Protein AF-A0A9E0LUX9-F1 (afdb_monomer)

Sequence (480 aa):
MKRLARPPLRLWLRLLPAMAAIALASAARAQPTTYTYTGDLYSAVQPPYAAGQRLTGSFTVAAPLPPFRALSDLQPALVAMSFHDGVEGRNLANSFVCQFEVATDGAGAVTQWRIVLRRSPYNPLDPQHAIASAGDVGLIQGTDFVGSGPAGAGPCDPIVLAPAAGTSSQGGWLSDHPLPSDPAVYTYIGAGYTAAAPPYVVGGSLAGTVTFANPLPAFLPLTDVTPALAGFTFFDGVESRTLANSFLCGFQVATDGAGEITRWQLSLRRAPYNTGDPHHAIDSIGTVGFPNGNDYVGSGPAGAGPCDAMALAPAASSSAQGSWSSSEPLPPDPTTYTYTGDPYSSADPPYALGGALTASLTLAGPLPPFLPLTDVTSAIVAFAFDDGVEVRTLATSFLCNFEVATDGTGNITAWQIALRRTPYNPGDPHHSIESSGQPGVVQGSDFVGTGTAPADPCGGMALATSASPGSQGPWQTDHP

Radius of gyration: 29.69 Å; Cα contacts (8 Å, |Δi|>4): 1307; chains: 1; bounding box: 121×71×66 Å

Mean predicted aligned error: 11.43 Å

Foldseek 3Di:
DDDDDDDDDDDDDDDDPPPPPPPPPPPVQQAKKKKKWDWDFWPDFDPPDDGPWGKIKMWIFSHQAAAFFDFDACVVRTPKMWMDRPPDIDIPVFWDWLGWTFGHALLRFTQWIWTKIWTPPDDQQDWIWIWTWTHDHPDQATKTKTATARHDPDRNDDGDGVRMTMDRGTIGMDMPDGGDFDKKKKKWWWAFFPDFDPPDDGGFAKIKIWIFRHQAAAFAFFDWNVRGTPWMWMDRPPDIDIPVFKDWLTWTFGHARQSFTQWIWTKIWTPPDDAQDWIWIWTWTHHHPDQATKTKTATFGDDPDRRDDGDGPRMTMDSGGIGMDMPRTHQFDKKKKKFWWAFWPDFDPPDDGGFTKIKIWIFRHFAAAFFDFGFNPVGTPWMWICRPPDIDIPVFWDWLTWTFGHHRVRFTAWTWTKIKTPPDDAQDWIWIWTWTHHPDDFPIKTKTAIFGQHPDRNDDGDHPTITIDSGTTGMDIPPD

pLDDT: mean 86.6, std 14.04, range [35.53, 98.25]

Solvent-accessible surface area (backbone atoms only — not comparable to full-atom values): 25084 Å² total; per-residue (Å²): 135,83,90,88,80,84,89,89,82,90,79,89,79,86,84,74,81,79,80,75,77,75,77,77,71,77,70,75,71,72,46,72,28,41,41,38,39,46,41,41,56,38,75,45,68,32,71,92,51,57,87,78,34,33,45,36,32,36,38,28,25,57,38,69,59,58,51,60,34,64,78,38,81,42,63,95,52,56,73,45,45,43,36,34,59,77,83,58,76,41,32,76,89,38,32,42,78,68,39,43,27,43,16,24,22,28,41,26,51,66,54,29,36,39,37,32,39,22,54,39,82,78,51,66,88,42,71,39,40,41,42,36,39,36,34,46,74,97,47,69,73,6,36,40,42,36,32,27,14,64,37,40,96,50,82,71,47,83,61,64,59,65,40,28,33,25,30,77,36,51,52,50,62,44,65,80,54,88,60,68,70,53,74,19,42,37,40,40,46,40,31,47,18,74,44,45,36,73,94,47,49,67,62,39,36,44,34,32,39,39,29,26,34,26,56,58,56,51,58,34,61,82,36,79,45,59,83,24,55,73,43,45,40,37,36,55,83,84,57,79,43,34,71,93,41,33,42,78,67,42,33,32,37,16,25,20,31,38,26,42,63,41,30,41,41,39,34,39,22,46,42,85,78,56,74,63,41,80,33,44,39,39,40,38,35,33,37,73,95,52,74,72,15,31,43,40,37,32,26,16,48,36,38,94,51,79,68,50,80,62,67,58,65,45,31,33,30,21,73,35,43,53,48,61,47,57,75,53,63,49,78,82,44,71,27,45,38,38,36,50,39,36,49,19,75,41,48,36,74,93,48,50,70,65,38,37,46,33,34,40,39,29,26,35,24,71,60,54,55,56,35,62,82,37,77,47,65,86,21,57,73,44,44,41,39,33,56,82,83,57,76,39,32,72,90,37,35,44,80,64,38,46,29,39,16,26,39,86,81,25,50,62,47,27,37,40,36,30,39,27,48,48,87,80,54,65,68,39,86,33,45,39,42,38,38,33,37,43,81,71,84,75,59,27,39,41,43,37,35,36,19,50,31,39,91,45,89,73,50,83,62,67,59,80,26,37,35,27,28,90,30,53,43,58,61,48,62,81,67,134

Secondary structure (DSSP, 8-state):
--------------------------------EEEEEEEEEPSEE-TT--TT-EEEEEEEESSPPPTT--SEE-GGGEEEEEEE-SS-EEETTTEEEEEEEEEE-TTS-EEEEEEEEEESS--TTSPEEEEEEEE-TT-S--EEEEEEE---SSTTS----SSEEE-SS--EEEESSPPP---EEEEEEPPPPSEE-TTS-TT---EEEEEESSPPPTT--SEE-GGGEEEEEEE-SS-EEEGGGEEEEEEEEEE-TTS-EEEEEEEEEESS--TTSEEEEEEEEEETT-S--EEEEEEEE--SSTTS----SSEEE-SS--EEEESSPPPP--EEEEEEPPPPSEE-TTS-TT---EEEEEESSPPPTT--SEE-GGGEEEEEEE-SS-EEEGGGEEEEEEEEEE-TTS-EEEEEEEEEESS--TTSEEEEEEEEE-SSSS--EEEEEEEE--SSTTS---EEEEEE-SS---EEES--

Structure (mmCIF, N/CA/C/O backbone):
data_AF-A0A9E0LUX9-F1
#
_entry.id   AF-A0A9E0LUX9-F1
#
loop_
_atom_site.group_PDB
_atom_site.id
_atom_site.type_symbol
_atom_site.label_atom_id
_atom_site.label_alt_id
_atom_site.label_comp_id
_atom_site.label_asym_id
_atom_site.label_entity_id
_atom_site.label_seq_id
_atom_site.pdbx_PDB_ins_code
_atom_site.Cartn_x
_atom_site.Cartn_y
_atom_site.Cartn_z
_atom_site.occupancy
_atom_site.B_iso_or_equiv
_atom_site.auth_seq_id
_atom_site.auth_comp_id
_atom_site.auth_asym_id
_atom_site.auth_atom_id
_atom_site.pdbx_PDB_model_num
ATOM 1 N N . MET A 1 1 ? 89.829 -14.162 31.447 1.00 38.78 1 MET A N 1
ATOM 2 C CA . MET A 1 1 ? 89.767 -12.846 32.124 1.00 38.78 1 MET A CA 1
ATOM 3 C C . MET A 1 1 ? 88.483 -12.130 31.713 1.00 38.78 1 MET A C 1
ATOM 5 O O . MET A 1 1 ? 88.229 -12.085 30.524 1.00 38.78 1 MET A O 1
ATOM 9 N N . LYS A 1 2 ? 87.748 -11.590 32.706 1.00 38.34 2 LYS A N 1
ATOM 10 C CA . LYS A 1 2 ? 86.668 -10.563 32.661 1.00 38.34 2 LYS A CA 1
ATOM 11 C C . LYS A 1 2 ? 85.424 -10.892 31.804 1.00 38.34 2 LYS A C 1
ATOM 13 O O . LYS A 1 2 ? 85.492 -10.867 30.590 1.00 38.34 2 LYS A O 1
ATOM 18 N N . ARG A 1 3 ? 84.325 -11.403 32.386 1.00 42.41 3 ARG A N 1
ATOM 19 C CA . ARG A 1 3 ? 83.216 -10.737 33.134 1.00 42.41 3 ARG A CA 1
ATOM 20 C C . ARG A 1 3 ? 82.474 -9.631 32.368 1.00 42.41 3 ARG A C 1
ATOM 22 O O . ARG A 1 3 ? 83.110 -8.662 31.983 1.00 42.41 3 ARG A O 1
ATOM 29 N N . LEU A 1 4 ? 81.136 -9.765 32.413 1.00 42.28 4 LEU A N 1
ATOM 30 C CA . LEU A 1 4 ? 80.025 -8.784 32.378 1.00 42.28 4 LEU A CA 1
ATOM 31 C C . LEU A 1 4 ? 79.060 -9.086 31.217 1.00 42.28 4 LEU A C 1
ATOM 33 O O . LEU A 1 4 ? 79.514 -9.424 30.139 1.00 42.28 4 LEU A O 1
ATOM 37 N N . ALA A 1 5 ? 77.740 -8.959 31.308 1.00 39.41 5 ALA A N 1
ATOM 38 C CA . ALA A 1 5 ? 76.768 -8.856 32.394 1.00 39.41 5 ALA A CA 1
ATOM 39 C C . ALA A 1 5 ? 75.365 -8.933 31.741 1.00 39.41 5 ALA A C 1
ATOM 41 O O . ALA A 1 5 ? 75.229 -8.885 30.527 1.00 39.41 5 ALA A O 1
ATOM 42 N N . ARG A 1 6 ? 74.359 -9.099 32.596 1.00 41.47 6 ARG A N 1
ATOM 43 C CA . ARG A 1 6 ? 72.927 -9.395 32.399 1.00 41.47 6 ARG A CA 1
ATOM 44 C C . ARG A 1 6 ? 72.095 -8.501 31.433 1.00 41.47 6 ARG A C 1
ATOM 46 O O . ARG A 1 6 ? 72.531 -7.403 31.110 1.00 41.47 6 ARG A O 1
ATOM 53 N N . PRO A 1 7 ? 70.878 -8.973 31.047 1.00 65.44 7 PRO A N 1
ATOM 54 C CA . PRO A 1 7 ? 69.973 -8.400 30.030 1.00 65.44 7 PRO A CA 1
ATOM 55 C C . PRO A 1 7 ? 69.078 -7.281 30.607 1.00 65.44 7 PRO A C 1
ATOM 57 O O . PRO A 1 7 ? 69.072 -7.101 31.828 1.00 65.44 7 PRO A O 1
ATOM 60 N N . PRO A 1 8 ? 68.337 -6.506 29.786 1.00 52.53 8 PRO A N 1
ATOM 61 C CA . PRO A 1 8 ? 66.909 -6.787 29.496 1.00 52.53 8 PRO A CA 1
ATOM 62 C C . PRO A 1 8 ? 66.518 -6.293 28.064 1.00 52.53 8 PRO A C 1
ATOM 64 O O . PRO A 1 8 ? 67.379 -5.832 27.336 1.00 52.53 8 PRO A O 1
ATOM 67 N N . LEU A 1 9 ? 65.315 -6.381 27.491 1.00 38.88 9 LEU A N 1
ATOM 68 C CA . LEU A 1 9 ? 63.998 -5.989 27.976 1.00 38.88 9 LEU A CA 1
ATOM 69 C C . LEU A 1 9 ? 62.952 -6.446 26.935 1.00 38.88 9 LEU A C 1
ATOM 71 O O . LEU A 1 9 ? 63.149 -6.329 25.729 1.00 38.88 9 LEU A O 1
ATOM 75 N N . ARG A 1 10 ? 61.838 -6.957 27.455 1.00 48.31 10 ARG A N 1
ATOM 76 C CA . ARG A 1 10 ? 60.569 -7.240 26.775 1.00 48.31 10 ARG A CA 1
ATOM 77 C C . ARG A 1 10 ? 60.054 -6.012 26.021 1.00 48.31 10 ARG A C 1
ATOM 79 O O . ARG A 1 10 ? 60.023 -4.961 26.649 1.00 48.31 10 ARG A O 1
ATOM 86 N N . LEU A 1 11 ? 59.509 -6.184 24.812 1.00 41.78 11 LEU A N 1
ATOM 87 C CA . LEU A 1 11 ? 58.237 -5.582 24.371 1.00 41.78 11 LEU A CA 1
ATOM 88 C C . LEU A 1 11 ? 57.848 -6.134 22.977 1.00 41.78 11 LEU A C 1
ATOM 90 O O . LEU A 1 11 ? 58.739 -6.506 22.223 1.00 41.78 11 LEU A O 1
ATOM 94 N N . TRP A 1 12 ? 56.548 -6.100 22.647 1.00 40.69 12 TRP A N 1
ATOM 95 C CA . TRP A 1 12 ? 55.911 -6.447 21.354 1.00 40.69 12 TRP A CA 1
ATOM 96 C C . TRP A 1 12 ? 55.781 -7.967 21.120 1.00 40.69 12 TRP A C 1
ATOM 98 O O . TRP A 1 12 ? 56.766 -8.685 21.093 1.00 40.69 12 TRP A O 1
ATOM 108 N N . LEU A 1 13 ? 54.604 -8.588 21.034 1.00 39.22 13 LEU A N 1
ATOM 109 C CA . LEU A 1 13 ? 53.358 -8.194 20.382 1.00 39.22 13 LEU A CA 1
ATOM 110 C C . LEU A 1 13 ? 52.201 -8.872 21.149 1.00 39.22 13 LEU A C 1
ATOM 112 O O . LEU A 1 13 ? 52.177 -10.097 21.275 1.00 39.22 13 LEU A O 1
ATOM 116 N N . ARG A 1 14 ? 51.250 -8.105 21.696 1.00 42.75 14 ARG A N 1
ATOM 117 C CA . ARG A 1 14 ? 49.981 -8.686 22.157 1.00 42.75 14 ARG A CA 1
ATOM 118 C C . ARG A 1 14 ? 49.131 -8.961 20.921 1.00 42.75 14 ARG A C 1
ATOM 120 O O . ARG A 1 14 ? 48.731 -8.025 20.238 1.00 42.75 14 ARG A O 1
ATOM 127 N N . LEU A 1 15 ? 48.885 -10.242 20.662 1.00 40.47 15 LEU A N 1
ATOM 128 C CA . LEU A 1 15 ? 47.789 -10.719 19.827 1.00 40.47 15 LEU A CA 1
ATOM 129 C C . LEU A 1 15 ? 46.472 -10.128 20.350 1.00 40.47 15 LEU A C 1
ATOM 131 O O . LEU A 1 15 ? 46.039 -10.459 21.452 1.00 40.47 15 LEU A O 1
ATOM 135 N N . LEU A 1 16 ? 45.851 -9.259 19.559 1.00 41.06 16 LEU A N 1
ATOM 136 C CA . LEU A 1 16 ? 44.416 -9.003 19.617 1.00 41.06 16 LEU A CA 1
ATOM 137 C C . LEU A 1 16 ? 43.766 -9.980 18.631 1.00 41.06 16 LEU A C 1
ATOM 139 O O . LEU A 1 16 ? 44.036 -9.866 17.434 1.00 41.06 16 LEU A O 1
ATOM 143 N N . PRO A 1 17 ? 42.940 -10.944 19.068 1.00 42.84 17 PRO A N 1
ATOM 144 C CA . PRO A 1 17 ? 42.020 -11.580 18.150 1.00 42.84 17 PRO A CA 1
ATOM 145 C C . PRO A 1 17 ? 40.922 -10.557 17.852 1.00 42.84 17 PRO A C 1
ATOM 147 O O . PRO A 1 17 ? 40.170 -10.158 18.742 1.00 42.84 17 PRO A O 1
ATOM 150 N N . ALA A 1 18 ? 40.859 -10.103 16.602 1.00 40.53 18 ALA A N 1
ATOM 151 C CA . ALA A 1 18 ? 39.666 -9.469 16.076 1.00 40.53 18 ALA A CA 1
ATOM 152 C C . ALA A 1 18 ? 38.527 -10.492 16.200 1.00 40.53 18 ALA A C 1
ATOM 154 O O . ALA A 1 18 ? 38.518 -11.503 15.498 1.00 40.53 18 ALA A O 1
ATOM 155 N N . MET A 1 19 ? 37.604 -10.266 17.139 1.00 38.91 19 MET A N 1
ATOM 156 C CA . MET A 1 19 ? 36.297 -10.911 17.100 1.00 38.91 19 MET A CA 1
ATOM 157 C C . MET A 1 19 ? 35.605 -10.405 15.839 1.00 38.91 19 MET A C 1
ATOM 159 O O . MET A 1 19 ? 34.997 -9.339 15.836 1.00 38.91 19 MET A O 1
ATOM 163 N N . ALA A 1 20 ? 35.741 -11.158 14.751 1.00 42.91 20 ALA A N 1
ATOM 164 C CA . ALA A 1 20 ? 34.810 -11.081 13.647 1.00 42.91 20 ALA A CA 1
ATOM 165 C C . ALA A 1 20 ? 33.459 -11.557 14.193 1.00 42.91 20 ALA A C 1
ATOM 167 O O . ALA A 1 20 ? 33.217 -12.757 14.327 1.00 42.91 20 ALA A O 1
ATOM 168 N N . ALA A 1 21 ? 32.611 -10.607 14.582 1.00 39.16 21 ALA A N 1
ATOM 169 C CA . ALA A 1 21 ? 31.189 -10.851 14.707 1.00 39.16 21 ALA A CA 1
ATOM 170 C C . ALA A 1 21 ? 30.702 -11.221 13.304 1.00 39.16 21 ALA A C 1
ATOM 172 O O . ALA A 1 21 ? 30.520 -10.362 12.445 1.00 39.16 21 ALA A O 1
ATOM 173 N N . ILE A 1 22 ? 30.593 -12.524 13.045 1.00 39.56 22 ILE A N 1
ATOM 174 C CA . ILE A 1 22 ? 29.849 -13.038 11.904 1.00 39.56 22 ILE A CA 1
ATOM 175 C C . ILE A 1 22 ? 28.414 -12.591 12.161 1.00 39.56 22 ILE A C 1
ATOM 177 O O . ILE A 1 22 ? 27.721 -13.171 12.996 1.00 39.56 22 ILE A O 1
ATOM 181 N N . ALA A 1 23 ? 28.005 -11.510 11.498 1.00 37.59 23 ALA A N 1
ATOM 182 C CA . ALA A 1 23 ? 26.605 -11.193 11.329 1.00 37.59 23 ALA A CA 1
ATOM 183 C C . ALA A 1 23 ? 25.979 -12.421 10.664 1.00 37.59 23 ALA A C 1
ATOM 185 O O . ALA A 1 23 ? 26.216 -12.706 9.489 1.00 37.59 23 ALA A O 1
ATOM 186 N N . LEU A 1 24 ? 25.247 -13.206 11.452 1.00 35.53 24 LEU A N 1
ATOM 187 C CA . LEU A 1 24 ? 24.275 -14.151 10.935 1.00 35.53 24 LEU A CA 1
ATOM 188 C C . LEU A 1 24 ? 23.193 -13.300 10.275 1.00 35.53 24 LEU A C 1
ATOM 190 O O . LEU A 1 24 ? 22.164 -13.017 10.877 1.00 35.53 24 LEU A O 1
ATOM 194 N N . ALA A 1 25 ? 23.448 -12.862 9.043 1.00 37.22 25 ALA A N 1
ATOM 195 C CA . ALA A 1 25 ? 22.371 -12.586 8.122 1.00 37.22 25 ALA A CA 1
ATOM 196 C C . ALA A 1 25 ? 21.607 -13.905 8.023 1.00 37.22 25 ALA A C 1
ATOM 198 O O . ALA A 1 25 ? 22.087 -14.886 7.445 1.00 37.22 25 ALA A O 1
ATOM 199 N N . SER A 1 26 ? 20.461 -13.969 8.690 1.00 36.12 26 SER A N 1
ATOM 200 C CA . SER A 1 26 ? 19.438 -14.960 8.424 1.00 36.12 26 SER A CA 1
ATOM 201 C C . SER A 1 26 ? 19.026 -14.769 6.972 1.00 36.12 26 SER A C 1
ATOM 203 O O . SER A 1 26 ? 18.078 -14.056 6.671 1.00 36.12 26 SER A O 1
ATOM 205 N N . ALA A 1 27 ? 19.776 -15.383 6.056 1.00 41.19 27 ALA A N 1
ATOM 206 C CA . ALA A 1 27 ? 19.288 -15.664 4.727 1.00 41.19 27 ALA A CA 1
ATOM 207 C C . ALA A 1 27 ? 18.055 -16.536 4.946 1.00 41.19 27 ALA A C 1
ATOM 209 O O . ALA A 1 27 ? 18.176 -17.740 5.199 1.00 41.19 27 ALA A O 1
ATOM 210 N N . ALA A 1 28 ? 16.880 -15.905 4.954 1.00 48.00 28 ALA A N 1
ATOM 211 C CA . ALA A 1 28 ? 15.617 -16.597 4.834 1.00 48.00 28 ALA A CA 1
ATOM 212 C C . ALA A 1 28 ? 15.776 -17.477 3.597 1.00 48.00 28 ALA A C 1
ATOM 214 O O . ALA A 1 28 ? 15.889 -16.989 2.472 1.00 48.00 28 ALA A O 1
ATOM 215 N N . ARG A 1 29 ? 15.956 -18.783 3.811 1.00 52.41 29 ARG A N 1
ATOM 216 C CA . ARG A 1 29 ? 16.057 -19.715 2.696 1.00 52.41 29 ARG A CA 1
ATOM 217 C C . ARG A 1 29 ? 14.755 -19.556 1.928 1.00 52.41 29 ARG A C 1
ATOM 219 O O . ARG A 1 29 ? 13.702 -19.693 2.541 1.00 52.41 29 ARG A O 1
ATOM 226 N N . ALA A 1 30 ? 14.835 -19.260 0.633 1.00 65.06 30 ALA A N 1
ATOM 227 C CA . ALA A 1 30 ? 13.688 -19.334 -0.258 1.00 65.06 30 ALA A CA 1
ATOM 228 C C . ALA A 1 30 ? 13.108 -20.752 -0.140 1.00 65.06 30 ALA A C 1
ATOM 230 O O . ALA A 1 30 ? 13.691 -21.717 -0.641 1.00 65.06 30 ALA A O 1
ATOM 231 N N . GLN A 1 31 ? 12.056 -20.890 0.664 1.00 81.94 31 GLN A N 1
ATOM 232 C CA . GLN A 1 31 ? 11.354 -22.142 0.876 1.00 81.94 31 GLN A CA 1
ATOM 233 C C . GLN A 1 31 ? 10.091 -22.089 0.029 1.00 81.94 31 GLN A C 1
ATOM 235 O O . GLN A 1 31 ? 9.249 -21.215 0.264 1.00 81.94 31 GLN A O 1
ATOM 240 N N . PRO A 1 32 ? 9.955 -22.996 -0.956 1.00 89.94 32 PRO A N 1
ATOM 241 C CA . PRO A 1 32 ? 8.748 -23.073 -1.753 1.00 89.94 32 PRO A CA 1
ATOM 242 C C . PRO A 1 32 ? 7.526 -23.166 -0.845 1.00 89.94 32 PRO A C 1
ATOM 244 O O . PRO A 1 32 ? 7.463 -24.048 0.007 1.00 89.94 32 PRO A O 1
ATOM 247 N N . THR A 1 33 ? 6.585 -22.244 -1.011 1.00 91.75 33 THR A N 1
ATOM 248 C CA . THR A 1 33 ? 5.393 -22.137 -0.161 1.00 91.75 33 THR A CA 1
ATOM 249 C C . THR A 1 33 ? 4.161 -22.406 -1.001 1.00 91.75 33 THR A C 1
ATOM 251 O O . THR A 1 33 ? 3.999 -21.808 -2.069 1.00 91.75 33 THR A O 1
ATOM 254 N N . THR A 1 34 ? 3.307 -23.311 -0.531 1.00 96.19 34 THR A N 1
ATOM 255 C CA . THR A 1 34 ? 2.068 -23.706 -1.198 1.00 96.19 34 THR A CA 1
ATOM 256 C C . THR A 1 34 ? 0.869 -23.106 -0.482 1.00 96.19 34 THR A C 1
ATOM 258 O O . THR A 1 34 ? 0.639 -23.340 0.704 1.00 96.19 34 THR A O 1
ATOM 261 N N . TYR A 1 35 ? 0.055 -22.385 -1.239 1.00 96.44 35 TYR A N 1
ATOM 262 C CA . TYR A 1 35 ? -1.233 -21.868 -0.804 1.00 96.44 35 TYR A CA 1
ATOM 263 C C . TYR A 1 35 ? -2.323 -22.790 -1.335 1.00 96.44 35 TYR A C 1
ATOM 265 O O . TYR A 1 35 ? -2.366 -23.067 -2.531 1.00 96.44 35 TYR A O 1
ATOM 273 N N . THR A 1 36 ? -3.189 -23.283 -0.454 1.00 97.62 36 THR A N 1
ATOM 274 C CA . THR A 1 36 ? -4.271 -24.222 -0.768 1.00 97.62 36 THR A CA 1
ATOM 275 C C . THR A 1 36 ? -5.619 -23.540 -0.603 1.00 97.62 36 THR A C 1
ATOM 277 O O . THR A 1 36 ? -5.930 -23.037 0.473 1.00 97.62 36 THR A O 1
ATOM 280 N N . TYR A 1 37 ? -6.421 -23.564 -1.661 1.00 97.00 37 TYR A N 1
ATOM 281 C CA . TYR A 1 37 ? -7.783 -23.059 -1.706 1.00 97.00 37 TYR A CA 1
ATOM 282 C C . TYR A 1 37 ? -8.798 -24.172 -1.472 1.00 97.00 37 TYR A C 1
ATOM 284 O O . TYR A 1 37 ? -8.771 -25.214 -2.138 1.00 97.00 37 TYR A O 1
ATOM 292 N N . THR A 1 38 ? -9.747 -23.912 -0.578 1.00 96.06 38 THR A N 1
ATOM 293 C CA . THR A 1 38 ? -10.958 -24.720 -0.421 1.00 96.06 38 THR A CA 1
ATOM 294 C C . THR A 1 38 ? -12.176 -23.832 -0.618 1.00 96.06 38 THR A C 1
ATOM 296 O O . THR A 1 38 ? -12.520 -23.052 0.269 1.00 96.06 38 THR A O 1
ATOM 299 N N . GLY A 1 39 ? -12.826 -23.979 -1.773 1.00 94.06 39 GLY A N 1
ATOM 300 C CA . GLY A 1 39 ? -14.079 -23.314 -2.115 1.00 94.06 39 GLY A CA 1
ATOM 301 C C . GLY A 1 39 ? -15.268 -23.822 -1.307 1.00 94.06 39 GLY A C 1
ATOM 302 O O . GLY A 1 39 ? -15.247 -24.922 -0.732 1.00 94.06 39 GLY A O 1
ATOM 303 N N . ASP A 1 40 ? -16.333 -23.029 -1.317 1.00 92.12 40 ASP A N 1
ATOM 304 C CA . ASP A 1 40 ? -17.640 -23.452 -0.828 1.00 92.12 40 ASP A CA 1
ATOM 305 C C . ASP A 1 40 ? -18.294 -24.473 -1.764 1.00 92.12 40 ASP A C 1
ATOM 307 O O . ASP A 1 40 ? -17.886 -24.685 -2.908 1.00 92.12 40 ASP A O 1
ATOM 311 N N . LEU A 1 41 ? -19.325 -25.147 -1.256 1.00 94.19 41 LEU A N 1
ATOM 312 C CA . LEU A 1 41 ? -20.134 -26.042 -2.076 1.00 94.19 41 LEU A CA 1
ATOM 313 C C . LEU A 1 41 ? -20.886 -25.249 -3.148 1.00 94.19 41 LEU A C 1
ATOM 315 O O . LEU A 1 41 ? -21.445 -24.190 -2.860 1.00 94.19 41 LEU A O 1
ATOM 319 N N . TYR A 1 42 ? -20.967 -25.793 -4.363 1.00 93.75 42 TYR A N 1
ATOM 320 C CA . TYR A 1 42 ? -21.729 -25.163 -5.438 1.00 93.75 42 TYR A CA 1
ATOM 321 C C . TYR A 1 42 ? -23.210 -25.022 -5.065 1.00 93.75 42 TYR A C 1
ATOM 323 O O . TYR A 1 42 ? -23.873 -26.003 -4.715 1.00 93.75 42 TYR A O 1
ATOM 331 N N . SER A 1 43 ? -23.729 -23.796 -5.164 1.00 91.38 43 SER A N 1
ATOM 332 C CA . SER A 1 43 ? -25.130 -23.448 -4.898 1.00 91.38 43 SER A CA 1
ATOM 333 C C . SER A 1 43 ? -25.988 -23.476 -6.166 1.00 91.38 43 SER A C 1
ATOM 335 O O . SER A 1 43 ? -27.198 -23.691 -6.089 1.00 91.38 43 SER A O 1
ATOM 337 N N . ALA A 1 44 ? -25.361 -23.333 -7.336 1.00 91.19 44 ALA A N 1
ATOM 338 C CA . ALA A 1 44 ? -25.972 -23.534 -8.643 1.00 91.19 44 ALA A CA 1
ATOM 339 C C . ALA A 1 44 ? -25.130 -24.528 -9.448 1.00 91.19 44 ALA A C 1
ATOM 341 O O . ALA A 1 44 ? -23.919 -24.355 -9.565 1.00 91.19 44 ALA A O 1
ATOM 342 N N . VAL A 1 45 ? -25.763 -25.566 -10.002 1.00 95.31 45 VAL A N 1
ATOM 343 C CA . VAL A 1 45 ? -25.090 -26.606 -10.794 1.00 95.31 45 VAL A CA 1
ATOM 344 C C . VAL A 1 45 ? -25.915 -26.983 -12.020 1.00 95.31 45 VAL A C 1
ATOM 346 O O . VAL A 1 45 ? -27.142 -27.080 -11.961 1.00 95.31 45 VAL A O 1
ATOM 349 N N . GLN A 1 46 ? -25.230 -27.241 -13.126 1.00 96.00 46 GLN A N 1
ATOM 350 C CA . GLN A 1 46 ? -25.763 -27.900 -14.313 1.00 96.00 46 GLN A CA 1
ATOM 351 C C . GLN A 1 46 ? -24.919 -29.152 -14.595 1.00 96.00 46 GLN A C 1
ATOM 353 O O . GLN A 1 46 ? -23.699 -29.092 -14.438 1.00 96.00 46 GLN A O 1
ATOM 358 N N . PRO A 1 47 ? -25.514 -30.279 -15.034 1.00 93.06 47 PRO A N 1
ATOM 359 C CA . PRO A 1 47 ? -24.743 -31.467 -15.398 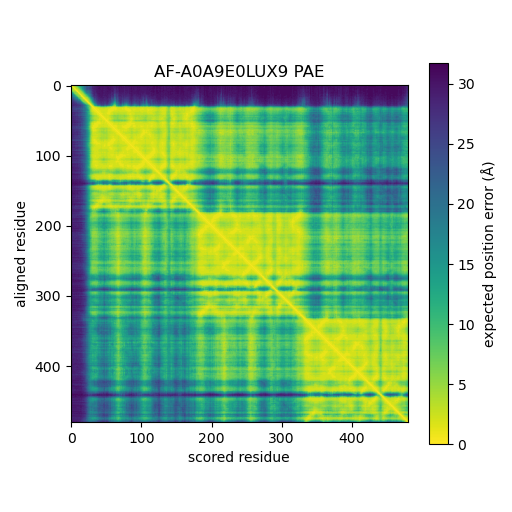1.00 93.06 47 PRO A CA 1
ATOM 360 C C . PRO A 1 47 ? -23.624 -31.120 -16.393 1.00 93.06 47 PRO A C 1
ATOM 362 O O . PRO A 1 47 ? -23.908 -30.418 -17.361 1.00 93.06 47 PRO A O 1
ATOM 365 N N . PRO A 1 48 ? -22.381 -31.596 -16.199 1.00 95.38 48 PRO A N 1
ATOM 366 C CA . PRO A 1 48 ? -21.992 -32.749 -15.380 1.00 95.38 48 PRO A CA 1
ATOM 367 C C . PRO A 1 48 ? -21.712 -32.454 -13.899 1.00 95.38 48 PRO A C 1
ATOM 369 O O . PRO A 1 48 ? -21.404 -33.388 -13.160 1.00 95.38 48 PRO A O 1
ATOM 372 N N . TYR A 1 49 ? -21.821 -31.203 -13.452 1.00 96.50 49 TYR A N 1
ATOM 373 C CA . TYR A 1 49 ? -21.603 -30.858 -12.051 1.00 96.50 49 TYR A CA 1
ATOM 374 C C . TYR A 1 49 ? -22.733 -31.392 -11.164 1.00 96.50 49 TYR A C 1
ATOM 376 O O . TYR A 1 49 ? -23.904 -31.422 -11.556 1.00 96.50 49 TYR A O 1
ATOM 384 N N . ALA A 1 50 ? -22.376 -31.801 -9.951 1.00 93.94 50 ALA A N 1
ATOM 385 C CA . ALA A 1 50 ? -23.282 -32.357 -8.957 1.00 93.94 50 ALA A CA 1
ATOM 386 C C . ALA A 1 50 ? -23.293 -31.514 -7.677 1.00 93.94 50 ALA A C 1
ATOM 388 O O . ALA A 1 50 ? -22.286 -30.924 -7.280 1.00 93.94 50 ALA A O 1
ATOM 389 N N . ALA A 1 51 ? -24.439 -31.501 -6.994 1.00 89.81 51 ALA A N 1
ATOM 390 C CA . ALA A 1 51 ? -24.550 -30.891 -5.675 1.00 89.81 51 ALA A CA 1
ATOM 391 C C . ALA A 1 51 ? -23.548 -31.536 -4.700 1.00 89.81 51 ALA A C 1
ATOM 393 O O . ALA A 1 51 ? -23.376 -32.756 -4.688 1.00 89.81 51 ALA A O 1
ATOM 394 N N . GLY A 1 52 ? -22.889 -30.717 -3.879 1.00 89.75 52 GLY A N 1
ATOM 395 C CA . GLY A 1 52 ? -21.848 -31.173 -2.952 1.00 89.75 52 GLY A CA 1
ATOM 396 C C . GLY A 1 52 ? -20.427 -31.172 -3.531 1.00 89.75 52 GLY A C 1
ATOM 397 O O . GLY A 1 52 ? -19.478 -31.402 -2.781 1.00 89.75 52 GLY A O 1
ATOM 398 N N . GLN A 1 53 ? -20.255 -30.874 -4.823 1.00 96.38 53 GLN A N 1
ATOM 399 C CA . GLN A 1 53 ? -18.947 -30.520 -5.379 1.00 96.38 53 GLN A CA 1
ATOM 400 C C . GLN A 1 53 ? -18.555 -29.082 -5.004 1.00 96.38 53 GLN A C 1
ATOM 402 O O . GLN A 1 53 ? -19.394 -28.282 -4.584 1.00 96.38 53 GLN A O 1
ATOM 407 N N . ARG A 1 54 ? -17.259 -28.784 -5.128 1.00 95.88 54 ARG A N 1
ATOM 408 C CA . ARG A 1 54 ? -16.646 -27.483 -4.845 1.00 95.88 54 ARG A CA 1
ATOM 409 C C . ARG A 1 54 ? -15.398 -27.298 -5.699 1.00 95.88 54 ARG A C 1
ATOM 411 O O . ARG A 1 54 ? -14.791 -28.287 -6.119 1.00 95.88 54 ARG A O 1
ATOM 418 N N . LEU A 1 55 ? -14.969 -26.050 -5.850 1.00 97.12 55 LEU A N 1
ATOM 419 C CA . LEU A 1 55 ? -13.643 -25.753 -6.369 1.00 97.12 55 LEU A CA 1
ATOM 420 C C . LEU A 1 55 ? -12.604 -26.021 -5.273 1.00 97.12 55 LEU A C 1
ATOM 422 O O . LEU A 1 55 ? -12.744 -25.588 -4.131 1.00 97.12 55 LEU A O 1
ATOM 426 N N . THR A 1 56 ? -11.546 -26.738 -5.623 1.00 97.88 56 THR A N 1
ATOM 427 C CA . THR A 1 56 ? -10.344 -26.870 -4.792 1.00 97.88 56 THR A CA 1
ATOM 428 C C . THR A 1 56 ? -9.139 -26.505 -5.629 1.00 97.88 56 THR A C 1
ATOM 430 O O . THR A 1 56 ? -9.152 -26.682 -6.848 1.00 97.88 56 THR A O 1
ATOM 433 N N . GLY A 1 57 ? -8.083 -26.009 -5.004 1.00 97.38 57 GLY A N 1
ATOM 434 C CA . GLY A 1 57 ? -6.849 -25.814 -5.737 1.00 97.38 57 GLY A CA 1
ATOM 435 C C . GLY A 1 57 ? -5.675 -25.436 -4.871 1.00 97.38 57 GLY A C 1
ATOM 436 O O . GLY A 1 57 ? -5.784 -25.339 -3.654 1.00 97.38 57 GLY A O 1
ATOM 437 N N . SER A 1 58 ? -4.538 -25.236 -5.511 1.00 98.06 58 SER A N 1
ATOM 438 C CA . SER A 1 58 ? -3.344 -24.721 -4.879 1.00 98.06 58 SER A CA 1
ATOM 439 C C . SER A 1 58 ? -2.424 -24.051 -5.886 1.00 98.06 58 SER A C 1
ATOM 441 O O . SER A 1 58 ? -2.480 -24.317 -7.092 1.00 98.06 58 SER A O 1
ATOM 443 N N . PHE A 1 59 ? -1.545 -23.198 -5.376 1.00 97.88 59 PHE A N 1
ATOM 444 C CA . PHE A 1 59 ? -0.391 -22.702 -6.110 1.00 97.88 59 PHE A CA 1
ATOM 445 C C . PHE A 1 59 ? 0.844 -22.675 -5.217 1.00 97.88 59 PHE A C 1
ATOM 447 O O . PHE A 1 59 ? 0.735 -22.545 -3.999 1.00 97.88 59 PHE A O 1
ATOM 454 N N . THR A 1 60 ? 2.015 -22.789 -5.834 1.00 96.50 60 THR A N 1
ATOM 455 C CA . THR A 1 60 ? 3.311 -22.752 -5.157 1.00 96.50 60 THR A CA 1
ATOM 456 C C . THR A 1 60 ? 4.143 -21.608 -5.716 1.00 96.50 60 THR A C 1
ATOM 458 O O . THR A 1 60 ? 4.240 -21.445 -6.933 1.00 96.50 60 THR A O 1
ATOM 461 N N . VAL A 1 61 ? 4.772 -20.851 -4.824 1.00 93.12 61 VAL A N 1
ATOM 462 C CA . VAL A 1 61 ? 5.741 -19.783 -5.115 1.00 93.12 61 VAL A CA 1
ATOM 463 C C . VAL A 1 61 ? 7.094 -20.134 -4.491 1.00 93.12 61 VAL A C 1
ATOM 465 O O . VAL A 1 61 ? 7.162 -20.980 -3.602 1.00 93.12 61 VAL A O 1
ATOM 468 N N . ALA A 1 62 ? 8.187 -19.525 -4.959 1.00 88.56 62 ALA A N 1
ATOM 469 C CA . ALA A 1 62 ? 9.547 -19.875 -4.522 1.00 88.56 62 ALA A CA 1
ATOM 470 C C . ALA A 1 62 ? 9.862 -19.505 -3.056 1.00 88.56 62 ALA A C 1
ATOM 472 O O . ALA A 1 62 ? 10.764 -20.087 -2.452 1.00 88.56 62 ALA A O 1
ATOM 473 N N . ALA A 1 63 ? 9.125 -18.545 -2.502 1.00 87.12 63 ALA A N 1
ATOM 474 C CA . ALA A 1 63 ? 9.189 -18.083 -1.119 1.00 87.12 63 ALA A CA 1
ATOM 475 C C . ALA A 1 63 ? 7.778 -17.646 -0.677 1.00 87.12 63 ALA A C 1
ATOM 477 O O . ALA A 1 63 ? 6.960 -17.365 -1.559 1.00 87.12 63 ALA A O 1
ATOM 478 N N . PRO A 1 64 ? 7.478 -17.574 0.635 1.00 88.25 64 PRO A N 1
ATOM 479 C CA . PRO A 1 64 ? 6.206 -17.042 1.117 1.00 88.25 64 PRO A CA 1
ATOM 480 C C . PRO A 1 64 ? 5.890 -15.685 0.482 1.00 88.25 64 PRO A C 1
ATOM 482 O O . PRO A 1 64 ? 6.793 -14.874 0.261 1.00 88.25 64 PRO A O 1
ATOM 485 N N . LEU A 1 65 ? 4.613 -15.438 0.187 1.00 88.31 65 LEU A N 1
ATOM 486 C CA . LEU A 1 65 ? 4.182 -14.130 -0.291 1.00 88.31 65 LEU A CA 1
ATOM 487 C C . LEU A 1 65 ? 4.494 -13.069 0.772 1.00 88.31 65 LEU A C 1
ATOM 489 O O . LEU A 1 65 ? 4.296 -13.332 1.962 1.00 88.31 65 LEU A O 1
ATOM 493 N N . PRO A 1 66 ? 4.963 -11.878 0.363 1.00 84.88 66 PRO A N 1
ATOM 494 C CA . PRO A 1 66 ? 5.242 -10.811 1.309 1.00 84.88 66 PRO A CA 1
ATOM 495 C C . PRO A 1 66 ? 3.953 -10.384 2.032 1.00 84.88 66 PRO A C 1
ATOM 497 O O . PRO A 1 66 ? 2.865 -10.483 1.449 1.00 84.88 66 PRO A O 1
ATOM 500 N N . PRO A 1 67 ? 4.048 -9.912 3.286 1.00 84.56 67 PRO A N 1
ATOM 501 C CA . PRO A 1 67 ? 2.917 -9.300 3.971 1.00 84.56 67 PRO A CA 1
ATOM 502 C C . PRO A 1 67 ? 2.493 -8.007 3.255 1.00 84.56 67 PRO A C 1
ATOM 504 O O . PRO A 1 67 ? 3.311 -7.358 2.603 1.00 84.56 67 PRO A O 1
ATOM 507 N N . PHE A 1 68 ? 1.217 -7.634 3.382 1.00 82.81 68 PHE A N 1
ATOM 508 C CA . PHE A 1 68 ? 0.628 -6.417 2.799 1.00 82.81 68 PHE A CA 1
ATOM 509 C C . PHE A 1 68 ? 0.779 -6.300 1.272 1.00 82.81 68 PHE A C 1
ATOM 511 O O . PHE A 1 68 ? 0.857 -5.200 0.719 1.00 82.81 68 PHE A O 1
ATOM 518 N N . ARG A 1 69 ? 0.826 -7.428 0.558 1.00 85.19 69 ARG A N 1
ATOM 519 C CA . ARG A 1 69 ? 0.902 -7.424 -0.904 1.00 85.19 69 ARG A CA 1
ATOM 520 C C . ARG A 1 69 ? -0.410 -6.894 -1.476 1.00 85.19 69 ARG A C 1
ATOM 522 O O . ARG A 1 69 ? -1.462 -7.483 -1.236 1.00 85.19 69 ARG A O 1
ATOM 529 N N . ALA A 1 70 ? -0.341 -5.850 -2.298 1.00 83.50 70 ALA A N 1
ATOM 530 C CA . ALA A 1 70 ? -1.487 -5.372 -3.068 1.00 83.50 70 ALA A CA 1
ATOM 531 C C . ALA A 1 70 ? -1.945 -6.401 -4.118 1.00 83.50 70 ALA A C 1
ATOM 533 O O . ALA A 1 70 ? -1.137 -7.183 -4.636 1.00 83.50 70 ALA A O 1
ATOM 534 N N . LEU A 1 71 ? -3.234 -6.358 -4.481 1.00 86.62 71 LEU A N 1
ATOM 535 C CA . LEU A 1 71 ? -3.786 -7.190 -5.550 1.00 86.62 71 LEU A CA 1
ATOM 536 C C . LEU A 1 71 ? -3.074 -6.875 -6.871 1.00 86.62 71 LEU A C 1
ATOM 538 O O . LEU A 1 71 ? -3.265 -5.821 -7.469 1.00 86.62 71 LEU A O 1
ATOM 542 N N . SER A 1 72 ? -2.223 -7.796 -7.301 1.00 86.56 72 SER A N 1
ATOM 543 C CA . SER A 1 72 ? -1.376 -7.645 -8.484 1.00 86.56 72 SER A CA 1
ATOM 544 C C . SER A 1 72 ? -1.065 -9.007 -9.086 1.00 86.56 72 SER A C 1
ATOM 546 O O . SER A 1 72 ? -1.172 -10.029 -8.394 1.00 86.56 72 SER A O 1
ATOM 548 N N . ASP A 1 73 ? -0.666 -9.031 -10.358 1.00 89.44 73 ASP A N 1
ATOM 549 C CA . ASP A 1 73 ? -0.344 -10.269 -11.066 1.00 89.44 73 ASP A CA 1
ATOM 550 C C . ASP A 1 73 ? 0.776 -11.043 -10.350 1.00 89.44 73 ASP A C 1
ATOM 552 O O . ASP A 1 73 ? 1.815 -10.496 -9.977 1.00 89.44 73 ASP A O 1
ATOM 556 N N . LEU A 1 74 ? 0.525 -12.321 -10.091 1.00 92.12 74 LEU A N 1
ATOM 557 C CA . LEU A 1 74 ? 1.436 -13.274 -9.466 1.00 92.12 74 LEU A CA 1
ATOM 558 C C . LEU A 1 74 ? 1.910 -14.326 -10.480 1.00 92.12 74 LEU A C 1
ATOM 560 O O . LEU A 1 74 ? 2.762 -15.150 -10.149 1.00 92.12 74 LEU A O 1
ATOM 564 N N . GLN A 1 75 ? 1.417 -14.297 -11.723 1.00 91.50 75 GLN A N 1
ATOM 565 C CA . GLN A 1 75 ? 1.785 -15.260 -12.756 1.00 91.50 75 GLN A CA 1
ATOM 566 C C . GLN A 1 75 ? 3.309 -15.429 -12.932 1.00 91.50 75 GLN A C 1
ATOM 568 O O . GLN A 1 75 ? 3.746 -16.580 -13.008 1.00 91.50 75 GLN A O 1
ATOM 573 N N . PRO A 1 76 ? 4.151 -14.369 -12.926 1.00 88.56 76 PRO A N 1
ATOM 574 C CA . PRO A 1 76 ? 5.605 -14.527 -13.052 1.00 88.56 76 PRO A CA 1
ATOM 575 C C . PRO A 1 76 ? 6.270 -15.276 -11.887 1.00 88.56 76 PRO A C 1
ATOM 577 O O . PRO A 1 76 ? 7.376 -15.788 -12.044 1.00 88.56 76 PRO A O 1
ATOM 580 N N . ALA A 1 77 ? 5.618 -15.339 -10.721 1.00 88.44 77 ALA A N 1
ATOM 581 C CA . ALA A 1 77 ? 6.143 -15.975 -9.513 1.00 88.44 77 ALA A CA 1
ATOM 582 C C . ALA A 1 77 ? 5.670 -17.430 -9.328 1.00 88.44 77 ALA A C 1
ATOM 584 O O . ALA A 1 77 ? 6.147 -18.116 -8.418 1.00 88.44 77 ALA A O 1
ATOM 585 N N . LEU A 1 78 ? 4.739 -17.913 -10.162 1.00 93.12 78 LEU A N 1
ATOM 586 C CA . LEU A 1 78 ? 4.192 -19.266 -10.063 1.00 93.12 78 LEU A CA 1
ATOM 587 C C . LEU A 1 78 ? 5.255 -20.323 -10.384 1.00 93.12 78 LEU A C 1
ATOM 589 O O . LEU A 1 78 ? 5.743 -20.430 -11.507 1.00 93.12 78 LEU A O 1
ATOM 593 N N . VAL A 1 79 ? 5.547 -21.172 -9.401 1.00 95.00 79 VAL A N 1
ATOM 594 C CA . VAL A 1 79 ? 6.360 -22.386 -9.568 1.00 95.00 79 VAL A CA 1
ATOM 595 C C . VAL A 1 79 ? 5.476 -23.563 -9.982 1.00 95.00 79 VAL A C 1
ATOM 597 O O . VAL A 1 79 ? 5.859 -24.374 -10.823 1.00 95.00 79 VAL A O 1
ATOM 600 N N . ALA A 1 80 ? 4.281 -23.664 -9.396 1.00 97.06 80 ALA A N 1
ATOM 601 C CA . ALA A 1 80 ? 3.294 -24.689 -9.715 1.00 97.06 80 ALA A CA 1
ATOM 602 C C . ALA A 1 80 ? 1.872 -24.186 -9.437 1.00 97.06 80 ALA A C 1
ATOM 604 O O . ALA A 1 80 ? 1.671 -23.303 -8.606 1.00 97.06 80 ALA A O 1
ATOM 605 N N . MET A 1 81 ? 0.879 -24.781 -10.101 1.00 97.88 81 MET A N 1
ATOM 606 C CA . MET A 1 81 ? -0.535 -24.606 -9.761 1.00 97.88 81 MET A CA 1
ATOM 607 C C . MET A 1 81 ? -1.328 -25.877 -10.065 1.00 97.88 81 MET A C 1
ATOM 609 O O . MET A 1 81 ? -0.991 -26.603 -11.006 1.00 97.88 81 MET A O 1
ATOM 613 N N . SER A 1 82 ? -2.387 -26.127 -9.299 1.00 98.06 82 SER A N 1
ATOM 614 C CA . SER A 1 82 ? -3.313 -27.241 -9.504 1.00 98.06 82 SER A CA 1
ATOM 615 C C . SER A 1 82 ? -4.702 -26.875 -8.991 1.00 98.06 82 SER A C 1
ATOM 617 O O . SER A 1 82 ? -4.883 -26.755 -7.791 1.00 98.06 82 SER A O 1
ATOM 619 N N . PHE A 1 83 ? -5.692 -26.745 -9.867 1.00 98.25 83 PHE A N 1
ATOM 620 C CA . PHE A 1 83 ? -7.092 -26.482 -9.524 1.00 98.25 83 PHE A CA 1
ATOM 621 C C . PHE A 1 83 ? -7.982 -27.607 -10.045 1.00 98.25 83 PHE A C 1
ATOM 623 O O . PHE A 1 83 ? -7.717 -28.155 -11.111 1.00 98.25 83 PHE A O 1
ATOM 630 N N . HIS A 1 84 ? -9.034 -27.954 -9.313 1.00 98.06 84 HIS A N 1
ATOM 631 C CA . HIS A 1 84 ? -9.991 -28.989 -9.682 1.00 98.06 84 HIS A CA 1
ATOM 632 C C . HIS A 1 84 ? -11.401 -28.567 -9.277 1.00 98.06 84 HIS A C 1
ATOM 634 O O . HIS A 1 84 ? -11.652 -28.253 -8.112 1.00 98.06 84 HIS A O 1
ATOM 640 N N . ASP A 1 85 ? -12.325 -28.593 -10.230 1.00 96.56 85 ASP A N 1
ATOM 641 C CA . ASP A 1 85 ? -13.703 -28.114 -10.062 1.00 96.56 85 ASP A CA 1
ATOM 642 C C . ASP A 1 85 ? -14.730 -29.243 -9.825 1.00 96.56 85 ASP A C 1
ATOM 644 O O . ASP A 1 85 ? -15.941 -29.057 -9.881 1.00 96.56 85 ASP A O 1
ATOM 648 N N . GLY A 1 86 ? -14.237 -30.458 -9.594 1.00 95.44 86 GLY A N 1
ATOM 649 C CA . GLY A 1 86 ? -15.055 -31.660 -9.431 1.00 95.44 86 GLY A CA 1
ATOM 650 C C . GLY A 1 86 ? -15.271 -32.441 -10.728 1.00 95.44 86 GLY A C 1
ATOM 651 O O . GLY A 1 86 ? -15.668 -33.604 -10.647 1.00 95.44 86 GLY A O 1
ATOM 652 N N . VAL A 1 87 ? -14.959 -31.858 -11.889 1.00 96.31 87 VAL A N 1
ATOM 653 C CA . VAL A 1 87 ? -15.095 -32.490 -13.210 1.00 96.31 87 VAL A CA 1
ATOM 654 C C . VAL A 1 87 ? -13.755 -32.510 -13.950 1.00 96.31 87 VAL A C 1
ATOM 656 O O . VAL A 1 87 ? -13.351 -33.562 -14.445 1.00 96.31 87 VAL A O 1
ATOM 659 N N . GLU A 1 88 ? -13.040 -31.385 -14.001 1.00 96.19 88 GLU A N 1
ATOM 660 C CA . GLU A 1 88 ? -11.745 -31.250 -14.665 1.00 96.19 88 GLU A CA 1
ATOM 661 C C . GLU A 1 88 ? -10.680 -30.582 -13.785 1.00 96.19 88 GLU A C 1
ATOM 663 O O . GLU A 1 88 ? -10.950 -29.754 -12.914 1.00 96.19 88 GLU A O 1
ATOM 668 N N . GLY A 1 89 ? -9.421 -30.933 -14.068 1.00 97.00 89 GLY A N 1
ATOM 669 C CA . GLY A 1 89 ? -8.236 -30.353 -13.442 1.00 97.00 89 GLY A CA 1
ATOM 670 C C . GLY A 1 89 ? -7.486 -29.364 -14.344 1.00 97.00 89 GLY A C 1
ATOM 671 O O . GLY A 1 89 ? -7.373 -29.555 -15.563 1.00 97.00 89 GLY A O 1
ATOM 672 N N . ARG A 1 90 ? -6.903 -28.330 -13.735 1.00 97.62 90 ARG A N 1
ATOM 673 C CA . ARG A 1 90 ? -6.088 -27.285 -14.368 1.00 97.62 90 ARG A CA 1
ATOM 674 C C . ARG A 1 90 ? -4.746 -27.128 -13.664 1.00 97.62 90 ARG A C 1
ATOM 676 O O . ARG A 1 90 ? -4.694 -27.027 -12.448 1.00 97.62 90 ARG A O 1
ATOM 683 N N . ASN A 1 91 ? -3.667 -27.097 -14.431 1.00 97.75 91 ASN A N 1
ATOM 684 C CA . ASN A 1 91 ? -2.296 -26.850 -13.994 1.00 97.75 91 ASN A CA 1
ATOM 685 C C . ASN A 1 91 ? -1.542 -26.026 -15.054 1.00 97.75 91 ASN A C 1
ATOM 687 O O . ASN A 1 91 ? -2.098 -25.719 -16.111 1.00 97.75 91 ASN A O 1
ATOM 691 N N . LEU A 1 92 ? -0.277 -25.679 -14.790 1.00 95.56 92 LEU A N 1
ATOM 692 C CA . LEU A 1 92 ? 0.547 -24.872 -15.709 1.00 95.56 92 LEU A CA 1
ATOM 693 C C . LEU A 1 92 ? 0.722 -25.497 -17.105 1.00 95.56 92 LEU A C 1
ATOM 695 O O . LEU A 1 92 ? 0.907 -24.769 -18.072 1.00 95.56 92 LEU A O 1
ATOM 699 N N . ALA A 1 93 ? 0.649 -26.824 -17.238 1.00 96.50 93 ALA A N 1
ATOM 700 C CA . ALA A 1 93 ? 0.872 -27.508 -18.512 1.00 96.50 93 ALA A CA 1
ATOM 701 C C . ALA A 1 93 ? -0.380 -27.580 -19.402 1.00 96.50 93 ALA A C 1
ATOM 703 O O . ALA A 1 93 ? -0.257 -27.717 -20.617 1.00 96.50 93 ALA A O 1
ATOM 704 N N . ASN A 1 94 ? -1.580 -27.516 -18.817 1.00 96.81 94 ASN A N 1
ATOM 705 C CA . ASN A 1 94 ? -2.848 -27.678 -19.539 1.00 96.81 94 ASN A CA 1
ATOM 706 C C . ASN A 1 94 ? -3.771 -26.455 -19.443 1.00 96.81 94 ASN A C 1
ATOM 708 O O . ASN A 1 94 ? -4.971 -26.565 -19.712 1.00 96.81 94 ASN A O 1
ATOM 712 N N . SER A 1 95 ? -3.224 -25.299 -19.056 1.00 97.06 95 SER A N 1
ATOM 713 C CA . SER A 1 95 ? -3.998 -24.071 -18.895 1.00 97.06 95 SER A CA 1
ATOM 714 C C . SER A 1 95 ? -3.341 -22.875 -19.569 1.00 97.06 95 SER A C 1
ATOM 716 O O . SER A 1 95 ? -2.126 -22.717 -19.519 1.00 97.06 95 SER A O 1
ATOM 718 N N . PHE A 1 96 ? -4.161 -21.995 -20.136 1.00 96.12 96 PHE A N 1
ATOM 719 C CA . PHE A 1 96 ? -3.817 -20.584 -20.252 1.00 96.12 96 PHE A CA 1
ATOM 720 C C . PHE A 1 96 ? -4.188 -19.904 -18.935 1.00 96.12 96 PHE A C 1
ATOM 722 O O . PHE A 1 96 ? -5.323 -20.036 -18.464 1.00 96.12 96 PHE A O 1
ATOM 729 N N . VAL A 1 97 ? -3.224 -19.205 -18.342 1.00 96.31 97 VAL A N 1
ATOM 730 C CA . VAL A 1 97 ? -3.448 -18.322 -17.197 1.00 96.31 97 VAL A CA 1
ATOM 731 C C . VAL A 1 97 ? -3.829 -16.966 -17.776 1.00 96.31 97 VAL A C 1
ATOM 733 O O . VAL A 1 97 ? -2.992 -16.281 -18.352 1.00 96.31 97 VAL A O 1
ATOM 736 N N . CYS A 1 98 ? -5.117 -16.639 -17.733 1.00 95.00 98 CYS A N 1
ATOM 737 C CA . CYS A 1 98 ? -5.634 -15.387 -18.289 1.00 95.00 98 CYS A CA 1
ATOM 738 C C . CYS A 1 98 ? -5.607 -14.253 -17.263 1.00 95.00 98 CYS A C 1
ATOM 740 O O . CYS A 1 98 ? -5.581 -13.087 -17.640 1.00 95.00 98 CYS A O 1
ATOM 742 N N . GLN A 1 99 ? -5.636 -14.611 -15.978 1.00 95.44 99 GLN A N 1
ATOM 743 C CA . GLN A 1 99 ? -5.495 -13.706 -14.844 1.00 95.44 99 GLN A CA 1
ATOM 744 C C . GLN A 1 99 ? -5.056 -14.520 -13.624 1.00 95.44 99 GLN A C 1
ATOM 746 O O . GLN A 1 99 ? -5.604 -15.605 -13.389 1.00 95.44 99 GLN A O 1
ATOM 751 N N . PHE A 1 100 ? -4.091 -14.014 -12.856 1.00 95.75 100 PHE A N 1
ATOM 752 C CA . PHE A 1 100 ? -3.676 -14.622 -11.593 1.00 95.75 100 PHE A CA 1
ATOM 753 C C . PHE A 1 100 ? -3.207 -13.551 -10.611 1.00 95.75 100 PHE A C 1
ATOM 755 O O . PHE A 1 100 ? -2.017 -13.333 -10.419 1.00 95.75 100 PHE A O 1
ATOM 762 N N . GLU A 1 101 ? -4.150 -12.867 -9.979 1.00 94.44 101 GLU A N 1
ATOM 763 C CA . GLU A 1 101 ? -3.868 -11.792 -9.033 1.00 94.44 101 GLU A CA 1
ATOM 764 C C . GLU A 1 101 ? -4.162 -12.247 -7.607 1.00 94.44 101 GLU A C 1
ATOM 766 O O . GLU A 1 101 ? -5.153 -12.936 -7.359 1.00 94.44 101 GLU A O 1
ATOM 771 N N . VAL A 1 102 ? -3.307 -11.853 -6.665 1.00 92.94 102 VAL A N 1
ATOM 772 C CA . VAL A 1 102 ? -3.421 -12.214 -5.243 1.00 92.94 102 VAL A CA 1
ATOM 773 C C . VAL A 1 102 ? -3.069 -11.005 -4.373 1.00 92.94 102 VAL A C 1
ATOM 775 O O . VAL A 1 102 ? -2.113 -10.299 -4.673 1.00 92.94 102 VAL A O 1
ATOM 778 N N . ALA A 1 103 ? -3.796 -10.763 -3.290 1.00 89.12 103 ALA A N 1
ATOM 779 C CA . ALA A 1 103 ? -3.400 -9.838 -2.228 1.00 89.12 103 ALA A CA 1
ATOM 780 C C . ALA A 1 103 ? -3.241 -10.597 -0.909 1.00 89.12 103 ALA A C 1
ATOM 782 O O . ALA A 1 103 ? -3.870 -11.646 -0.718 1.00 89.12 103 ALA A O 1
ATOM 783 N N . THR A 1 104 ? -2.414 -10.070 -0.007 1.00 88.38 104 THR A N 1
ATOM 784 C CA . THR A 1 104 ? -2.159 -10.684 1.299 1.00 88.38 104 THR A CA 1
ATOM 785 C C . THR A 1 104 ? -2.452 -9.753 2.471 1.00 88.38 104 THR A C 1
ATOM 787 O O . THR A 1 104 ? -2.402 -8.531 2.345 1.00 88.38 104 THR A O 1
ATOM 790 N N . ASP A 1 105 ? -2.760 -10.337 3.630 1.00 85.38 105 ASP A N 1
ATOM 791 C CA . ASP A 1 105 ? -2.803 -9.617 4.906 1.00 85.38 105 ASP A CA 1
ATOM 792 C C . ASP A 1 105 ? -1.398 -9.279 5.438 1.00 85.38 105 ASP A C 1
ATOM 794 O O . ASP A 1 105 ? -0.372 -9.544 4.807 1.00 85.38 105 ASP A O 1
ATOM 798 N N . GLY A 1 106 ? -1.348 -8.718 6.648 1.00 82.94 106 GLY A N 1
ATOM 799 C CA . GLY A 1 106 ? -0.104 -8.378 7.333 1.00 82.94 106 GLY A CA 1
ATOM 800 C C . GLY A 1 106 ? 0.750 -9.577 7.746 1.00 82.94 106 GLY A C 1
ATOM 801 O O . GLY A 1 106 ? 1.863 -9.364 8.206 1.00 82.94 106 GLY A O 1
ATOM 802 N N . ALA A 1 107 ? 0.277 -10.818 7.597 1.00 85.31 107 ALA A N 1
ATOM 803 C CA . ALA A 1 107 ? 1.071 -12.033 7.777 1.00 85.31 107 ALA A CA 1
ATOM 804 C C . ALA A 1 107 ? 1.561 -12.619 6.438 1.00 85.31 107 ALA A C 1
ATOM 806 O O . ALA A 1 107 ? 2.494 -13.411 6.426 1.00 85.31 107 ALA A O 1
ATOM 807 N N . GLY A 1 108 ? 0.967 -12.246 5.303 1.00 87.25 108 GLY A N 1
ATOM 808 C CA . GLY A 1 108 ? 1.223 -12.903 4.016 1.00 87.25 108 GLY A CA 1
ATOM 809 C C . GLY A 1 108 ? 0.195 -13.991 3.671 1.00 87.25 108 GLY A C 1
ATOM 810 O O . GLY A 1 108 ? 0.417 -14.775 2.741 1.00 87.25 108 GLY A O 1
ATOM 811 N N . ALA A 1 109 ? -0.924 -14.070 4.403 1.00 89.56 109 ALA A N 1
ATOM 812 C CA . ALA A 1 109 ? -2.041 -14.954 4.080 1.00 89.56 109 ALA A CA 1
ATOM 813 C C . ALA A 1 109 ? -2.888 -14.335 2.967 1.00 89.56 109 ALA A C 1
ATOM 815 O O . ALA A 1 109 ? -3.097 -13.126 2.948 1.00 89.56 109 ALA A O 1
ATOM 816 N N . VAL A 1 110 ? -3.399 -15.153 2.045 1.00 90.88 110 VAL A N 1
ATOM 817 C CA . VAL A 1 110 ? -4.212 -14.665 0.922 1.00 90.88 110 VAL A CA 1
ATOM 818 C C . VAL A 1 110 ? -5.580 -14.198 1.412 1.00 90.88 110 VAL A C 1
ATOM 820 O O . VAL A 1 110 ? -6.345 -14.987 1.967 1.00 90.88 110 VAL A O 1
ATOM 823 N N . THR A 1 111 ? -5.903 -12.933 1.151 1.00 87.38 111 THR A N 1
ATOM 824 C CA . THR A 1 111 ? -7.175 -12.300 1.545 1.00 87.38 111 THR A CA 1
ATOM 825 C C . THR A 1 111 ? -8.021 -11.841 0.365 1.00 87.38 111 THR A C 1
ATOM 827 O O . THR A 1 111 ? -9.239 -11.757 0.494 1.00 87.38 111 THR A O 1
ATOM 830 N N . GLN A 1 112 ? -7.397 -11.592 -0.788 1.00 90.00 112 GLN A N 1
ATOM 831 C CA . GLN A 1 112 ? -8.066 -11.221 -2.033 1.00 90.00 112 GLN A CA 1
ATOM 832 C C . GLN A 1 112 ? -7.421 -11.961 -3.202 1.00 90.00 112 GLN A C 1
ATOM 834 O O . GLN A 1 112 ? -6.209 -12.183 -3.206 1.00 90.00 112 GLN A O 1
ATOM 839 N N . TRP A 1 113 ? -8.208 -12.340 -4.203 1.00 93.44 113 TRP A N 1
ATOM 840 C CA . TRP A 1 113 ? -7.674 -12.973 -5.407 1.00 93.44 113 TRP A CA 1
ATOM 841 C C . TRP A 1 113 ? -8.595 -12.802 -6.609 1.00 93.44 113 TRP A C 1
ATOM 843 O O . TRP A 1 113 ? -9.810 -12.656 -6.469 1.00 93.44 113 TRP A O 1
ATOM 853 N N . ARG A 1 114 ? -8.002 -12.879 -7.803 1.00 94.19 114 ARG A N 1
ATOM 854 C CA . ARG A 1 114 ? -8.702 -12.995 -9.087 1.00 94.19 114 ARG A CA 1
ATOM 855 C C . ARG A 1 114 ? -7.949 -13.974 -9.970 1.00 94.19 114 ARG A C 1
ATOM 857 O O . ARG A 1 114 ? -6.833 -13.705 -10.408 1.00 94.19 114 ARG A O 1
ATOM 864 N N . ILE A 1 115 ? -8.549 -15.131 -10.207 1.00 96.31 115 ILE A N 1
ATOM 865 C CA . ILE A 1 115 ? -7.921 -16.238 -10.924 1.00 96.31 115 ILE A CA 1
ATOM 866 C C . ILE A 1 115 ? -8.836 -16.649 -12.071 1.00 96.31 115 ILE A C 1
ATOM 868 O O . ILE A 1 115 ? -9.977 -17.048 -11.845 1.00 96.31 115 ILE A O 1
ATOM 872 N N . VAL A 1 116 ? -8.325 -16.584 -13.302 1.00 96.31 116 VAL A N 1
ATOM 873 C CA . VAL A 1 116 ? -9.028 -17.038 -14.508 1.00 96.31 116 VAL A CA 1
ATOM 874 C C . VAL A 1 116 ? -8.132 -17.995 -15.282 1.00 96.31 116 VAL A C 1
ATOM 876 O O . VAL A 1 116 ? -7.114 -17.605 -15.857 1.00 96.31 116 VAL A O 1
ATOM 879 N N . LEU A 1 117 ? -8.542 -19.261 -15.320 1.00 97.25 117 LEU A N 1
ATOM 880 C CA . LEU A 1 117 ? -7.853 -20.344 -16.014 1.00 97.25 117 LEU A CA 1
ATOM 881 C C . LEU A 1 117 ? -8.706 -20.851 -17.173 1.00 97.25 117 LEU A C 1
ATOM 883 O O . LEU A 1 117 ? -9.914 -21.073 -17.034 1.00 97.25 117 LEU A O 1
ATOM 887 N N . ARG A 1 118 ? -8.067 -21.099 -18.313 1.00 95.94 118 ARG A N 1
ATOM 888 C CA . ARG A 1 118 ? -8.705 -21.622 -19.527 1.00 95.94 118 ARG A CA 1
ATOM 889 C C . ARG A 1 118 ? -7.983 -22.867 -20.010 1.00 95.94 118 ARG A C 1
ATOM 891 O O . ARG A 1 118 ? -6.770 -22.952 -19.886 1.00 95.94 118 ARG A O 1
ATOM 898 N N . ARG A 1 119 ? -8.707 -23.834 -20.575 1.00 96.06 119 ARG A N 1
ATOM 899 C CA . ARG A 1 119 ? -8.105 -25.062 -21.123 1.00 96.06 119 ARG A CA 1
ATOM 900 C C . ARG A 1 119 ? -7.056 -24.749 -22.205 1.00 96.06 119 ARG A C 1
ATOM 902 O O . ARG A 1 119 ? -7.326 -23.953 -23.103 1.00 96.06 119 ARG A O 1
ATOM 909 N N . SER A 1 120 ? -5.916 -25.437 -22.139 1.00 94.75 120 SER A N 1
ATOM 910 C CA . SER A 1 120 ? -4.874 -25.507 -23.172 1.00 94.75 120 SER A CA 1
ATOM 911 C C . SER A 1 120 ? -4.633 -26.970 -23.598 1.00 94.75 120 SER A C 1
ATOM 913 O O . SER A 1 120 ? -4.703 -27.853 -22.735 1.00 94.75 120 SER A O 1
ATOM 915 N N . PRO A 1 121 ? -4.356 -27.264 -24.888 1.00 93.50 121 PRO A N 1
ATOM 916 C CA . PRO A 1 121 ? -4.242 -26.327 -26.014 1.00 93.50 121 PRO A CA 1
ATOM 917 C C . PRO A 1 121 ? -5.581 -25.688 -26.408 1.00 93.50 121 PRO A C 1
ATOM 919 O O . PRO A 1 121 ? -6.650 -26.222 -26.116 1.00 93.50 121 PRO A O 1
ATOM 922 N N . TYR A 1 122 ? -5.512 -24.522 -27.059 1.00 92.19 122 TYR A N 1
ATOM 923 C CA . TYR A 1 122 ? -6.692 -23.797 -27.531 1.00 92.19 122 TYR A CA 1
ATOM 924 C C . TYR A 1 122 ? -7.197 -24.371 -28.857 1.00 92.19 122 TYR A C 1
ATOM 926 O O . TYR A 1 122 ? -6.422 -24.496 -29.805 1.00 92.19 122 TYR A O 1
ATOM 934 N N . ASN A 1 123 ? -8.497 -24.652 -28.938 1.00 89.69 123 ASN A N 1
ATOM 935 C CA . ASN A 1 123 ? -9.179 -24.964 -30.188 1.00 89.69 123 ASN A CA 1
ATOM 936 C C . ASN A 1 123 ? -10.489 -24.161 -30.262 1.00 89.69 123 ASN A C 1
ATOM 938 O O . ASN A 1 123 ? -11.382 -24.424 -29.458 1.00 89.69 123 ASN A O 1
ATOM 942 N N . PRO A 1 124 ? -10.640 -23.219 -31.213 1.00 87.31 124 PRO A N 1
ATOM 943 C CA . PRO A 1 124 ? -11.849 -22.401 -31.332 1.00 87.31 124 PRO A CA 1
ATOM 944 C C . PRO A 1 124 ? -13.098 -23.202 -31.744 1.00 87.31 124 PRO A C 1
ATOM 946 O O . PRO A 1 124 ? -14.206 -22.679 -31.680 1.00 87.31 124 PRO A O 1
ATOM 949 N N . LEU A 1 125 ? -12.939 -24.453 -32.191 1.00 90.25 125 LEU A N 1
ATOM 950 C CA . LEU A 1 125 ? -14.052 -25.324 -32.579 1.00 90.25 125 LEU A CA 1
ATOM 951 C C . LEU A 1 125 ? -14.582 -26.186 -31.427 1.00 90.25 125 LEU A C 1
ATOM 953 O O . LEU A 1 125 ? -15.690 -26.712 -31.534 1.00 90.25 125 LEU A O 1
ATOM 957 N N . ASP A 1 126 ? -13.817 -26.329 -30.345 1.00 90.38 126 ASP A N 1
ATOM 958 C CA . ASP A 1 126 ? -14.201 -27.153 -29.201 1.00 90.38 126 ASP A CA 1
ATOM 959 C C . ASP A 1 126 ? -14.735 -26.278 -28.060 1.00 90.38 126 ASP A C 1
ATOM 961 O O . ASP A 1 126 ? -14.262 -25.154 -27.865 1.00 90.38 126 ASP A O 1
ATOM 965 N N . PRO A 1 127 ? -15.681 -26.781 -27.244 1.00 92.25 127 PRO A N 1
ATOM 966 C CA . PRO A 1 127 ? -16.049 -26.109 -26.010 1.00 92.25 127 PRO A CA 1
ATOM 967 C C . PRO A 1 127 ? -14.820 -25.883 -25.124 1.00 92.25 127 PRO A C 1
ATOM 969 O O . PRO A 1 127 ? -14.075 -26.814 -24.793 1.00 92.25 127 PRO A O 1
ATOM 972 N N . GLN A 1 128 ? -14.624 -24.633 -24.721 1.00 95.12 128 GLN A N 1
ATOM 973 C CA . GLN A 1 128 ? -13.556 -24.230 -23.833 1.00 95.12 128 GLN A CA 1
ATOM 974 C C . GLN A 1 128 ? -14.028 -24.336 -22.390 1.00 95.12 128 GLN A C 1
ATOM 976 O O . GLN A 1 128 ? -15.045 -23.764 -22.004 1.00 95.12 128 GLN A O 1
ATOM 981 N N . HIS A 1 129 ? -13.252 -25.045 -21.582 1.00 96.31 129 HIS A N 1
ATOM 982 C CA . HIS A 1 129 ? -13.486 -25.127 -20.152 1.00 96.31 129 HIS A CA 1
ATOM 983 C C . HIS A 1 129 ? -12.746 -24.020 -19.404 1.00 96.31 129 HIS A C 1
ATOM 985 O O . HIS A 1 129 ? -11.588 -23.707 -19.713 1.00 96.31 129 HIS A O 1
ATOM 991 N N . ALA A 1 130 ? -13.383 -23.506 -18.357 1.00 96.25 130 ALA A N 1
ATOM 992 C CA . ALA A 1 130 ? -12.905 -22.408 -17.542 1.00 96.25 130 ALA A CA 1
ATOM 993 C C . ALA A 1 130 ? -13.037 -22.648 -16.041 1.00 96.25 130 ALA A C 1
ATOM 995 O O . ALA A 1 130 ? -13.974 -23.296 -15.586 1.00 96.25 130 ALA A O 1
ATOM 996 N N . ILE A 1 131 ? -12.112 -22.048 -15.296 1.00 97.06 131 ILE A N 1
ATOM 997 C CA . ILE A 1 131 ? -12.236 -21.808 -13.860 1.00 97.06 131 ILE A CA 1
ATOM 998 C C . ILE A 1 131 ? -12.042 -20.309 -13.659 1.00 97.06 131 ILE A C 1
ATOM 1000 O O . ILE A 1 131 ? -10.986 -19.785 -14.008 1.00 97.06 131 ILE A O 1
ATOM 1004 N N . ALA A 1 132 ? -13.056 -19.632 -13.135 1.00 94.81 132 ALA A N 1
ATOM 1005 C CA . ALA A 1 132 ? -12.964 -18.265 -12.651 1.00 94.81 132 ALA A CA 1
ATOM 1006 C C . ALA A 1 132 ? -13.233 -18.281 -11.144 1.00 94.81 132 ALA A C 1
ATOM 1008 O O . ALA A 1 132 ? -14.252 -18.810 -10.709 1.00 94.81 132 ALA A O 1
ATOM 1009 N N . SER A 1 133 ? -12.313 -17.746 -10.353 1.00 94.12 133 SER A N 1
ATOM 1010 C CA . SER A 1 133 ? -12.469 -17.612 -8.906 1.00 94.12 133 SER A CA 1
ATOM 1011 C C . SER A 1 133 ? -12.048 -16.214 -8.495 1.00 94.12 133 SER A C 1
ATOM 1013 O O . SER A 1 133 ? -10.968 -15.750 -8.873 1.00 94.12 133 SER A O 1
ATOM 1015 N N . ALA A 1 134 ? -12.906 -15.546 -7.737 1.00 91.69 134 ALA A N 1
ATOM 1016 C CA . ALA A 1 134 ? -12.613 -14.249 -7.156 1.00 91.69 134 ALA A CA 1
ATOM 1017 C C . ALA A 1 134 ? -13.058 -14.220 -5.696 1.00 91.69 134 ALA A C 1
ATOM 1019 O O . ALA A 1 134 ? -14.140 -14.713 -5.370 1.00 91.69 134 ALA A O 1
ATOM 1020 N N . GLY A 1 135 ? -12.231 -13.619 -4.849 1.00 88.12 135 GLY A N 1
ATOM 1021 C CA . GLY A 1 135 ? -12.548 -13.310 -3.459 1.00 88.12 135 GLY A CA 1
ATOM 1022 C C . GLY A 1 135 ? -12.127 -11.883 -3.160 1.00 88.12 135 GLY A C 1
ATOM 1023 O O . GLY A 1 135 ? -11.028 -11.489 -3.551 1.00 88.12 135 GLY A O 1
ATOM 1024 N N . ASP A 1 136 ? -13.004 -11.128 -2.500 1.00 79.00 136 ASP A N 1
ATOM 1025 C CA . ASP A 1 136 ? -12.802 -9.729 -2.124 1.00 79.00 136 ASP A CA 1
ATOM 1026 C C . ASP A 1 136 ? -12.948 -9.568 -0.609 1.00 79.00 136 ASP A C 1
ATOM 1028 O O . ASP A 1 136 ? -13.784 -10.210 0.033 1.00 79.00 136 ASP A O 1
ATOM 1032 N N . VAL A 1 137 ? -12.141 -8.686 -0.015 1.00 64.50 137 VAL A N 1
ATOM 1033 C CA . VAL A 1 137 ? -12.207 -8.463 1.430 1.00 64.50 137 VAL A CA 1
ATOM 1034 C C . VAL A 1 137 ? -13.491 -7.721 1.802 1.00 64.50 137 VAL A C 1
ATOM 1036 O O . VAL A 1 137 ? -13.851 -6.725 1.183 1.00 64.50 137 VAL A O 1
ATOM 1039 N N . GLY A 1 138 ? -14.193 -8.205 2.830 1.00 50.09 138 GLY A N 1
ATOM 1040 C CA . GLY A 1 138 ? -15.384 -7.546 3.378 1.00 50.09 138 GLY A CA 1
ATOM 1041 C C . GLY A 1 138 ? -16.656 -7.691 2.534 1.00 50.09 138 GLY A C 1
ATOM 1042 O O . GLY A 1 138 ? -17.729 -7.291 2.986 1.00 50.09 138 GLY A O 1
ATOM 1043 N N . LEU A 1 139 ? -16.580 -8.311 1.353 1.00 46.28 139 LEU A N 1
ATOM 1044 C CA . LEU A 1 139 ? -17.743 -8.672 0.550 1.00 46.28 139 LEU A CA 1
ATOM 1045 C C . LEU A 1 139 ? -18.042 -10.163 0.725 1.00 46.28 139 LEU A C 1
ATOM 1047 O O . LEU A 1 139 ? -17.179 -11.016 0.567 1.00 46.28 139 LEU A O 1
ATOM 1051 N N . ILE A 1 140 ? -19.307 -10.501 0.986 1.00 38.53 140 ILE A N 1
ATOM 1052 C CA . ILE A 1 140 ? -19.789 -11.899 0.952 1.00 38.53 140 ILE A CA 1
ATOM 1053 C C . ILE A 1 140 ? -19.764 -12.446 -0.498 1.00 38.53 140 ILE A C 1
ATOM 1055 O O . ILE A 1 140 ? -19.948 -13.636 -0.727 1.00 38.53 140 ILE A O 1
ATOM 1059 N N . GLN A 1 141 ? -19.509 -11.587 -1.491 1.00 48.88 141 GLN A N 1
ATOM 1060 C CA . GLN A 1 141 ? -19.576 -11.884 -2.920 1.00 48.88 141 GLN A CA 1
ATOM 1061 C C . GLN A 1 141 ? -18.200 -12.197 -3.518 1.00 48.88 141 GLN A C 1
ATOM 1063 O O . GLN A 1 141 ? -17.758 -11.536 -4.450 1.00 48.88 141 GLN A O 1
ATOM 1068 N N . GLY A 1 142 ? -17.530 -13.227 -3.009 1.00 58.22 142 GLY A N 1
ATOM 1069 C CA . GLY A 1 142 ? -16.616 -13.977 -3.866 1.00 58.22 142 GLY A CA 1
ATOM 1070 C C . GLY A 1 142 ? -17.399 -15.048 -4.618 1.00 58.22 142 GLY A C 1
ATOM 1071 O O . GLY A 1 142 ? -18.384 -15.585 -4.103 1.00 58.22 142 GLY A O 1
ATOM 1072 N N . THR A 1 143 ? -17.004 -15.325 -5.856 1.00 85.06 143 THR A N 1
ATOM 1073 C CA . THR A 1 143 ? -17.680 -16.316 -6.698 1.00 85.06 143 THR A CA 1
ATOM 1074 C C . THR A 1 143 ? -16.657 -17.262 -7.292 1.00 85.06 143 THR A C 1
ATOM 1076 O O . THR A 1 143 ? -15.705 -16.842 -7.950 1.00 85.06 143 THR A O 1
ATOM 1079 N N . ASP A 1 144 ? -16.876 -18.552 -7.066 1.00 92.12 144 ASP A N 1
ATOM 1080 C CA . ASP A 1 144 ? -16.315 -19.589 -7.913 1.00 92.12 144 ASP A CA 1
ATOM 1081 C C . ASP A 1 144 ? -17.306 -19.824 -9.047 1.00 92.12 144 ASP A C 1
ATOM 1083 O O . ASP A 1 144 ? -18.491 -20.057 -8.803 1.00 92.12 144 ASP A O 1
ATOM 1087 N N . PHE A 1 145 ? -16.835 -19.753 -10.285 1.00 93.94 145 PHE A N 1
ATOM 1088 C CA . PHE A 1 145 ? -17.628 -20.014 -11.474 1.00 93.94 145 PHE A CA 1
ATOM 1089 C C . PHE A 1 145 ? -16.828 -20.878 -12.446 1.00 93.94 145 PHE A C 1
ATOM 1091 O O . PHE A 1 145 ? -15.771 -20.494 -12.952 1.00 93.94 145 PHE A O 1
ATOM 1098 N N . VAL A 1 146 ? -17.329 -22.084 -12.678 1.00 96.38 146 VAL A N 1
ATOM 1099 C CA . VAL A 1 146 ? -16.654 -23.139 -13.435 1.00 96.38 146 VAL A CA 1
ATOM 1100 C C . VAL A 1 146 ? -17.594 -23.688 -14.495 1.00 96.38 146 VAL A C 1
ATOM 1102 O O . VAL A 1 146 ? -18.816 -23.584 -14.367 1.00 96.38 146 VAL A O 1
ATOM 1105 N N . GLY A 1 147 ? -17.047 -24.252 -15.564 1.00 96.38 147 GLY A N 1
ATOM 1106 C CA . GLY A 1 147 ? -17.874 -24.792 -16.635 1.00 96.38 147 GLY A CA 1
ATOM 1107 C C . GLY A 1 147 ? -17.187 -24.851 -17.979 1.00 96.38 147 GLY A C 1
ATOM 1108 O O . GLY A 1 147 ? -15.995 -24.578 -18.118 1.00 96.38 147 GLY A O 1
ATOM 1109 N N . SER A 1 148 ? -17.980 -25.176 -18.996 1.00 95.31 148 SER A N 1
ATOM 1110 C CA . SER A 1 148 ? -17.560 -25.148 -20.397 1.00 95.31 148 SER A CA 1
ATOM 1111 C C . SER A 1 148 ? -18.510 -24.306 -21.232 1.00 95.31 148 SER A C 1
ATOM 1113 O O . SER A 1 148 ? -19.701 -24.249 -20.949 1.00 95.31 148 SER A O 1
ATOM 1115 N N . GLY A 1 149 ? -17.993 -23.660 -22.268 1.00 93.81 149 GLY A N 1
ATOM 1116 C CA . GLY A 1 149 ? -18.784 -22.853 -23.191 1.00 93.81 149 GLY A CA 1
ATOM 1117 C C . GLY A 1 149 ? -18.151 -22.796 -24.578 1.00 93.81 149 GLY A C 1
ATOM 1118 O O . GLY A 1 149 ? -17.029 -23.270 -24.749 1.00 93.81 149 GLY A O 1
ATOM 1119 N N . PRO A 1 150 ? -18.840 -22.237 -25.585 1.00 93.31 150 PRO A N 1
ATOM 1120 C CA . PRO A 1 150 ? -18.237 -21.983 -26.890 1.00 93.31 150 PRO A CA 1
ATOM 1121 C C . PRO A 1 150 ? -16.960 -21.148 -26.738 1.00 93.31 150 PRO A C 1
ATOM 1123 O O . PRO A 1 150 ? -16.965 -20.142 -26.026 1.00 93.31 150 PRO A O 1
ATOM 1126 N N . ALA A 1 151 ? -15.874 -21.578 -27.379 1.00 89.62 151 ALA A N 1
ATOM 1127 C CA . ALA A 1 151 ? -14.624 -20.830 -27.396 1.00 89.62 151 ALA A CA 1
ATOM 1128 C C . ALA A 1 151 ? -14.804 -19.473 -28.107 1.00 89.62 151 ALA A C 1
ATOM 1130 O O . ALA A 1 151 ? -15.600 -19.353 -29.041 1.00 89.62 151 ALA A O 1
ATOM 1131 N N . GLY A 1 152 ? -14.075 -18.452 -27.646 1.00 87.06 152 GLY A N 1
ATOM 1132 C CA . GLY A 1 152 ? -14.047 -17.126 -28.271 1.00 87.06 152 GLY A CA 1
ATOM 1133 C C . GLY A 1 152 ? -13.199 -17.079 -29.548 1.00 87.06 152 GLY A C 1
ATOM 1134 O O . GLY A 1 152 ? -12.991 -18.082 -30.228 1.00 87.06 152 GLY A O 1
ATOM 1135 N N . ALA A 1 153 ? -12.682 -15.904 -29.903 1.00 87.88 153 ALA A N 1
ATOM 1136 C CA . ALA A 1 153 ? -11.670 -15.790 -30.954 1.00 87.88 153 ALA A CA 1
ATOM 1137 C C . ALA A 1 153 ? -10.271 -16.118 -30.401 1.00 87.88 153 ALA A C 1
ATOM 1139 O O . ALA A 1 153 ? -9.484 -16.800 -31.060 1.00 87.88 153 ALA A O 1
ATOM 1140 N N . GLY A 1 154 ? -9.983 -15.672 -29.178 1.00 91.38 154 GLY A N 1
ATOM 1141 C CA . GLY A 1 154 ? -8.755 -15.919 -28.433 1.00 91.38 154 GLY A CA 1
ATOM 1142 C C . GLY A 1 154 ? -8.943 -16.812 -27.197 1.00 91.38 154 GLY A C 1
ATOM 1143 O O . GLY A 1 154 ? -10.054 -16.972 -26.688 1.00 91.38 154 GLY A O 1
ATOM 1144 N N . PRO A 1 155 ? -7.841 -17.370 -26.658 1.00 90.44 155 PRO A N 1
ATOM 1145 C CA . PRO A 1 155 ? -7.881 -18.294 -25.525 1.00 90.44 155 PRO A CA 1
ATOM 1146 C C . PRO A 1 155 ? -8.379 -17.669 -24.219 1.00 90.44 155 PRO A C 1
ATOM 1148 O O . PRO A 1 155 ? -8.841 -18.411 -23.358 1.00 90.44 155 PRO A O 1
ATOM 1151 N N . CYS A 1 156 ? -8.301 -16.345 -24.073 1.00 93.50 156 CYS A N 1
ATOM 1152 C CA . CYS A 1 156 ? -8.701 -15.609 -22.871 1.00 93.50 156 CYS A CA 1
ATOM 1153 C C . CYS A 1 156 ? -9.921 -14.706 -23.083 1.00 93.50 156 CYS A C 1
ATOM 1155 O O . CYS A 1 156 ? -10.237 -13.890 -22.218 1.00 93.50 156 CYS A O 1
ATOM 1157 N N . ASP A 1 157 ? -10.630 -14.868 -24.199 1.00 90.56 157 ASP A N 1
ATOM 1158 C CA . ASP A 1 157 ? -11.849 -14.108 -24.445 1.00 90.56 157 ASP A CA 1
ATOM 1159 C C . ASP A 1 157 ? -12.938 -14.468 -23.413 1.00 90.56 157 ASP A C 1
ATOM 1161 O O . ASP A 1 157 ? -12.946 -15.579 -22.854 1.00 90.56 157 ASP A O 1
ATOM 1165 N N . PRO A 1 158 ? -13.879 -13.550 -23.130 1.00 88.62 158 PRO A N 1
ATOM 1166 C CA . PRO A 1 158 ? -15.064 -13.867 -22.343 1.00 88.62 158 PRO A CA 1
ATOM 1167 C C . PRO A 1 158 ? -15.846 -15.023 -22.978 1.00 88.62 158 PRO A C 1
ATOM 1169 O O . PRO A 1 158 ? -16.089 -15.025 -24.183 1.00 88.62 158 PRO A O 1
ATOM 1172 N N . ILE A 1 159 ? -16.279 -15.985 -22.161 1.00 91.19 159 ILE A N 1
ATOM 1173 C CA . ILE A 1 159 ? -17.112 -17.109 -22.604 1.00 91.19 159 ILE A CA 1
ATOM 1174 C C . ILE A 1 159 ? -18.343 -17.229 -21.711 1.00 91.19 159 ILE A C 1
ATOM 1176 O O . ILE A 1 159 ? -18.279 -16.969 -20.508 1.00 91.19 159 ILE A O 1
ATOM 1180 N N . VAL A 1 160 ? -19.460 -17.648 -22.301 1.00 90.62 160 VAL A N 1
ATOM 1181 C CA . VAL A 1 160 ? -20.685 -17.985 -21.568 1.00 90.62 160 VAL A CA 1
ATOM 1182 C C . VAL A 1 160 ? -20.645 -19.472 -21.236 1.00 90.62 160 VAL A C 1
ATOM 1184 O O . VAL A 1 160 ? -20.582 -20.299 -22.144 1.00 90.62 160 VAL A O 1
ATOM 1187 N N . LEU A 1 161 ? -20.673 -19.811 -19.946 1.00 91.50 161 LEU A N 1
ATOM 1188 C CA . LEU A 1 161 ? -20.594 -21.198 -19.487 1.00 91.50 161 LEU A CA 1
ATOM 1189 C C . LEU A 1 161 ? -21.976 -21.859 -19.489 1.00 91.50 161 LEU A C 1
ATOM 1191 O O . LEU A 1 161 ? -22.913 -21.373 -18.857 1.00 91.50 161 LEU A O 1
ATOM 1195 N N . ALA A 1 162 ? -22.077 -22.973 -20.205 1.00 89.69 162 ALA A N 1
ATOM 1196 C CA . ALA A 1 162 ? -23.210 -23.884 -20.237 1.00 89.69 162 ALA A CA 1
ATOM 1197 C C . ALA A 1 162 ? -22.705 -25.260 -20.732 1.00 89.69 162 ALA A C 1
ATOM 1199 O O . ALA A 1 162 ? -22.463 -25.426 -21.931 1.00 89.69 162 ALA A O 1
ATOM 1200 N N . PRO A 1 163 ? -22.544 -26.263 -19.853 1.00 91.75 163 PRO A N 1
ATOM 1201 C CA . PRO A 1 163 ? -22.943 -26.270 -18.448 1.00 91.75 163 PRO A CA 1
ATOM 1202 C C . PRO A 1 163 ? -21.991 -25.496 -17.529 1.00 91.75 163 PRO A C 1
ATOM 1204 O O . PRO A 1 163 ? -20.799 -25.372 -17.820 1.00 91.75 163 PRO A O 1
ATOM 1207 N N . ALA A 1 164 ? -22.528 -25.020 -16.404 1.00 94.75 164 ALA A N 1
ATOM 1208 C CA . ALA A 1 164 ? -21.782 -24.297 -15.380 1.00 94.75 164 ALA A CA 1
ATOM 1209 C C . ALA A 1 164 ? -22.126 -24.746 -13.953 1.00 94.75 164 ALA A C 1
ATOM 1211 O O . ALA A 1 164 ? -23.217 -25.261 -13.686 1.00 94.75 164 ALA A O 1
ATOM 1212 N N . ALA A 1 165 ? -21.208 -24.480 -13.031 1.00 95.00 165 ALA A N 1
ATOM 1213 C CA . ALA A 1 165 ? -21.452 -24.507 -11.600 1.00 95.00 165 ALA A CA 1
ATOM 1214 C C . ALA A 1 165 ? -20.837 -23.281 -10.926 1.00 95.00 165 ALA A C 1
ATOM 1216 O O . ALA A 1 165 ? -19.870 -22.705 -11.428 1.00 95.00 165 ALA A O 1
ATOM 1217 N N . GLY A 1 166 ? -21.391 -22.881 -9.785 1.00 92.56 166 GLY A N 1
ATOM 1218 C CA . GLY A 1 166 ? -20.799 -21.802 -9.012 1.00 92.56 166 GLY A CA 1
ATOM 1219 C C . GLY A 1 166 ? -21.299 -21.664 -7.586 1.00 92.56 166 GLY A C 1
ATOM 1220 O O . GLY A 1 166 ? -22.227 -22.357 -7.157 1.00 92.56 166 GLY A O 1
ATOM 1221 N N . THR A 1 167 ? -20.639 -20.777 -6.851 1.00 90.81 167 THR A N 1
ATOM 1222 C CA . THR A 1 167 ? -20.926 -20.461 -5.448 1.00 90.81 167 THR A CA 1
ATOM 1223 C C . THR A 1 167 ? -21.545 -19.071 -5.310 1.00 90.81 167 THR A C 1
ATOM 1225 O O . THR A 1 167 ? -21.425 -18.214 -6.184 1.00 90.81 167 THR A O 1
ATOM 1228 N N . SER A 1 168 ? -22.231 -18.848 -4.190 1.00 82.19 168 SER A N 1
ATOM 1229 C CA . SER A 1 168 ? -22.727 -17.528 -3.768 1.00 82.19 168 SER A CA 1
ATOM 1230 C C . SER A 1 168 ? -21.842 -16.874 -2.700 1.00 82.19 168 SER A C 1
ATOM 1232 O O . SER A 1 168 ? -22.207 -15.829 -2.168 1.00 82.19 168 SER A O 1
ATOM 1234 N N . SER A 1 169 ? -20.742 -17.535 -2.344 1.00 82.19 169 SER A N 1
ATOM 1235 C CA . SER A 1 169 ? -19.809 -17.166 -1.285 1.00 82.19 169 SER A CA 1
ATOM 1236 C C . SER A 1 169 ? -18.410 -17.689 -1.609 1.00 82.19 169 SER A C 1
ATOM 1238 O O . SER A 1 169 ? -18.238 -18.587 -2.444 1.00 82.19 169 SER A O 1
ATOM 1240 N N . GLN A 1 170 ? -17.412 -17.094 -0.960 1.00 81.81 170 GLN A N 1
ATOM 1241 C CA . GLN A 1 170 ? -16.003 -17.398 -1.178 1.00 81.81 170 GLN A CA 1
ATOM 1242 C C . GLN A 1 170 ? -15.501 -18.543 -0.302 1.00 81.81 170 GLN A C 1
ATOM 1244 O O . GLN A 1 170 ? -15.925 -18.697 0.841 1.00 81.81 170 GLN A O 1
ATOM 1249 N N . GLY A 1 171 ? -14.535 -19.294 -0.825 1.00 88.44 171 GLY A N 1
ATOM 1250 C CA . GLY A 1 171 ? -13.736 -20.218 -0.032 1.00 88.44 171 GLY A CA 1
ATOM 1251 C C . GLY A 1 171 ? -12.670 -19.536 0.822 1.00 88.44 171 GLY A C 1
ATOM 1252 O O . GLY A 1 171 ? -12.630 -18.316 0.976 1.00 88.44 171 GLY A O 1
ATOM 1253 N N . GLY A 1 172 ? -11.762 -20.353 1.353 1.00 89.50 172 GLY A N 1
ATOM 1254 C CA . GLY A 1 172 ? -10.616 -19.897 2.139 1.00 89.50 172 GLY A CA 1
ATOM 1255 C C . GLY A 1 172 ? -9.289 -20.423 1.605 1.00 89.50 172 GLY A C 1
ATOM 1256 O O . GLY A 1 172 ? -9.232 -21.486 0.979 1.00 89.50 172 GLY A O 1
ATOM 1257 N N . TRP A 1 173 ? -8.222 -19.683 1.902 1.00 93.69 173 TRP A N 1
ATOM 1258 C CA . TRP A 1 173 ? -6.843 -20.067 1.623 1.00 93.69 173 TRP A CA 1
ATOM 1259 C C . TRP A 1 173 ? -6.107 -20.447 2.904 1.00 93.69 173 TRP A C 1
ATOM 1261 O O . TRP A 1 173 ? -6.304 -19.837 3.952 1.00 93.69 173 TRP A O 1
ATOM 1271 N N . LEU A 1 174 ? -5.225 -21.437 2.805 1.00 93.31 174 LEU A N 1
ATOM 1272 C CA . LEU A 1 174 ? -4.294 -21.830 3.862 1.00 93.31 174 LEU A CA 1
ATOM 1273 C C . LEU A 1 174 ? -2.893 -21.991 3.273 1.00 93.31 174 LEU A C 1
ATOM 1275 O O . LEU A 1 174 ? -2.756 -22.528 2.175 1.00 93.31 174 LEU A O 1
ATOM 1279 N N . SER A 1 175 ? -1.858 -21.568 3.995 1.00 91.44 175 SER A N 1
ATOM 1280 C CA . SER A 1 175 ? -0.466 -21.875 3.653 1.00 91.44 175 SER A CA 1
ATOM 1281 C C . SER A 1 175 ? -0.018 -23.184 4.309 1.00 91.44 175 SER A C 1
ATOM 1283 O O . SER A 1 175 ? -0.453 -23.532 5.407 1.00 91.44 175 SER A O 1
ATOM 1285 N N . ASP A 1 176 ? 0.872 -23.915 3.642 1.00 89.00 176 ASP A N 1
ATOM 1286 C CA . ASP A 1 176 ? 1.537 -25.109 4.187 1.00 89.00 176 ASP A CA 1
ATOM 1287 C C . ASP A 1 176 ? 2.725 -24.784 5.111 1.00 89.00 176 ASP A C 1
ATOM 1289 O O . ASP A 1 176 ? 3.205 -25.658 5.833 1.00 89.00 176 ASP A O 1
ATOM 1293 N N . HIS A 1 177 ? 3.176 -23.529 5.120 1.00 80.88 177 HIS A N 1
ATOM 1294 C CA . HIS A 1 177 ? 4.233 -23.030 5.994 1.00 80.88 177 HIS A CA 1
ATOM 1295 C C . HIS A 1 177 ? 3.685 -22.003 6.993 1.00 80.88 177 HIS A C 1
ATOM 1297 O O . HIS A 1 177 ? 2.749 -21.264 6.661 1.00 80.88 177 HIS A O 1
ATOM 1303 N N . PRO A 1 178 ? 4.282 -21.913 8.199 1.00 77.50 178 PRO A N 1
ATOM 1304 C CA . PRO A 1 178 ? 4.066 -20.779 9.080 1.00 77.50 178 PRO A CA 1
ATOM 1305 C C . PRO A 1 178 ? 4.452 -19.506 8.340 1.00 77.50 178 PRO A C 1
ATOM 1307 O O . PRO A 1 178 ? 5.555 -19.396 7.801 1.00 77.50 178 PRO A O 1
ATOM 1310 N N . LEU A 1 179 ? 3.530 -18.559 8.313 1.00 78.62 179 LEU A N 1
ATOM 1311 C CA . LEU A 1 179 ? 3.805 -17.241 7.786 1.00 78.62 179 LEU A CA 1
ATOM 1312 C C . LEU A 1 179 ? 4.767 -16.506 8.732 1.00 78.62 179 LEU A C 1
ATOM 1314 O O . LEU A 1 179 ? 4.655 -16.686 9.951 1.00 78.62 179 LEU A O 1
ATOM 1318 N N . PRO A 1 180 ? 5.721 -15.714 8.210 1.00 72.75 180 PRO A N 1
ATOM 1319 C CA . PRO A 1 180 ? 6.547 -14.856 9.047 1.00 72.75 180 PRO A CA 1
ATOM 1320 C C . PRO A 1 180 ? 5.658 -14.001 9.953 1.00 72.75 180 PRO A C 1
ATOM 1322 O O . PRO A 1 180 ? 4.651 -13.454 9.501 1.00 72.75 180 PRO A O 1
ATOM 1325 N N . SER A 1 181 ? 6.010 -13.918 11.232 1.00 79.12 181 SER A N 1
ATOM 1326 C CA . SER A 1 181 ? 5.333 -13.043 12.182 1.00 79.12 181 SER A CA 1
ATOM 1327 C C . SER A 1 181 ? 6.370 -12.351 13.049 1.00 79.12 181 SER A C 1
ATOM 1329 O O . SER A 1 181 ? 7.072 -13.016 13.818 1.00 79.12 181 SER A O 1
ATOM 1331 N N . ASP A 1 182 ? 6.419 -11.036 12.944 1.00 85.88 182 ASP A N 1
ATOM 1332 C CA . ASP A 1 182 ? 7.153 -10.138 13.821 1.00 85.88 182 ASP A CA 1
ATOM 1333 C C . ASP A 1 182 ? 6.179 -9.064 14.336 1.00 85.88 182 ASP A C 1
ATOM 1335 O O . ASP A 1 182 ? 6.017 -8.015 13.713 1.00 85.88 182 ASP A O 1
ATOM 1339 N N . PRO A 1 183 ? 5.395 -9.360 15.390 1.00 89.69 183 PRO A N 1
ATOM 1340 C CA . PRO A 1 183 ? 4.269 -8.516 15.768 1.00 89.69 183 PRO A CA 1
ATOM 1341 C C . PRO A 1 183 ? 4.687 -7.072 16.058 1.00 89.69 183 PRO A C 1
ATOM 1343 O O . PRO A 1 183 ? 5.436 -6.812 16.996 1.00 89.69 183 PRO A O 1
ATOM 1346 N N . ALA A 1 184 ? 4.125 -6.128 15.305 1.00 93.12 184 ALA A N 1
ATOM 1347 C CA . ALA A 1 184 ? 4.419 -4.707 15.439 1.00 93.12 184 ALA A CA 1
ATOM 1348 C C . ALA A 1 184 ? 3.238 -3.963 16.067 1.00 93.12 184 ALA A C 1
ATOM 1350 O O . ALA A 1 184 ? 2.078 -4.162 15.685 1.00 93.12 184 ALA A O 1
ATOM 1351 N N . VAL A 1 185 ? 3.532 -3.083 17.027 1.00 96.19 185 VAL A N 1
ATOM 1352 C CA . VAL A 1 185 ? 2.550 -2.211 17.674 1.00 96.19 185 VAL A CA 1
ATOM 1353 C C . VAL A 1 185 ? 2.804 -0.772 17.255 1.00 96.19 185 VAL A C 1
ATOM 1355 O O . VAL A 1 185 ? 3.861 -0.216 17.535 1.00 96.19 185 VAL A O 1
ATOM 1358 N N . TYR A 1 186 ? 1.799 -0.145 16.655 1.00 97.44 186 TYR A N 1
ATOM 1359 C CA . TYR A 1 186 ? 1.822 1.277 16.337 1.00 97.44 186 TYR A CA 1
ATOM 1360 C C . TYR A 1 186 ? 1.006 2.031 17.376 1.00 97.44 186 TYR A C 1
ATOM 1362 O O . TYR A 1 186 ? -0.158 1.706 17.614 1.00 97.44 186 TYR A O 1
ATOM 1370 N N . THR A 1 187 ? 1.619 3.029 18.004 1.00 97.75 187 THR A N 1
ATO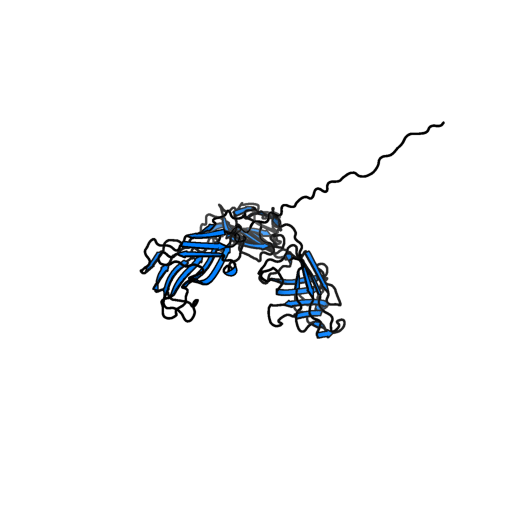M 1371 C CA . THR A 1 187 ? 1.003 3.855 19.047 1.00 97.75 187 THR A CA 1
ATOM 1372 C C . THR A 1 187 ? 0.609 5.204 18.473 1.00 97.75 187 THR A C 1
ATOM 1374 O O . THR A 1 187 ? 1.452 5.892 17.909 1.00 97.75 187 THR A O 1
ATOM 1377 N N . TYR A 1 188 ? -0.655 5.585 18.649 1.00 97.50 188 TYR A N 1
ATOM 1378 C CA . TYR A 1 188 ? -1.187 6.893 18.292 1.00 97.50 188 TYR A CA 1
ATOM 1379 C C . TYR A 1 188 ? -1.304 7.791 19.519 1.00 97.50 188 TYR A C 1
ATOM 1381 O O . TYR A 1 188 ? -1.910 7.407 20.526 1.00 97.50 188 TYR A O 1
ATOM 1389 N N . ILE A 1 189 ? -0.787 9.011 19.402 1.00 96.12 189 ILE A N 1
ATOM 1390 C CA . ILE A 1 189 ? -0.990 10.089 20.370 1.00 96.12 189 ILE A CA 1
ATOM 1391 C C . ILE A 1 189 ? -1.585 11.282 19.624 1.00 96.12 189 ILE A C 1
ATOM 1393 O O . ILE A 1 189 ? -0.880 11.991 18.909 1.00 96.12 189 ILE A O 1
ATOM 1397 N N . GLY A 1 190 ? -2.886 11.490 19.798 1.00 94.94 190 GLY A N 1
ATOM 1398 C CA . GLY A 1 190 ? -3.649 12.594 19.230 1.00 94.94 190 GLY A CA 1
ATOM 1399 C C . GLY A 1 190 ? -3.263 13.946 19.816 1.00 94.94 190 GLY A C 1
ATOM 1400 O O . GLY A 1 190 ? -2.822 14.057 20.967 1.00 94.94 190 GLY A O 1
ATOM 1401 N N . ALA A 1 191 ? -3.472 14.999 19.028 1.00 93.75 191 ALA A N 1
ATOM 1402 C CA . ALA A 1 191 ? -3.369 16.361 19.532 1.00 93.75 191 ALA A CA 1
ATOM 1403 C C . ALA A 1 191 ? -4.481 16.650 20.554 1.00 93.75 191 ALA A C 1
ATOM 1405 O O . ALA A 1 191 ? -5.547 16.034 20.546 1.00 93.75 191 ALA A O 1
ATOM 1406 N N . GLY A 1 192 ? -4.247 17.636 21.422 1.00 95.75 192 GLY A N 1
ATOM 1407 C CA . GLY A 1 192 ? -5.260 18.080 22.374 1.00 95.75 192 GLY A CA 1
ATOM 1408 C C . GLY A 1 192 ? -6.514 18.617 21.672 1.00 95.75 192 GLY A C 1
ATOM 1409 O O . GLY A 1 192 ? -6.415 19.406 20.729 1.00 95.75 192 GLY A O 1
ATOM 1410 N N . TYR A 1 193 ? -7.697 18.237 22.154 1.00 95.75 193 TYR A N 1
ATOM 1411 C CA . TYR A 1 193 ? -8.979 18.742 21.677 1.00 95.75 193 TYR A CA 1
ATOM 1412 C C . TYR A 1 193 ? -9.040 20.259 21.848 1.00 95.75 193 TYR A C 1
ATOM 1414 O O . TYR A 1 193 ? -8.843 20.779 22.951 1.00 95.75 193 TYR A O 1
ATOM 1422 N N . THR A 1 194 ? -9.348 20.968 20.765 1.00 95.31 194 THR A N 1
ATOM 1423 C CA . THR A 1 194 ? -9.521 22.427 20.745 1.00 95.31 194 THR A CA 1
ATOM 1424 C C . THR A 1 194 ? -10.981 22.833 20.913 1.00 95.31 194 THR A C 1
ATOM 1426 O O . THR A 1 194 ? -11.261 23.924 21.408 1.00 95.31 194 THR A O 1
ATOM 1429 N N . ALA A 1 195 ? -11.912 21.935 20.587 1.00 94.44 195 ALA A N 1
ATOM 1430 C CA . ALA A 1 195 ? -13.320 22.043 20.937 1.00 94.44 195 ALA A CA 1
ATOM 1431 C C . ALA A 1 195 ? -13.775 20.752 21.622 1.00 94.44 195 ALA A C 1
ATOM 1433 O O . ALA A 1 195 ? -13.460 19.658 21.163 1.00 94.44 195 ALA A O 1
ATOM 1434 N N . ALA A 1 196 ? -14.508 20.874 22.725 1.00 95.62 196 ALA A N 1
ATOM 1435 C CA . ALA A 1 196 ? -15.008 19.736 23.485 1.00 95.62 196 ALA A CA 1
ATOM 1436 C C . ALA A 1 196 ? -16.310 20.113 24.198 1.00 95.62 196 ALA A C 1
ATOM 1438 O O . ALA A 1 196 ? -16.384 21.151 24.860 1.00 95.62 196 ALA A O 1
ATOM 1439 N N . ALA A 1 197 ? -17.325 19.262 24.079 1.00 95.75 197 ALA A N 1
ATOM 1440 C CA . ALA A 1 197 ? -18.514 19.300 24.922 1.00 95.75 197 ALA A CA 1
ATOM 1441 C C . ALA A 1 197 ? -18.395 18.236 26.029 1.00 95.75 197 ALA A C 1
ATOM 1443 O O . ALA A 1 197 ? -17.906 17.140 25.744 1.00 95.75 197 ALA A O 1
ATOM 1444 N N . PRO A 1 198 ? -18.872 18.496 27.264 1.00 93.31 198 PRO A N 1
ATOM 1445 C CA . PRO A 1 198 ? -18.899 17.479 28.311 1.00 93.31 198 PRO A CA 1
ATOM 1446 C C . PRO A 1 198 ? -19.544 16.174 27.811 1.00 93.31 198 PRO A C 1
ATOM 1448 O O . PRO A 1 198 ? -20.562 16.240 27.118 1.00 93.31 198 PRO A O 1
ATOM 1451 N N . PRO A 1 199 ? -18.991 14.996 28.152 1.00 95.38 199 PRO A N 1
ATOM 1452 C CA . PRO A 1 199 ? -17.972 14.753 29.183 1.00 95.38 199 PRO A CA 1
ATOM 1453 C C . PRO A 1 199 ? -16.511 14.980 28.754 1.00 95.38 199 PRO A C 1
ATOM 1455 O O . PRO A 1 199 ? -15.618 14.835 29.585 1.00 95.38 199 PRO A O 1
ATOM 1458 N N . TYR A 1 200 ? -16.250 15.351 27.500 1.00 96.81 200 TYR A N 1
ATOM 1459 C CA . TYR A 1 200 ? -14.899 15.661 27.039 1.00 96.81 200 TYR A CA 1
ATOM 1460 C C . TYR A 1 200 ? -14.394 16.992 27.608 1.00 96.81 200 TYR A C 1
ATOM 1462 O O . TYR A 1 200 ? -15.173 17.880 27.966 1.00 96.81 200 TYR A O 1
ATOM 1470 N N . VAL A 1 201 ? -13.071 17.148 27.650 1.00 95.75 201 VAL A N 1
ATOM 1471 C CA . VAL A 1 201 ? -12.399 18.365 28.122 1.00 95.75 201 VAL A CA 1
ATOM 1472 C C . VAL A 1 201 ? -11.448 18.902 27.058 1.00 95.75 201 VAL A C 1
ATOM 1474 O O . VAL A 1 201 ? -10.762 18.134 26.386 1.00 95.75 201 VAL A O 1
ATOM 1477 N N . VAL A 1 202 ? -11.387 20.229 26.917 1.00 96.69 202 VAL A N 1
ATOM 1478 C CA . VAL A 1 202 ? -10.372 20.896 26.083 1.00 96.69 202 VAL A CA 1
ATOM 1479 C C . VAL A 1 202 ? -8.986 20.519 26.609 1.00 96.69 202 VAL A C 1
ATOM 1481 O O . VAL A 1 202 ? -8.746 20.567 27.816 1.00 96.69 202 VAL A O 1
ATOM 1484 N N . GLY A 1 203 ? -8.090 20.120 25.707 1.00 95.00 203 GLY A N 1
ATOM 1485 C CA . GLY A 1 203 ? -6.767 19.588 26.043 1.00 95.00 203 GLY A CA 1
ATOM 1486 C C . GLY A 1 203 ? -6.720 18.087 26.363 1.00 95.00 203 GLY A C 1
ATOM 1487 O O . GLY A 1 203 ? -5.620 17.552 26.459 1.00 95.00 203 GLY A O 1
ATOM 1488 N N . GLY A 1 204 ? -7.862 17.394 26.483 1.00 96.19 204 GLY A N 1
ATOM 1489 C CA . GLY A 1 204 ? -7.896 15.925 26.379 1.00 96.19 204 GLY A CA 1
ATOM 1490 C C . GLY A 1 204 ? -7.496 15.473 24.971 1.00 96.19 204 GLY A C 1
ATOM 1491 O O . GLY A 1 204 ? -7.440 16.305 24.073 1.00 96.19 204 GLY A O 1
ATOM 1492 N N . SER A 1 205 ? -7.210 14.193 24.746 1.00 96.31 205 SER A N 1
ATOM 1493 C CA . SER A 1 205 ? -6.814 13.710 23.417 1.00 96.31 205 SER A CA 1
ATOM 1494 C C . SER A 1 205 ? -7.252 12.274 23.164 1.00 96.31 205 SER A C 1
ATOM 1496 O O . SER A 1 205 ? -7.543 11.518 24.096 1.00 96.31 205 SER A O 1
ATOM 1498 N N . LEU A 1 206 ? -7.286 11.912 21.883 1.00 97.44 206 LEU A N 1
ATOM 1499 C CA . LEU A 1 206 ? -7.408 10.534 21.440 1.00 97.44 206 LEU A CA 1
ATOM 1500 C C . LEU A 1 206 ? -6.039 9.863 21.559 1.00 97.44 206 LEU A C 1
ATOM 1502 O O . LEU A 1 206 ? -5.040 10.398 21.095 1.00 97.44 206 LEU A O 1
ATOM 1506 N N . ALA A 1 207 ? -5.979 8.681 22.151 1.00 97.75 207 ALA A N 1
ATOM 1507 C CA . ALA A 1 207 ? -4.773 7.868 22.179 1.00 97.75 207 ALA A CA 1
ATOM 1508 C C . ALA A 1 207 ? -5.130 6.414 21.900 1.00 97.75 207 ALA A C 1
ATOM 1510 O O . ALA A 1 207 ? -6.228 5.962 22.225 1.00 97.75 207 ALA A O 1
ATOM 1511 N N . GLY A 1 208 ? -4.214 5.659 21.312 1.00 97.12 208 GLY A N 1
ATOM 1512 C CA . GLY A 1 208 ? -4.485 4.258 21.050 1.00 97.12 208 GLY A CA 1
ATOM 1513 C C . GLY A 1 208 ? -3.300 3.483 20.530 1.00 97.12 208 GLY A C 1
ATOM 1514 O O . GLY A 1 208 ? -2.212 4.018 20.341 1.00 97.12 208 GLY A O 1
ATOM 1515 N N . THR A 1 209 ? -3.530 2.202 20.306 1.00 97.81 209 THR A N 1
ATOM 1516 C CA . THR A 1 209 ? -2.591 1.299 19.667 1.00 97.81 209 THR A CA 1
ATOM 1517 C C . THR A 1 209 ? -3.301 0.459 18.621 1.00 97.81 209 THR A C 1
ATOM 1519 O O . THR A 1 209 ? -4.477 0.112 18.766 1.00 97.81 209 THR A O 1
ATOM 1522 N N . VAL A 1 210 ? -2.566 0.100 17.577 1.00 97.19 210 VAL A N 1
ATOM 1523 C CA . VAL A 1 210 ? -2.944 -0.938 16.617 1.00 97.19 210 VAL A CA 1
ATOM 1524 C C . VAL A 1 210 ? -1.830 -1.972 16.553 1.00 97.19 210 VAL A C 1
ATOM 1526 O O . VAL A 1 210 ? -0.660 -1.650 16.758 1.00 97.19 210 VAL A O 1
ATOM 1529 N N . THR A 1 211 ? -2.192 -3.224 16.308 1.00 95.44 211 THR A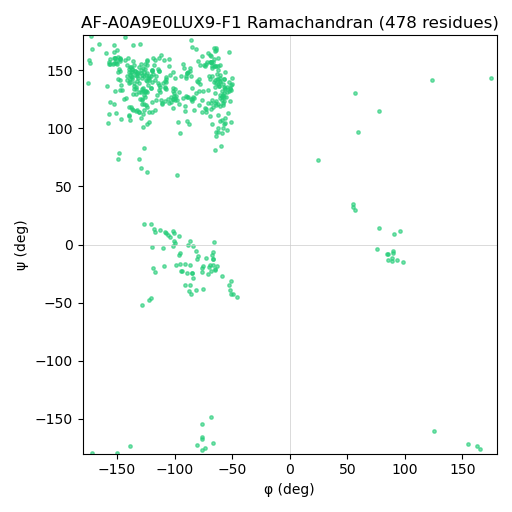 N 1
ATOM 1530 C CA . THR A 1 211 ? -1.253 -4.344 16.248 1.00 95.44 211 THR A CA 1
ATOM 1531 C C . THR A 1 211 ? -1.389 -5.051 14.912 1.00 95.44 211 THR A C 1
ATOM 1533 O O . THR A 1 211 ? -2.499 -5.408 14.509 1.00 95.44 211 THR A O 1
ATOM 1536 N N . PHE A 1 212 ? -0.254 -5.290 14.263 1.00 93.38 212 PHE A N 1
ATOM 1537 C CA . PHE A 1 212 ? -0.135 -6.074 13.038 1.00 93.38 212 PHE A CA 1
ATOM 1538 C C . PHE A 1 212 ? 0.720 -7.319 13.286 1.00 93.38 212 PHE A C 1
ATOM 1540 O O . PHE A 1 212 ? 1.499 -7.370 14.238 1.00 93.38 212 PHE A O 1
ATOM 1547 N N . ALA A 1 213 ? 0.573 -8.332 12.431 1.00 89.38 213 ALA A N 1
ATOM 1548 C CA . ALA A 1 213 ? 1.380 -9.551 12.508 1.00 89.38 213 ALA A CA 1
ATOM 1549 C C . ALA A 1 213 ? 2.848 -9.334 12.098 1.00 89.38 213 ALA A C 1
ATOM 1551 O O . ALA A 1 213 ? 3.704 -10.086 12.551 1.00 89.38 213 ALA A O 1
ATOM 1552 N N . ASN A 1 214 ? 3.117 -8.325 11.265 1.00 90.19 214 ASN A N 1
ATOM 1553 C CA . ASN A 1 214 ? 4.443 -7.851 10.864 1.00 90.19 214 ASN A CA 1
ATOM 1554 C C . ASN A 1 214 ? 4.440 -6.310 10.801 1.00 90.19 214 ASN A C 1
ATOM 1556 O O . ASN A 1 214 ? 3.350 -5.731 10.683 1.00 90.19 214 ASN A O 1
ATOM 1560 N N . PRO A 1 215 ? 5.608 -5.638 10.836 1.00 91.62 215 PRO A N 1
ATOM 1561 C CA . PRO A 1 215 ? 5.699 -4.200 10.592 1.00 91.62 215 PRO A CA 1
ATOM 1562 C C . PRO A 1 215 ? 5.104 -3.825 9.231 1.00 91.62 215 PRO A C 1
ATOM 1564 O O . PRO A 1 215 ? 5.159 -4.608 8.278 1.00 91.62 215 PRO A O 1
ATOM 1567 N N . LEU A 1 216 ? 4.532 -2.624 9.135 1.00 92.00 216 LEU A N 1
ATOM 1568 C CA . LEU A 1 216 ? 4.067 -2.085 7.861 1.00 92.00 216 LEU A CA 1
ATOM 1569 C C . LEU A 1 216 ? 5.261 -1.931 6.901 1.00 92.00 216 LEU A C 1
ATOM 1571 O O . LEU A 1 216 ? 6.350 -1.552 7.343 1.00 92.00 216 LEU A O 1
ATOM 1575 N N . PRO A 1 217 ? 5.082 -2.193 5.593 1.00 87.56 217 PRO A N 1
ATOM 1576 C CA . PRO A 1 217 ? 6.153 -2.033 4.621 1.00 87.56 217 PRO A CA 1
ATOM 1577 C C . PRO A 1 217 ? 6.657 -0.592 4.565 1.00 87.56 217 PRO A C 1
ATOM 1579 O O . PRO A 1 217 ? 5.907 0.346 4.832 1.00 87.56 217 PRO A O 1
ATOM 1582 N N . ALA A 1 218 ? 7.908 -0.418 4.147 1.00 85.25 218 ALA A N 1
ATOM 1583 C CA . ALA A 1 218 ? 8.422 0.882 3.741 1.00 85.25 218 ALA A CA 1
ATOM 1584 C C . ALA A 1 218 ? 7.656 1.397 2.509 1.00 85.25 218 ALA A C 1
ATOM 1586 O O . ALA A 1 218 ? 7.338 0.615 1.609 1.00 85.25 218 ALA A O 1
ATOM 1587 N N . PHE A 1 219 ? 7.402 2.707 2.453 1.00 83.31 219 PHE A N 1
ATOM 1588 C CA . PHE A 1 219 ? 6.740 3.385 1.329 1.00 83.31 219 PHE A CA 1
ATOM 1589 C C . PHE A 1 219 ? 5.376 2.789 0.956 1.00 83.31 219 PHE A C 1
ATOM 1591 O O . PHE A 1 219 ? 5.008 2.742 -0.221 1.00 83.31 219 PHE A O 1
ATOM 1598 N N . LEU A 1 220 ? 4.618 2.307 1.942 1.00 85.56 220 LEU A N 1
ATOM 1599 C CA . LEU A 1 220 ? 3.269 1.820 1.702 1.00 85.56 220 LEU A CA 1
ATOM 1600 C C . LEU A 1 220 ? 2.422 3.013 1.219 1.00 85.56 220 LEU A C 1
ATOM 1602 O O . LEU A 1 220 ? 2.295 3.990 1.964 1.00 85.56 220 LEU A O 1
ATOM 1606 N N . PRO A 1 221 ? 1.830 2.976 0.009 1.00 82.44 221 PRO A N 1
ATOM 1607 C CA . PRO A 1 221 ? 0.875 4.000 -0.406 1.00 82.44 221 PRO A CA 1
ATOM 1608 C C . PRO A 1 221 ? -0.355 3.951 0.506 1.00 82.44 221 PRO A C 1
ATOM 1610 O O . PRO A 1 221 ? -0.527 2.989 1.251 1.00 82.44 221 PRO A O 1
ATOM 1613 N N . LEU A 1 222 ? -1.245 4.949 0.442 1.00 84.94 222 LEU A N 1
ATOM 1614 C CA . LEU A 1 222 ? -2.466 4.949 1.259 1.00 84.94 222 LEU A CA 1
ATOM 1615 C C . LEU A 1 222 ? -3.303 3.686 0.977 1.00 84.94 222 LEU A C 1
ATOM 1617 O O . LEU A 1 222 ? -4.016 3.609 -0.022 1.00 84.94 222 LEU A O 1
ATOM 1621 N N . THR A 1 223 ? -3.190 2.704 1.868 1.00 85.31 223 THR A N 1
ATOM 1622 C CA . THR A 1 223 ? -3.663 1.330 1.676 1.00 85.31 223 THR A CA 1
ATOM 1623 C C . THR A 1 223 ? -4.619 0.972 2.792 1.00 85.31 223 THR A C 1
ATOM 1625 O O . THR A 1 223 ? -4.350 1.273 3.953 1.00 85.31 223 THR A O 1
ATOM 1628 N N . ASP A 1 224 ? -5.722 0.308 2.449 1.00 86.31 224 ASP A N 1
ATOM 1629 C CA . ASP A 1 224 ? -6.622 -0.273 3.441 1.00 86.31 224 ASP A CA 1
ATOM 1630 C C . ASP A 1 224 ? -5.951 -1.460 4.142 1.00 86.31 224 ASP A C 1
ATOM 1632 O O . ASP A 1 224 ? -5.725 -2.517 3.554 1.00 86.31 224 ASP A O 1
ATOM 1636 N N . VAL A 1 225 ? -5.629 -1.262 5.417 1.00 90.06 225 VAL A N 1
ATOM 1637 C CA . VAL A 1 225 ? -4.988 -2.245 6.295 1.00 90.06 225 VAL A CA 1
ATOM 1638 C C . VAL A 1 225 ? -5.974 -2.870 7.281 1.00 90.06 225 VAL A C 1
ATOM 1640 O O . VAL A 1 225 ? -5.571 -3.664 8.131 1.00 90.06 225 VAL A O 1
ATOM 1643 N N . THR A 1 226 ? -7.272 -2.576 7.150 1.00 87.44 226 THR A N 1
ATOM 1644 C CA . THR A 1 226 ? -8.350 -3.240 7.902 1.00 87.44 226 THR A CA 1
ATOM 1645 C C . THR A 1 226 ? -8.203 -4.769 7.927 1.00 87.44 226 THR A C 1
ATOM 1647 O O . THR A 1 226 ? -8.310 -5.342 9.013 1.00 87.44 226 THR A O 1
ATOM 1650 N N . PRO A 1 227 ? -7.896 -5.455 6.803 1.00 79.94 227 PRO A N 1
ATOM 1651 C CA . PRO A 1 227 ? -7.777 -6.917 6.783 1.00 79.94 227 PRO A CA 1
ATOM 1652 C C . PRO A 1 227 ? -6.553 -7.450 7.536 1.00 79.94 227 PRO A C 1
ATOM 1654 O O . PRO A 1 227 ? -6.500 -8.631 7.863 1.00 79.94 227 PRO A O 1
ATOM 1657 N N . ALA A 1 228 ? -5.553 -6.598 7.771 1.00 85.25 228 ALA A N 1
ATOM 1658 C CA . ALA A 1 228 ? -4.266 -6.971 8.344 1.00 85.25 228 ALA A CA 1
ATOM 1659 C C . ALA A 1 228 ? -4.182 -6.756 9.864 1.00 85.25 228 ALA A C 1
ATOM 1661 O O . ALA A 1 228 ? -3.201 -7.166 10.489 1.00 85.25 228 ALA A O 1
ATOM 1662 N N . LEU A 1 229 ? -5.181 -6.104 10.464 1.00 89.38 229 LEU A N 1
ATOM 1663 C CA . LEU A 1 229 ? -5.196 -5.812 11.892 1.00 89.38 229 LEU A CA 1
ATOM 1664 C C . LEU A 1 229 ? -5.349 -7.083 12.731 1.00 89.38 229 LEU A C 1
ATOM 1666 O O . LEU A 1 229 ? -6.361 -7.778 12.667 1.00 89.38 229 LEU A O 1
ATOM 1670 N N . ALA A 1 230 ? -4.381 -7.317 13.612 1.00 89.81 230 ALA A N 1
ATOM 1671 C CA . ALA A 1 230 ? -4.466 -8.334 14.656 1.00 89.81 230 ALA A CA 1
ATOM 1672 C C . ALA A 1 230 ? -5.191 -7.815 15.912 1.00 89.81 230 ALA A C 1
ATOM 1674 O O . ALA A 1 230 ? -5.747 -8.594 16.688 1.00 89.81 230 ALA A O 1
ATOM 1675 N N . GLY A 1 231 ? -5.188 -6.497 16.134 1.00 92.62 231 GLY A N 1
ATOM 1676 C CA . GLY A 1 231 ? -5.777 -5.877 17.317 1.00 92.62 231 GLY A CA 1
ATOM 1677 C C . GLY A 1 231 ? -5.765 -4.356 17.262 1.00 92.62 231 GLY A C 1
ATOM 1678 O O . GLY A 1 231 ? -4.961 -3.759 16.552 1.00 92.62 231 GLY A O 1
ATOM 1679 N N . PHE A 1 232 ? -6.640 -3.723 18.043 1.00 96.75 232 PHE A N 1
ATOM 1680 C CA . PHE A 1 232 ? -6.531 -2.300 18.353 1.00 96.75 232 PHE A CA 1
ATOM 1681 C C . PHE A 1 232 ? -7.131 -1.971 19.716 1.00 96.75 232 PHE A C 1
ATOM 1683 O O . PHE A 1 232 ? -7.989 -2.694 20.238 1.00 96.75 232 PHE A O 1
ATOM 1690 N N . THR A 1 233 ? -6.700 -0.850 20.284 1.00 97.56 233 THR A N 1
ATOM 1691 C CA . THR A 1 233 ? -7.346 -0.199 21.422 1.00 97.56 233 THR A CA 1
ATOM 1692 C C . THR A 1 233 ? -7.242 1.312 21.270 1.00 97.56 233 THR A C 1
ATOM 1694 O O . THR A 1 233 ? -6.140 1.824 21.168 1.00 97.56 233 THR A O 1
ATOM 1697 N N . PHE A 1 234 ? -8.361 2.032 21.305 1.00 97.88 234 PHE A N 1
ATOM 1698 C CA . PHE A 1 234 ? -8.384 3.499 21.335 1.00 97.88 234 PHE A CA 1
ATOM 1699 C C . PHE A 1 234 ? -9.135 3.998 22.563 1.00 97.88 234 PHE A C 1
ATOM 1701 O O . PHE A 1 234 ? -10.112 3.381 22.980 1.00 97.88 234 PHE A O 1
ATOM 1708 N N . PHE A 1 235 ? -8.692 5.110 23.132 1.00 97.56 235 PHE A N 1
ATOM 1709 C CA . PHE A 1 235 ? -9.312 5.798 24.254 1.00 97.56 235 PHE A CA 1
ATOM 1710 C C . PHE A 1 235 ? -9.324 7.297 23.984 1.00 97.56 235 PHE A C 1
ATOM 1712 O O . PHE A 1 235 ? -8.298 7.887 23.658 1.00 97.56 235 PHE A O 1
ATOM 1719 N N . ASP A 1 236 ? -10.485 7.913 24.141 1.00 95.75 236 ASP A N 1
ATOM 1720 C CA . ASP A 1 236 ? -10.715 9.319 23.807 1.00 95.75 236 ASP A CA 1
ATOM 1721 C C . ASP A 1 236 ? -10.864 10.230 25.039 1.00 95.75 236 ASP A C 1
ATOM 1723 O O . ASP A 1 236 ? -11.253 11.395 24.918 1.00 95.75 236 ASP A O 1
ATOM 1727 N N . GLY A 1 237 ? -10.576 9.697 26.230 1.00 94.19 237 GLY A N 1
ATOM 1728 C CA . GLY A 1 237 ? -10.816 10.351 27.517 1.00 94.19 237 GLY A CA 1
ATOM 1729 C C . GLY A 1 237 ? -12.107 9.909 28.212 1.00 94.19 237 GLY A C 1
ATOM 1730 O O . GLY A 1 237 ? -12.253 10.154 29.410 1.00 94.19 237 GLY A O 1
ATOM 1731 N N . VAL A 1 238 ? -13.024 9.243 27.501 1.00 94.81 238 VAL A N 1
ATOM 1732 C CA . VAL A 1 238 ? -14.359 8.873 27.996 1.00 94.81 238 VAL A CA 1
ATOM 1733 C C . VAL A 1 238 ? -14.640 7.388 27.779 1.00 94.81 238 VAL A C 1
ATOM 1735 O O . VAL A 1 238 ? -14.990 6.686 28.729 1.00 94.81 238 VAL A O 1
ATOM 1738 N N . GLU A 1 239 ? -14.462 6.886 26.559 1.00 93.50 239 GLU A N 1
ATOM 1739 C CA . GLU A 1 239 ? -14.743 5.503 26.182 1.00 93.50 239 GLU A CA 1
ATOM 1740 C C . GLU A 1 239 ? -13.526 4.819 25.550 1.00 93.50 239 GLU A C 1
ATOM 1742 O O . GLU A 1 239 ? -12.749 5.422 24.812 1.00 93.50 239 GLU A O 1
ATOM 1747 N N . SER A 1 240 ? -13.388 3.514 25.807 1.00 95.56 240 SER A N 1
ATOM 1748 C CA . SER A 1 240 ? -12.399 2.665 25.138 1.00 95.56 240 SER A CA 1
ATOM 1749 C C . SER A 1 240 ? -13.037 1.817 24.036 1.00 95.56 240 SER A C 1
ATOM 1751 O O . SER A 1 240 ? -14.075 1.175 24.243 1.00 95.56 240 SER A O 1
ATOM 1753 N N . ARG A 1 241 ? -12.382 1.769 22.878 1.00 95.00 241 ARG A N 1
ATOM 1754 C CA . ARG A 1 241 ? -12.762 0.988 21.699 1.00 95.00 241 ARG A CA 1
ATOM 1755 C C . ARG A 1 241 ? -11.740 -0.114 21.451 1.00 95.00 241 ARG A C 1
ATOM 1757 O O . ARG A 1 241 ? -10.548 0.157 21.432 1.00 95.00 241 ARG A O 1
ATOM 1764 N N . THR A 1 242 ? -12.208 -1.338 21.248 1.00 95.69 242 THR A N 1
ATOM 1765 C CA . THR A 1 242 ? -11.430 -2.529 20.881 1.00 95.69 242 THR A CA 1
ATOM 1766 C C . THR A 1 242 ? -12.160 -3.296 19.777 1.00 95.69 242 THR A C 1
ATOM 1768 O O . THR A 1 242 ? -13.328 -3.011 19.496 1.00 95.69 242 THR A O 1
ATOM 1771 N N . LEU A 1 243 ? -11.520 -4.319 19.199 1.00 90.75 243 LEU A N 1
ATOM 1772 C CA . LEU A 1 243 ? -12.159 -5.208 18.215 1.00 90.75 243 LEU A CA 1
ATOM 1773 C C . LEU A 1 243 ? -13.487 -5.810 18.708 1.00 90.75 243 LEU A C 1
ATOM 1775 O O . LEU A 1 243 ? -14.411 -5.996 17.927 1.00 90.75 243 LEU A O 1
ATOM 1779 N N . ALA A 1 244 ? -13.606 -6.105 20.006 1.00 90.25 244 ALA A N 1
ATOM 1780 C CA . ALA A 1 244 ? -14.780 -6.784 20.554 1.00 90.25 244 ALA A CA 1
ATOM 1781 C C . ALA A 1 244 ? -16.014 -5.876 20.698 1.00 90.25 244 ALA A C 1
ATOM 1783 O O . ALA A 1 244 ? -17.130 -6.374 20.830 1.00 90.25 244 ALA A O 1
ATOM 1784 N N . ASN A 1 245 ? -15.825 -4.554 20.729 1.00 93.44 245 ASN A N 1
ATOM 1785 C CA . ASN A 1 245 ? -16.894 -3.593 21.017 1.00 93.44 245 ASN A CA 1
ATOM 1786 C C . ASN A 1 245 ? -17.033 -2.507 19.943 1.00 93.44 245 ASN A C 1
ATOM 1788 O O . ASN A 1 245 ? -17.627 -1.452 20.201 1.00 93.44 245 ASN A O 1
ATOM 1792 N N . SER A 1 246 ? -16.465 -2.747 18.762 1.00 93.81 246 SER A N 1
ATOM 1793 C CA . SER A 1 246 ? -16.435 -1.775 17.679 1.00 93.81 246 SER A CA 1
ATOM 1794 C C . SER A 1 246 ? -16.637 -2.434 16.321 1.00 93.81 246 SER A C 1
ATOM 1796 O O . SER A 1 246 ? -16.144 -3.528 16.070 1.00 93.81 246 SER A O 1
ATOM 1798 N N . PHE A 1 247 ? -17.314 -1.724 15.429 1.00 91.00 247 PHE A N 1
ATOM 1799 C CA . PHE A 1 247 ? -17.175 -1.899 13.995 1.00 91.00 247 PHE A CA 1
ATOM 1800 C C . PHE A 1 247 ? -16.002 -1.039 13.535 1.00 91.00 247 PHE A C 1
ATOM 1802 O O . PHE A 1 247 ? -15.968 0.166 13.799 1.00 91.00 247 PHE A O 1
ATOM 1809 N N . LEU A 1 248 ? -15.039 -1.667 12.867 1.00 91.62 248 LEU A N 1
ATOM 1810 C CA . LEU A 1 248 ? -13.997 -0.959 12.146 1.00 91.62 248 LEU A CA 1
ATOM 1811 C C . LEU A 1 248 ? -14.494 -0.713 10.723 1.00 91.62 248 LEU A C 1
ATOM 1813 O O . LEU A 1 248 ? -14.604 -1.644 9.931 1.00 91.62 248 LEU A O 1
ATOM 1817 N N . CYS A 1 249 ? -14.847 0.536 10.441 1.00 89.81 249 CYS A N 1
ATOM 1818 C CA . CYS A 1 249 ? -15.470 0.940 9.183 1.00 89.81 249 CYS A CA 1
ATOM 1819 C C . CYS A 1 249 ? -14.453 1.265 8.090 1.00 89.81 249 CYS A C 1
ATOM 1821 O O . CYS A 1 249 ? -14.797 1.277 6.912 1.00 89.81 249 CYS A O 1
ATOM 1823 N N . GLY A 1 250 ? -13.206 1.499 8.486 1.00 91.00 250 GLY A N 1
ATOM 1824 C CA . GLY A 1 250 ? -12.066 1.598 7.594 1.00 91.00 250 GLY A CA 1
ATOM 1825 C C . GLY A 1 250 ? -10.821 1.996 8.370 1.00 91.00 250 GLY A C 1
ATOM 1826 O O . GLY A 1 250 ? -10.895 2.788 9.316 1.00 91.00 250 GLY A O 1
ATOM 1827 N N . PHE A 1 251 ? -9.685 1.442 7.965 1.00 93.38 251 PHE A N 1
ATOM 1828 C CA . PHE A 1 251 ? -8.377 1.898 8.395 1.00 93.38 251 PHE A CA 1
ATOM 1829 C C . PHE A 1 251 ? -7.420 1.893 7.214 1.00 93.38 251 PHE A C 1
ATOM 1831 O O . PHE A 1 251 ? -6.990 0.838 6.757 1.00 93.38 251 PHE A O 1
ATOM 1838 N N . GLN A 1 252 ? -7.092 3.085 6.728 1.00 92.38 252 GLN A N 1
ATOM 1839 C CA . GLN A 1 252 ? -6.103 3.276 5.682 1.00 92.38 252 GLN A CA 1
ATOM 1840 C C . GLN A 1 252 ? -4.867 3.948 6.252 1.00 92.38 252 GLN A C 1
ATOM 1842 O O . GLN A 1 252 ? -4.993 4.891 7.036 1.00 92.38 252 GLN A O 1
ATOM 1847 N N . VAL A 1 253 ? -3.688 3.498 5.832 1.00 93.56 253 VAL A N 1
ATOM 1848 C CA . VAL A 1 253 ? -2.408 4.092 6.230 1.00 93.56 253 VAL A CA 1
ATOM 1849 C C . VAL A 1 253 ? -1.466 4.203 5.039 1.00 93.56 253 VAL A C 1
ATOM 1851 O O . VAL A 1 253 ? -1.524 3.383 4.128 1.00 93.56 253 VAL A O 1
ATOM 1854 N N . ALA A 1 254 ? -0.613 5.221 5.055 1.00 89.31 254 ALA A N 1
ATOM 1855 C CA . ALA A 1 254 ? 0.596 5.294 4.245 1.00 89.31 254 ALA A CA 1
ATOM 1856 C C . ALA A 1 254 ? 1.807 5.411 5.176 1.00 89.31 254 ALA A C 1
ATOM 1858 O O . ALA A 1 254 ? 1.679 5.978 6.270 1.00 89.31 254 ALA A O 1
ATOM 1859 N N . THR A 1 255 ? 2.956 4.896 4.744 1.00 89.81 255 THR A N 1
ATOM 1860 C CA . THR A 1 255 ? 4.184 4.882 5.546 1.00 89.81 255 THR A CA 1
ATOM 1861 C C . THR A 1 255 ? 5.363 5.556 4.857 1.00 89.81 255 THR A C 1
ATOM 1863 O O . THR A 1 255 ? 5.394 5.705 3.635 1.00 89.81 255 THR A O 1
ATOM 1866 N N . ASP A 1 256 ? 6.347 5.971 5.652 1.00 84.81 256 ASP A N 1
ATOM 1867 C CA . ASP A 1 256 ? 7.652 6.402 5.152 1.00 84.81 256 ASP A CA 1
ATOM 1868 C C . ASP A 1 256 ? 8.587 5.214 4.843 1.00 84.81 256 ASP A C 1
ATOM 1870 O O . ASP A 1 256 ? 8.197 4.045 4.880 1.00 84.81 256 ASP A O 1
ATOM 1874 N N . GLY A 1 257 ? 9.854 5.510 4.534 1.00 81.12 257 GLY A N 1
ATOM 1875 C CA . GLY A 1 257 ? 10.876 4.500 4.249 1.00 81.12 257 GLY A CA 1
ATOM 1876 C C . GLY A 1 257 ? 11.265 3.622 5.446 1.00 81.12 257 GLY A C 1
ATOM 1877 O O . GLY A 1 257 ? 11.916 2.602 5.247 1.00 81.12 257 GLY A O 1
ATOM 1878 N N . ALA A 1 258 ? 10.864 3.988 6.667 1.00 84.12 258 ALA A N 1
ATOM 1879 C CA . ALA A 1 258 ? 11.073 3.204 7.884 1.00 84.12 258 ALA A CA 1
ATOM 1880 C C . ALA A 1 258 ? 9.821 2.404 8.300 1.00 84.12 258 ALA A C 1
ATOM 1882 O O . ALA A 1 258 ? 9.848 1.702 9.313 1.00 84.12 258 ALA A O 1
ATOM 1883 N N . GLY A 1 259 ? 8.729 2.488 7.531 1.00 88.38 259 GLY A N 1
ATOM 1884 C CA . GLY A 1 259 ? 7.465 1.829 7.861 1.00 88.38 259 GLY A CA 1
ATOM 1885 C C . GLY A 1 259 ? 6.663 2.550 8.952 1.00 88.38 259 GLY A C 1
ATOM 1886 O O . GLY A 1 259 ? 5.729 1.961 9.503 1.00 88.38 259 GLY A O 1
ATOM 1887 N N . GLU A 1 260 ? 7.001 3.803 9.279 1.00 89.94 260 GLU A N 1
ATOM 1888 C CA . GLU A 1 260 ? 6.241 4.638 10.217 1.00 89.94 260 GLU A CA 1
ATOM 1889 C C . GLU A 1 260 ? 5.030 5.261 9.522 1.00 89.94 260 GLU A C 1
ATOM 1891 O O . GLU A 1 260 ? 5.113 5.684 8.371 1.00 89.94 260 GLU A O 1
ATOM 1896 N N . ILE A 1 261 ? 3.888 5.338 10.213 1.00 92.62 261 ILE A N 1
ATOM 1897 C CA . ILE A 1 261 ? 2.643 5.865 9.635 1.00 92.62 261 ILE A CA 1
ATOM 1898 C C . ILE A 1 261 ? 2.744 7.386 9.485 1.00 92.62 261 ILE A C 1
ATOM 1900 O O . ILE A 1 261 ? 2.781 8.125 10.471 1.00 92.62 261 ILE A O 1
ATOM 1904 N N . THR A 1 262 ? 2.692 7.864 8.244 1.00 88.50 262 THR A N 1
ATOM 1905 C CA . THR A 1 262 ? 2.762 9.294 7.909 1.00 88.50 262 THR A CA 1
ATOM 1906 C C . THR A 1 262 ? 1.441 9.852 7.404 1.00 88.50 262 THR A C 1
ATOM 1908 O O . THR A 1 262 ? 1.212 11.058 7.470 1.00 88.50 262 THR A O 1
ATOM 1911 N N . ARG A 1 263 ? 0.519 8.999 6.958 1.00 90.50 263 ARG A N 1
ATOM 1912 C CA . ARG A 1 263 ? -0.845 9.393 6.591 1.00 90.50 263 ARG A CA 1
ATOM 1913 C C . ARG A 1 263 ? -1.821 8.325 7.034 1.00 90.50 263 ARG A C 1
ATOM 1915 O O . ARG A 1 263 ? -1.519 7.144 6.914 1.00 90.50 263 ARG A O 1
ATOM 1922 N N . TRP A 1 264 ? -2.989 8.725 7.520 1.00 94.38 264 TRP A N 1
ATOM 1923 C CA . TRP A 1 264 ? -4.002 7.769 7.949 1.00 94.38 264 TRP A CA 1
ATOM 1924 C C . TRP A 1 264 ? -5.424 8.293 7.804 1.00 94.38 264 TRP A C 1
ATOM 1926 O O . TRP A 1 264 ? -5.672 9.501 7.821 1.00 94.38 264 TRP A O 1
ATOM 1936 N N . GLN A 1 265 ? -6.352 7.347 7.693 1.00 94.06 265 GLN A N 1
ATOM 1937 C CA . GLN A 1 265 ? -7.788 7.541 7.844 1.00 94.06 265 GLN A CA 1
ATOM 1938 C C . GLN A 1 265 ? -8.340 6.370 8.652 1.00 94.06 265 GLN A C 1
ATOM 1940 O O . GLN A 1 265 ? -8.234 5.222 8.229 1.00 94.06 265 GLN A O 1
ATOM 1945 N N . LEU A 1 266 ? -8.909 6.655 9.817 1.00 94.88 266 LEU A N 1
ATOM 1946 C CA . LEU A 1 266 ? -9.480 5.669 10.726 1.00 94.88 266 LEU A CA 1
ATOM 1947 C C . LEU A 1 266 ? -10.930 6.034 11.018 1.00 94.88 266 LEU A C 1
ATOM 1949 O O . LEU A 1 266 ? -11.209 7.169 11.400 1.00 94.88 266 LEU A O 1
ATOM 1953 N N . SER A 1 267 ? -11.827 5.057 10.908 1.00 94.00 267 SER A N 1
ATOM 1954 C CA . SER A 1 267 ? -13.225 5.203 11.306 1.00 94.00 267 SER A CA 1
ATOM 1955 C C . SER A 1 267 ? -13.677 4.018 12.155 1.00 94.00 267 SER A C 1
ATOM 1957 O O . SER A 1 267 ? -13.731 2.875 11.693 1.00 94.00 267 SER A O 1
ATOM 1959 N N . LEU A 1 268 ? -14.010 4.294 13.416 1.00 94.38 268 LEU A N 1
ATOM 1960 C CA . LEU A 1 268 ? -14.519 3.328 14.385 1.00 94.38 268 LEU A CA 1
ATOM 1961 C C . LEU A 1 268 ? -15.929 3.708 14.815 1.00 94.38 268 LEU A C 1
ATOM 1963 O O . LEU A 1 268 ? -16.247 4.881 15.037 1.00 94.38 268 LEU A O 1
ATOM 1967 N N . ARG A 1 269 ? -16.775 2.697 14.985 1.00 92.38 269 ARG A N 1
ATOM 1968 C CA . ARG A 1 269 ? -18.156 2.844 15.449 1.00 92.38 269 ARG A CA 1
ATOM 1969 C C . ARG A 1 269 ? -18.428 1.834 16.545 1.00 92.38 269 ARG A C 1
ATOM 1971 O O . ARG A 1 269 ? -17.913 0.725 16.512 1.00 92.38 269 ARG A O 1
ATOM 1978 N N . ARG A 1 270 ? -19.243 2.187 17.532 1.00 92.69 270 ARG A N 1
ATOM 1979 C CA . ARG A 1 270 ? -19.608 1.276 18.626 1.00 92.69 270 ARG A CA 1
ATOM 1980 C C . ARG A 1 270 ? -20.369 0.039 18.131 1.00 92.69 270 ARG A C 1
ATOM 1982 O O . ARG A 1 270 ? -21.308 0.171 17.351 1.00 92.69 270 ARG A O 1
ATOM 1989 N N . ALA A 1 271 ? -20.030 -1.124 18.690 1.00 89.69 271 ALA A N 1
ATOM 1990 C CA . ALA A 1 271 ? -20.797 -2.368 18.607 1.00 89.69 271 ALA A CA 1
ATOM 1991 C C . ALA A 1 271 ? -21.337 -2.802 19.992 1.00 89.69 271 ALA A C 1
ATOM 1993 O O . ALA A 1 271 ? -20.695 -2.503 21.007 1.00 89.69 271 ALA A O 1
ATOM 1994 N N . PRO A 1 272 ? -22.483 -3.517 20.071 1.00 87.81 272 PRO A N 1
ATOM 1995 C CA . PRO A 1 272 ? -23.397 -3.884 18.975 1.00 87.81 272 PRO A CA 1
ATOM 1996 C C . PRO A 1 272 ? -24.143 -2.673 18.393 1.00 87.81 272 PRO A C 1
ATOM 1998 O O . PRO A 1 272 ? -24.188 -1.629 19.038 1.00 87.81 272 PRO A O 1
ATOM 2001 N N . TYR A 1 273 ? -24.699 -2.817 17.182 1.00 84.00 273 TYR A N 1
ATOM 2002 C CA . TYR A 1 273 ? -25.384 -1.747 16.445 1.00 84.00 273 TYR A CA 1
ATOM 2003 C C . TYR A 1 273 ? -26.903 -1.811 16.550 1.00 84.00 273 TYR A C 1
ATOM 2005 O O . TYR A 1 273 ? -27.497 -2.809 16.144 1.00 84.00 273 TYR A O 1
ATOM 2013 N N . ASN A 1 274 ? -27.510 -0.714 17.010 1.00 84.19 274 ASN A N 1
ATOM 2014 C CA . ASN A 1 274 ? -28.953 -0.505 16.993 1.00 84.19 274 ASN A CA 1
ATOM 2015 C C . ASN A 1 274 ? -29.269 0.848 16.344 1.00 84.19 274 ASN A C 1
ATOM 2017 O O . ASN A 1 274 ? -28.797 1.895 16.788 1.00 84.19 274 ASN A O 1
ATOM 2021 N N . THR A 1 275 ? -30.107 0.838 15.310 1.00 81.62 275 THR A N 1
ATOM 2022 C CA . THR A 1 275 ? -30.562 2.059 14.636 1.00 81.62 275 THR A CA 1
ATOM 2023 C C . THR A 1 275 ? -31.246 3.014 15.621 1.00 81.62 275 THR A C 1
ATOM 2025 O O . THR A 1 275 ? -32.150 2.612 16.352 1.00 81.62 275 THR A O 1
ATOM 2028 N N . GLY A 1 276 ? -30.847 4.290 15.608 1.00 77.56 276 GLY A N 1
ATOM 2029 C CA . GLY A 1 276 ? -31.445 5.354 16.423 1.00 77.56 276 GLY A CA 1
ATOM 2030 C C . GLY A 1 276 ? -30.904 5.500 17.852 1.00 77.56 276 GLY A C 1
ATOM 2031 O O . GLY A 1 276 ? -31.138 6.545 18.462 1.00 77.56 276 GLY A O 1
ATOM 2032 N N . ASP A 1 277 ? -30.149 4.529 18.373 1.00 83.81 277 ASP A N 1
ATOM 2033 C CA . ASP A 1 277 ? -29.506 4.651 19.687 1.00 83.81 277 ASP A CA 1
ATOM 2034 C C . ASP A 1 277 ? -28.291 5.603 19.629 1.00 83.81 277 ASP A C 1
ATOM 2036 O O . ASP A 1 277 ? -27.661 5.752 18.573 1.00 83.81 277 ASP A O 1
ATOM 2040 N N . PRO A 1 278 ? -27.909 6.241 20.754 1.00 87.00 278 PRO A N 1
ATOM 2041 C CA . PRO A 1 278 ? -26.641 6.952 20.857 1.00 87.00 278 PRO A CA 1
ATOM 2042 C C . PRO A 1 278 ? -25.453 5.997 20.676 1.00 87.00 278 PRO A C 1
ATOM 2044 O O . PRO A 1 278 ? -25.150 5.151 21.524 1.00 87.00 278 PRO A O 1
ATOM 2047 N N . HIS A 1 279 ? -24.753 6.166 19.563 1.00 91.00 279 HIS A N 1
ATOM 2048 C CA . HIS A 1 279 ? -23.586 5.405 19.164 1.00 91.00 279 HIS A CA 1
ATOM 2049 C C . HIS A 1 279 ? -22.324 6.245 19.303 1.00 91.00 279 HIS A C 1
ATOM 2051 O O . HIS A 1 279 ? -22.283 7.397 18.880 1.00 91.00 279 HIS A O 1
ATOM 2057 N N . HIS A 1 280 ? -21.295 5.653 19.902 1.00 94.19 280 HIS A N 1
ATOM 2058 C CA . HIS A 1 280 ? -19.974 6.262 19.993 1.00 94.19 280 HIS A CA 1
ATOM 2059 C C . HIS A 1 280 ? -19.213 6.084 18.678 1.00 94.19 280 HIS A C 1
ATOM 2061 O O . HIS A 1 280 ? -19.304 5.022 18.049 1.00 94.19 280 HIS A O 1
ATOM 2067 N N . ALA A 1 281 ? -18.498 7.126 18.271 1.00 94.00 281 ALA A N 1
ATOM 2068 C CA . ALA A 1 281 ? -17.739 7.185 17.035 1.00 94.00 281 ALA A CA 1
ATOM 2069 C C . ALA A 1 281 ? -16.371 7.829 17.276 1.00 94.00 281 ALA A C 1
ATOM 2071 O O . ALA A 1 281 ? -16.247 8.770 18.063 1.00 94.00 281 ALA A O 1
ATOM 2072 N N . ILE A 1 282 ? -15.370 7.319 16.561 1.00 95.50 282 ILE A N 1
ATOM 2073 C CA . ILE A 1 282 ? -14.040 7.914 16.435 1.00 95.50 282 ILE A CA 1
ATOM 2074 C C . ILE A 1 282 ? -13.744 7.995 14.943 1.00 95.50 282 ILE A C 1
ATOM 2076 O O . ILE A 1 282 ? -13.727 6.964 14.271 1.00 95.50 282 ILE A O 1
ATOM 2080 N N . ASP A 1 283 ? -13.501 9.198 14.444 1.00 94.19 283 ASP A N 1
ATOM 2081 C CA . ASP A 1 283 ? -12.956 9.443 13.115 1.00 94.19 283 ASP A CA 1
ATOM 2082 C C . ASP A 1 283 ? -11.629 10.188 13.283 1.00 94.19 283 ASP A C 1
ATOM 2084 O O . ASP A 1 283 ? -11.583 11.233 13.926 1.00 94.19 283 ASP A O 1
ATOM 2088 N N . SER A 1 284 ? -10.538 9.640 12.752 1.00 94.31 284 SER A N 1
ATOM 2089 C CA . SER A 1 284 ? -9.212 10.266 12.816 1.00 94.31 284 SER A CA 1
ATOM 2090 C C . SER A 1 284 ? -8.592 10.321 11.429 1.00 94.31 284 SER A C 1
ATOM 2092 O O . SER A 1 284 ? -8.568 9.324 10.702 1.00 94.31 284 SER A O 1
ATOM 2094 N N . ILE A 1 285 ? -8.089 11.495 11.061 1.00 92.50 285 ILE A N 1
ATOM 2095 C CA . ILE A 1 285 ? -7.392 11.741 9.803 1.00 92.50 285 ILE A CA 1
ATOM 2096 C C . ILE A 1 285 ? -6.138 12.568 10.058 1.00 92.50 285 ILE A C 1
ATOM 2098 O O . ILE A 1 285 ? -6.168 13.572 10.775 1.00 92.50 285 ILE A O 1
ATOM 2102 N N . GLY A 1 286 ? -5.040 12.177 9.421 1.00 89.56 286 GLY A N 1
ATOM 2103 C CA . GLY A 1 286 ? -3.796 12.933 9.470 1.00 89.56 286 GLY A CA 1
ATOM 2104 C C . GLY A 1 286 ? -2.929 12.712 8.244 1.00 89.56 286 GLY A C 1
ATOM 2105 O O . GLY A 1 286 ? -3.055 11.716 7.528 1.00 89.56 286 GLY A O 1
ATOM 2106 N N . THR A 1 287 ? -2.079 13.692 7.966 1.00 84.44 287 THR A N 1
ATOM 2107 C CA . THR A 1 287 ? -1.030 13.659 6.946 1.00 84.44 287 THR A CA 1
ATOM 2108 C C . THR A 1 287 ? 0.153 14.481 7.459 1.00 84.44 287 THR A C 1
ATOM 2110 O O . THR A 1 287 ? 0.096 15.711 7.544 1.00 84.44 287 THR A O 1
ATOM 2113 N N . VAL A 1 288 ? 1.237 13.802 7.826 1.00 71.56 288 VAL A N 1
ATOM 2114 C CA . VAL A 1 288 ? 2.480 14.417 8.301 1.00 71.56 288 VAL A CA 1
ATOM 2115 C C . VAL A 1 288 ? 2.949 15.470 7.295 1.00 71.56 288 VAL A C 1
ATOM 2117 O O . VAL A 1 288 ? 2.944 15.242 6.091 1.00 71.56 288 VAL A O 1
ATOM 2120 N N . GLY A 1 289 ? 3.301 16.658 7.795 1.00 61.22 289 GLY A N 1
ATOM 2121 C CA . GLY A 1 289 ? 3.688 17.805 6.965 1.00 61.22 289 GLY A CA 1
ATOM 2122 C C . GLY A 1 289 ? 2.536 18.718 6.524 1.00 61.22 289 GLY A C 1
ATOM 2123 O O . GLY A 1 289 ? 2.804 19.841 6.103 1.00 61.22 289 GLY A O 1
ATOM 2124 N N . PHE A 1 290 ? 1.271 18.315 6.696 1.00 62.19 290 PHE A N 1
ATOM 2125 C CA . PHE A 1 290 ? 0.108 19.164 6.420 1.00 62.19 290 PHE A CA 1
ATOM 2126 C C . PHE A 1 290 ? -0.571 19.631 7.718 1.00 62.19 290 PHE A C 1
ATOM 2128 O O . PHE A 1 290 ? -0.686 18.864 8.674 1.00 62.19 290 PHE A O 1
ATOM 2135 N N . PRO A 1 291 ? -1.065 20.883 7.776 1.00 57.78 291 PRO A N 1
ATOM 2136 C CA . PRO A 1 291 ? -1.726 21.416 8.971 1.00 57.78 291 PRO A CA 1
ATOM 2137 C C . PRO A 1 291 ? -3.127 20.826 9.200 1.00 57.78 291 PRO A C 1
ATOM 2139 O O . PRO A 1 291 ? -3.707 21.020 10.265 1.00 57.78 291 PRO A O 1
ATOM 2142 N N . ASN A 1 292 ? -3.677 20.114 8.213 1.00 64.25 292 ASN A N 1
ATOM 2143 C CA . ASN A 1 292 ? -5.035 19.591 8.244 1.00 64.25 292 ASN A CA 1
ATOM 2144 C C . ASN A 1 292 ? -5.028 18.145 8.745 1.00 64.25 292 ASN A C 1
ATOM 2146 O O . ASN A 1 292 ? -4.831 17.208 7.975 1.00 64.25 292 ASN A O 1
ATOM 2150 N N . GLY A 1 293 ? -5.280 17.980 10.036 1.00 71.19 293 GLY A N 1
ATOM 2151 C CA . GLY A 1 293 ? -5.628 16.703 10.640 1.00 71.19 293 GLY A CA 1
ATOM 2152 C C . GLY A 1 293 ? -6.563 16.929 11.815 1.00 71.19 293 GLY A C 1
ATOM 2153 O O . GLY A 1 293 ? -6.580 18.007 12.415 1.00 71.19 293 GLY A O 1
ATOM 2154 N N . ASN A 1 294 ? -7.396 15.938 12.077 1.00 87.88 294 ASN A N 1
ATOM 2155 C CA . ASN A 1 294 ? -8.473 16.030 13.044 1.00 87.88 294 ASN A CA 1
ATOM 2156 C C . ASN A 1 294 ? -8.667 14.645 13.657 1.00 87.88 294 ASN A C 1
ATOM 2158 O O . ASN A 1 294 ? -8.743 13.644 12.944 1.00 87.88 294 ASN A O 1
ATOM 2162 N N . ASP A 1 295 ? -8.768 14.631 14.980 1.00 94.12 295 ASP A N 1
ATOM 2163 C CA . ASP A 1 295 ? -9.466 13.595 15.719 1.00 94.12 295 ASP A CA 1
ATOM 2164 C C . ASP A 1 295 ? -10.856 14.128 16.033 1.00 94.12 295 ASP A C 1
ATOM 2166 O O . ASP A 1 295 ? -10.971 15.191 16.646 1.00 94.12 295 ASP A O 1
ATOM 2170 N N . TYR A 1 296 ? -11.893 13.402 15.635 1.00 94.62 296 TYR A N 1
ATOM 2171 C CA . TYR A 1 296 ? -13.283 13.705 15.930 1.00 94.62 296 TYR A CA 1
ATOM 2172 C C . TYR A 1 296 ? -13.904 12.525 16.660 1.00 94.62 296 TYR A C 1
ATOM 2174 O O . TYR A 1 296 ? -14.042 11.427 16.122 1.00 94.62 296 TYR A O 1
ATOM 2182 N N . VAL A 1 297 ? -14.265 12.757 17.916 1.00 96.25 297 VAL A N 1
ATOM 2183 C CA . VAL A 1 297 ? -14.815 11.737 18.808 1.00 96.25 297 VAL A CA 1
ATOM 2184 C C . VAL A 1 297 ? -16.133 12.216 19.377 1.00 96.25 297 VAL A C 1
ATOM 2186 O O . VAL A 1 297 ? -16.357 13.418 19.539 1.00 96.25 297 VAL A O 1
ATOM 2189 N N . GLY A 1 298 ? -17.030 11.297 19.702 1.00 95.19 298 GLY A N 1
ATOM 2190 C CA . GLY A 1 298 ? -18.311 11.686 20.267 1.00 95.19 298 GLY A CA 1
ATOM 2191 C C . GLY A 1 298 ? -19.358 10.600 20.205 1.00 95.19 298 GLY A C 1
ATOM 2192 O O . GLY A 1 298 ? -19.093 9.463 19.826 1.00 95.19 298 GLY A O 1
ATOM 2193 N N . SER A 1 299 ? -20.574 10.976 20.579 1.00 93.06 299 SER A N 1
ATOM 2194 C CA . SER A 1 299 ? -21.744 10.115 20.460 1.00 93.06 299 SER A CA 1
ATOM 2195 C C . SER A 1 299 ? -22.827 10.795 19.644 1.00 93.06 299 SER A C 1
ATOM 2197 O O . SER A 1 299 ? -23.063 11.983 19.823 1.00 93.06 299 SER A O 1
ATOM 2199 N N . GLY A 1 300 ? -23.523 10.055 18.794 1.00 90.81 300 GLY A N 1
ATOM 2200 C CA . GLY A 1 300 ? -24.630 10.570 17.991 1.00 90.81 300 GLY A CA 1
ATOM 2201 C C . GLY A 1 300 ? -25.662 9.487 17.704 1.00 90.81 300 GLY A C 1
ATOM 2202 O O . GLY A 1 300 ? -25.380 8.316 17.949 1.00 90.81 300 GLY A O 1
ATOM 2203 N N . PRO A 1 301 ? -26.854 9.830 17.198 1.00 89.00 301 PRO A N 1
ATOM 2204 C CA . PRO A 1 301 ? -27.792 8.817 16.731 1.00 89.00 301 PRO A CA 1
ATOM 2205 C C . PRO A 1 301 ? -27.156 8.012 15.590 1.00 89.00 301 PRO A C 1
ATOM 2207 O O . PRO A 1 301 ? -26.639 8.588 14.630 1.00 89.00 301 PRO A O 1
ATOM 2210 N N . ALA A 1 302 ? -27.178 6.685 15.708 1.00 82.94 302 ALA A N 1
ATOM 2211 C CA . ALA A 1 302 ? -26.752 5.786 14.639 1.00 82.94 302 ALA A CA 1
ATOM 2212 C C . ALA A 1 302 ? -27.549 6.025 13.342 1.00 82.94 302 ALA A C 1
ATOM 2214 O O . ALA A 1 302 ? -28.757 6.268 13.397 1.00 82.94 302 ALA A O 1
ATOM 2215 N N . GLY A 1 303 ? -26.861 5.923 12.194 1.00 82.12 303 GLY A N 1
ATOM 2216 C CA . GLY A 1 303 ? -27.448 6.005 10.848 1.00 82.12 303 GLY A CA 1
ATOM 2217 C C . GLY A 1 303 ? -28.349 4.814 10.491 1.00 82.12 303 GLY A C 1
ATOM 2218 O O . GLY A 1 303 ? -28.998 4.238 11.358 1.00 82.12 303 GLY A O 1
ATOM 2219 N N . ALA A 1 304 ? -28.416 4.433 9.214 1.00 84.94 304 ALA A N 1
ATOM 2220 C CA . ALA A 1 304 ? -29.128 3.222 8.792 1.00 84.94 304 ALA A CA 1
ATOM 2221 C C . ALA A 1 304 ? -28.229 1.973 8.880 1.00 84.94 304 ALA A C 1
ATOM 2223 O O . ALA A 1 304 ? -28.705 0.887 9.214 1.00 84.94 304 ALA A O 1
ATOM 2224 N N . GLY A 1 305 ? -26.937 2.137 8.593 1.00 86.38 305 GLY A N 1
ATOM 2225 C CA . GLY A 1 305 ? -25.891 1.130 8.706 1.00 86.38 305 GLY A CA 1
ATOM 2226 C C . GLY A 1 305 ? -24.847 1.446 9.788 1.00 86.38 305 GLY A C 1
ATOM 2227 O O . GLY A 1 305 ? -24.686 2.600 10.203 1.00 86.38 305 GLY A O 1
ATOM 2228 N N . PRO A 1 306 ? -24.092 0.424 10.239 1.00 86.00 306 PRO A N 1
ATOM 2229 C CA . PRO A 1 306 ? -23.096 0.552 11.304 1.00 86.00 306 PRO A CA 1
ATOM 2230 C C . PRO A 1 306 ? -21.930 1.480 10.973 1.00 86.00 306 PRO A C 1
ATOM 2232 O O . PRO A 1 306 ? -21.264 1.926 11.899 1.00 86.00 306 PRO A O 1
ATOM 2235 N N . CYS A 1 307 ? -21.707 1.785 9.692 1.00 89.12 307 CYS A N 1
ATOM 2236 C CA . CYS A 1 307 ? -20.603 2.610 9.201 1.00 89.12 307 CYS A CA 1
ATOM 2237 C C . CYS A 1 307 ? -21.050 3.898 8.505 1.00 89.12 307 CYS A C 1
ATOM 2239 O O . CYS A 1 307 ? -20.246 4.561 7.853 1.00 89.12 307 CYS A O 1
ATOM 2241 N N . ASP A 1 308 ? -22.321 4.272 8.651 1.00 86.25 308 ASP A N 1
ATOM 2242 C CA . ASP A 1 308 ? -22.815 5.531 8.109 1.00 86.25 308 ASP A CA 1
ATOM 2243 C C . ASP A 1 308 ? -22.209 6.733 8.849 1.00 86.25 308 ASP A C 1
ATOM 2245 O O . ASP A 1 308 ? -21.788 6.653 10.010 1.00 86.25 308 ASP A O 1
ATOM 2249 N N . ALA A 1 309 ? -22.194 7.881 8.168 1.00 82.75 309 ALA A N 1
ATOM 2250 C CA . ALA A 1 309 ? -21.850 9.152 8.788 1.00 82.75 309 ALA A CA 1
ATOM 2251 C C . ALA A 1 309 ? -22.832 9.486 9.922 1.00 82.75 309 ALA A C 1
ATOM 2253 O O . ALA A 1 309 ? -24.035 9.236 9.824 1.00 82.75 309 ALA A O 1
ATOM 2254 N N . MET A 1 310 ? -22.315 10.087 10.993 1.00 85.00 310 MET A N 1
ATOM 2255 C CA . MET A 1 310 ? -23.087 10.400 12.192 1.00 85.00 310 MET A CA 1
ATOM 2256 C C . MET A 1 310 ? -22.867 11.848 12.623 1.00 85.00 310 MET A C 1
ATOM 2258 O O . MET A 1 310 ? -21.745 12.347 12.621 1.00 85.00 310 MET A O 1
ATOM 2262 N N . ALA A 1 311 ? -23.943 12.515 13.040 1.00 85.44 311 ALA A N 1
ATOM 2263 C CA . ALA A 1 311 ? -23.851 13.811 13.702 1.00 85.44 311 ALA A CA 1
ATOM 2264 C C . ALA A 1 311 ? -23.555 13.596 15.192 1.00 85.44 311 ALA A C 1
ATOM 2266 O O . ALA A 1 311 ? -24.383 13.024 15.902 1.00 85.44 311 ALA A O 1
ATOM 2267 N N . LEU A 1 312 ? -22.388 14.039 15.665 1.00 87.88 312 LEU A N 1
ATOM 2268 C CA . LEU A 1 312 ? -21.949 13.801 17.041 1.00 87.88 312 LEU A CA 1
ATOM 2269 C C . LEU A 1 312 ? -22.354 14.957 17.970 1.00 87.88 312 LEU A C 1
ATOM 2271 O O . LEU A 1 312 ? -22.041 16.121 17.722 1.00 87.88 312 LEU A O 1
ATOM 2275 N N . ALA A 1 313 ? -23.044 14.620 19.058 1.00 86.81 313 ALA A N 1
ATOM 2276 C CA . ALA A 1 313 ? -23.385 15.491 20.176 1.00 86.81 313 ALA A CA 1
ATOM 2277 C C . ALA A 1 313 ? -23.655 14.642 21.447 1.00 86.81 313 ALA A C 1
ATOM 2279 O O . ALA A 1 313 ? -24.672 13.946 21.503 1.00 86.81 313 ALA A O 1
ATOM 2280 N N . PRO A 1 314 ? -22.812 14.712 22.498 1.00 87.56 314 PRO A N 1
ATOM 2281 C CA . PRO A 1 314 ? -21.584 15.505 22.615 1.00 87.56 314 PRO A CA 1
ATOM 2282 C C . PRO A 1 314 ? -20.452 15.020 21.698 1.00 87.56 314 PRO A C 1
ATOM 2284 O O . PRO A 1 314 ? -20.411 13.855 21.305 1.00 87.56 314 PRO A O 1
ATOM 2287 N N . ALA A 1 315 ? -19.523 15.930 21.395 1.00 93.38 315 ALA A N 1
ATOM 2288 C CA . ALA A 1 315 ? -18.340 15.663 20.584 1.00 93.38 315 ALA A CA 1
ATOM 2289 C C . ALA A 1 315 ? -17.112 16.427 21.098 1.00 93.38 315 ALA A C 1
ATOM 2291 O O . ALA A 1 315 ? -17.246 17.458 21.770 1.00 93.38 315 ALA A O 1
ATOM 2292 N N . ALA A 1 316 ? -15.930 15.945 20.735 1.00 95.94 316 ALA A N 1
ATOM 2293 C CA . ALA A 1 316 ? -14.676 16.668 20.838 1.00 95.94 316 ALA A CA 1
ATOM 2294 C C . ALA A 1 316 ? -13.893 16.568 19.529 1.00 95.94 316 ALA A C 1
ATOM 2296 O O . ALA A 1 316 ? -13.996 15.578 18.806 1.00 95.94 316 ALA A O 1
ATOM 2297 N N . SER A 1 317 ? -13.142 17.622 19.220 1.00 95.00 317 SER A N 1
ATOM 2298 C CA . SER A 1 317 ? 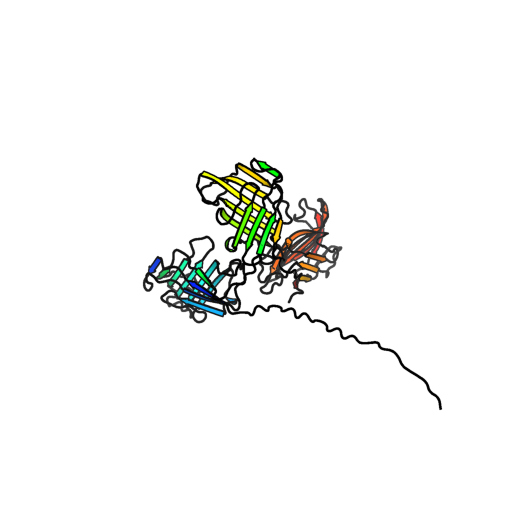-12.341 17.717 18.008 1.00 95.00 317 SER A CA 1
ATOM 2299 C C . SER A 1 317 ? -10.981 18.345 18.275 1.00 95.00 317 SER A C 1
ATOM 2301 O O . SER A 1 317 ? -10.898 19.354 18.986 1.00 95.00 317 SER A O 1
ATOM 2303 N N . SER A 1 318 ? -9.932 17.826 17.647 1.00 93.81 318 SER A N 1
ATOM 2304 C CA . SER A 1 318 ? -8.659 18.536 17.492 1.00 93.81 318 SER A CA 1
ATOM 2305 C C . SER A 1 318 ? -8.618 19.302 16.160 1.00 93.81 318 SER A C 1
ATOM 2307 O O . SER A 1 318 ? -9.328 18.980 15.208 1.00 93.81 318 SER A O 1
ATOM 2309 N N . SER A 1 319 ? -7.796 20.352 16.097 1.00 86.88 319 SER A N 1
ATOM 2310 C CA . SER A 1 319 ? -7.500 21.097 14.858 1.00 86.88 319 SER A CA 1
ATOM 2311 C C . SER A 1 319 ? -6.079 20.845 14.348 1.00 86.88 319 SER A C 1
ATOM 2313 O O . SER A 1 319 ? -5.577 21.600 13.521 1.00 86.88 319 SER A O 1
ATOM 2315 N N . ALA A 1 320 ? -5.406 19.856 14.927 1.00 87.31 320 ALA A N 1
ATOM 2316 C CA . ALA A 1 320 ? -4.071 19.417 14.571 1.00 87.31 320 ALA A CA 1
ATOM 2317 C C . ALA A 1 320 ? -4.049 17.888 14.622 1.00 87.31 320 ALA A C 1
ATOM 2319 O O . ALA A 1 320 ? -4.778 17.275 15.403 1.00 87.31 320 ALA A O 1
ATOM 2320 N N . GLN A 1 321 ? -3.198 17.282 13.805 1.00 87.69 321 GLN A N 1
ATOM 2321 C CA . GLN A 1 321 ? -2.989 15.840 13.830 1.00 87.69 321 GLN A CA 1
ATOM 2322 C C . GLN A 1 321 ? -2.185 15.389 15.048 1.00 87.69 321 GLN A C 1
ATOM 2324 O O . GLN A 1 321 ? -1.363 16.142 15.578 1.00 87.69 321 GLN A O 1
ATOM 2329 N N . GLY A 1 322 ? -2.396 14.138 15.447 1.00 90.88 322 GLY A N 1
ATOM 2330 C CA . GLY A 1 322 ? -1.497 13.430 16.345 1.00 90.88 322 GLY A CA 1
ATOM 2331 C C . GLY A 1 322 ? -0.219 12.932 15.674 1.00 90.88 322 GLY A C 1
ATOM 2332 O O . GLY A 1 322 ? 0.130 13.318 14.557 1.00 90.88 322 GLY A O 1
ATOM 2333 N N . SER A 1 323 ? 0.467 12.034 16.369 1.00 90.94 323 SER A N 1
ATOM 2334 C CA . SER A 1 323 ? 1.663 11.340 15.895 1.00 90.94 323 SER A CA 1
ATOM 2335 C C . SER A 1 323 ? 1.534 9.835 16.084 1.00 90.94 323 SER A C 1
ATOM 2337 O O . SER A 1 323 ? 0.952 9.381 17.073 1.00 90.94 323 SER A O 1
ATOM 2339 N N . TRP A 1 324 ? 2.146 9.084 15.172 1.00 94.69 324 TRP A N 1
ATOM 2340 C CA . TRP A 1 324 ? 2.336 7.644 15.289 1.00 94.69 324 TRP A CA 1
ATOM 2341 C C . TRP A 1 324 ? 3.785 7.306 15.645 1.00 94.69 324 TRP A C 1
ATOM 2343 O O . TRP A 1 324 ? 4.697 8.072 15.338 1.00 94.69 324 TRP A O 1
ATOM 2353 N N . SER A 1 325 ? 3.979 6.165 16.300 1.00 93.19 325 SER A N 1
ATOM 2354 C CA . SER A 1 325 ? 5.294 5.549 16.503 1.00 93.19 325 SER A CA 1
ATOM 2355 C C . SER A 1 325 ? 5.184 4.024 16.501 1.00 93.19 325 SER A C 1
ATOM 2357 O O . SER A 1 325 ? 4.278 3.500 17.164 1.00 93.19 325 SER A O 1
ATOM 2359 N N . SER A 1 326 ? 6.105 3.321 15.845 1.00 93.56 326 SER A N 1
ATOM 2360 C CA . SER A 1 326 ? 6.201 1.857 15.858 1.00 93.56 326 SER A CA 1
ATOM 2361 C C . SER A 1 326 ? 7.025 1.329 17.038 1.00 93.56 326 SER A C 1
ATOM 2363 O O . SER A 1 326 ? 7.977 1.961 17.500 1.00 93.56 326 SER A O 1
ATOM 2365 N N . SER A 1 327 ? 6.681 0.134 17.525 1.00 92.50 327 SER A N 1
ATOM 2366 C CA . SER A 1 327 ? 7.542 -0.657 18.413 1.00 92.50 327 SER A CA 1
ATOM 2367 C C . SER A 1 327 ? 8.689 -1.340 17.668 1.00 92.50 327 SER A C 1
ATOM 2369 O O . SER A 1 327 ? 9.702 -1.644 18.287 1.00 92.50 327 SER A O 1
ATOM 2371 N N . GLU A 1 328 ? 8.521 -1.566 16.365 1.00 87.06 328 GLU A N 1
ATOM 2372 C CA . GLU A 1 328 ? 9.462 -2.255 15.478 1.00 87.06 328 GLU A CA 1
ATOM 2373 C C . GLU A 1 328 ? 9.670 -1.393 14.219 1.00 87.06 328 GLU A C 1
ATOM 2375 O O . GLU A 1 328 ? 9.077 -1.669 13.171 1.00 87.06 328 GLU A O 1
ATOM 2380 N N . PRO A 1 329 ? 10.410 -0.271 14.313 1.00 82.75 329 PRO A N 1
ATOM 2381 C CA . PRO A 1 329 ? 10.762 0.507 13.132 1.00 82.75 329 PRO A CA 1
ATOM 2382 C C . PRO A 1 329 ? 11.670 -0.331 12.228 1.00 82.75 329 PRO A C 1
ATOM 2384 O O . PRO A 1 329 ? 12.554 -1.045 12.716 1.00 82.75 329 PRO A O 1
ATOM 2387 N N . LEU A 1 330 ? 11.487 -0.232 10.909 1.00 79.69 330 LEU A N 1
ATOM 2388 C CA . LEU A 1 330 ? 12.394 -0.903 9.985 1.00 79.69 330 LEU A CA 1
ATOM 2389 C C . LEU A 1 330 ? 13.821 -0.359 10.191 1.00 79.69 330 LEU A C 1
ATOM 2391 O O . LEU A 1 330 ? 13.993 0.844 10.424 1.00 79.69 330 LEU A O 1
ATOM 2395 N N . PRO A 1 331 ? 14.859 -1.214 10.130 1.00 78.94 331 PRO A N 1
ATOM 2396 C CA . PRO A 1 331 ? 16.234 -0.750 10.227 1.00 78.94 331 PRO A CA 1
ATOM 2397 C C . PRO A 1 331 ? 16.509 0.334 9.176 1.00 78.94 331 PRO A C 1
ATOM 2399 O O . PRO A 1 331 ? 16.119 0.155 8.023 1.00 78.94 331 PRO A O 1
ATOM 2402 N N . PRO A 1 332 ? 17.183 1.440 9.538 1.00 74.56 332 PRO A N 1
ATOM 2403 C CA . PRO A 1 332 ? 17.525 2.466 8.567 1.00 74.56 332 PRO A CA 1
ATOM 2404 C C . PRO A 1 332 ? 18.485 1.879 7.531 1.00 74.56 332 PRO A C 1
ATOM 2406 O O . PRO A 1 332 ? 19.566 1.406 7.890 1.00 74.56 332 PRO A O 1
ATOM 2409 N N . ASP A 1 333 ? 18.100 1.954 6.261 1.00 81.75 333 ASP A N 1
ATOM 2410 C CA . ASP A 1 333 ? 18.908 1.511 5.124 1.00 81.75 333 ASP A CA 1
ATOM 2411 C C . ASP A 1 333 ? 18.980 2.629 4.075 1.00 81.75 333 ASP A C 1
ATOM 2413 O O . ASP A 1 333 ? 18.375 2.552 2.999 1.00 81.75 333 ASP A O 1
ATOM 2417 N N . PRO A 1 334 ? 19.627 3.756 4.430 1.00 86.56 334 PRO A N 1
ATOM 2418 C CA . PRO A 1 334 ? 19.554 4.959 3.629 1.00 86.56 334 PRO A CA 1
ATOM 2419 C C . PRO A 1 334 ? 20.115 4.704 2.232 1.00 86.56 334 PRO A C 1
ATOM 2421 O O . PRO A 1 334 ? 21.291 4.381 2.077 1.00 86.56 334 PRO A O 1
ATOM 2424 N N . THR A 1 335 ? 19.271 4.889 1.223 1.00 90.62 335 THR A N 1
ATOM 2425 C CA . THR A 1 335 ? 19.590 4.592 -0.177 1.00 90.62 335 THR A CA 1
ATOM 2426 C C . THR A 1 335 ? 19.651 5.882 -0.975 1.00 90.62 335 THR A C 1
ATOM 2428 O O . THR A 1 335 ? 18.777 6.744 -0.824 1.00 90.62 335 THR A O 1
ATOM 2431 N N . THR A 1 336 ? 20.674 6.027 -1.821 1.00 94.44 336 THR A N 1
ATOM 2432 C CA . THR A 1 336 ? 20.873 7.229 -2.632 1.00 94.44 336 THR A CA 1
ATOM 2433 C C . THR A 1 336 ? 20.589 6.960 -4.103 1.00 94.44 336 THR A C 1
ATOM 2435 O O . THR A 1 336 ? 21.208 6.122 -4.756 1.00 94.44 336 THR A O 1
ATOM 2438 N N . TYR A 1 337 ? 19.675 7.751 -4.650 1.00 95.44 337 TYR A N 1
ATOM 2439 C CA . TYR A 1 337 ? 19.362 7.811 -6.065 1.00 95.44 337 TYR A CA 1
ATOM 2440 C C . TYR A 1 337 ? 20.045 9.033 -6.673 1.00 95.44 337 TYR A C 1
ATOM 2442 O O . TYR A 1 337 ? 19.900 10.150 -6.178 1.00 95.44 337 TYR A O 1
ATOM 2450 N N . THR A 1 338 ? 20.790 8.834 -7.752 1.00 96.06 338 THR A N 1
ATOM 2451 C CA . THR A 1 338 ? 21.440 9.901 -8.509 1.00 96.06 338 THR A CA 1
ATOM 2452 C C . THR A 1 338 ? 20.743 10.093 -9.848 1.00 96.06 338 THR A C 1
ATOM 2454 O O . THR A 1 338 ? 20.424 9.131 -10.542 1.00 96.06 338 THR A O 1
ATOM 2457 N N . TYR A 1 339 ? 20.492 11.348 -10.200 1.00 95.38 339 TYR A N 1
ATOM 2458 C CA . TYR A 1 339 ? 19.920 11.756 -11.475 1.00 95.38 339 TYR A CA 1
ATOM 2459 C C . TYR A 1 339 ? 20.960 12.535 -12.262 1.00 95.38 339 TYR A C 1
ATOM 2461 O O . TYR A 1 339 ? 21.599 13.446 -11.730 1.00 95.38 339 TYR A O 1
ATOM 2469 N N . THR A 1 340 ? 21.113 12.202 -13.537 1.00 94.25 340 THR A N 1
ATOM 2470 C CA . THR A 1 340 ? 21.878 13.018 -14.482 1.00 94.25 340 THR A CA 1
ATOM 2471 C C . THR A 1 340 ? 20.997 13.277 -15.686 1.00 94.25 340 THR A C 1
ATOM 2473 O O . THR A 1 340 ? 20.844 12.393 -16.522 1.00 94.25 340 THR A O 1
ATOM 2476 N N . GLY A 1 341 ? 20.410 14.470 -15.742 1.00 92.69 341 GLY A N 1
ATOM 2477 C CA . GLY A 1 341 ? 19.584 14.932 -16.848 1.00 92.69 341 GLY A CA 1
ATOM 2478 C C . GLY A 1 341 ? 20.361 15.029 -18.155 1.00 92.69 341 GLY A C 1
ATOM 2479 O O . GLY A 1 341 ? 21.594 15.120 -18.173 1.00 92.69 341 GLY A O 1
ATOM 2480 N N . ASP A 1 342 ? 19.625 15.037 -19.262 1.00 91.75 342 ASP A N 1
ATOM 2481 C CA . ASP A 1 342 ? 20.225 15.301 -20.562 1.00 91.75 342 ASP A CA 1
ATOM 2482 C C . ASP A 1 342 ? 20.684 16.767 -20.673 1.00 91.75 342 ASP A C 1
ATOM 2484 O O . ASP A 1 342 ? 20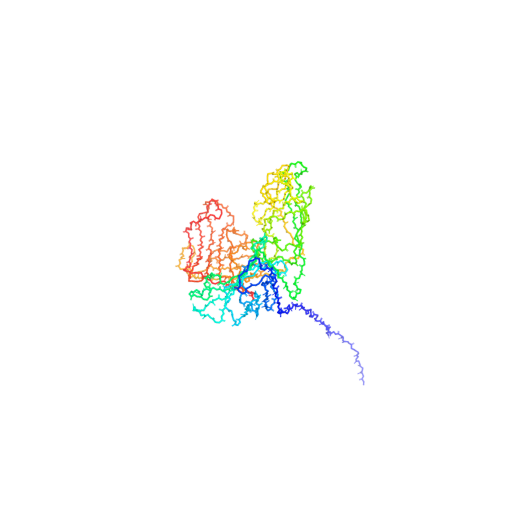.166 17.650 -19.979 1.00 91.75 342 ASP A O 1
ATOM 2488 N N . PRO A 1 343 ? 21.648 17.070 -21.562 1.00 93.50 343 PRO A N 1
ATOM 2489 C CA . PRO A 1 343 ? 22.133 18.431 -21.721 1.00 93.50 343 PRO A CA 1
ATOM 2490 C C . PRO A 1 343 ? 21.046 19.392 -22.232 1.00 93.50 343 PRO A C 1
ATOM 2492 O O . PRO A 1 343 ? 20.302 19.077 -23.164 1.00 93.50 343 PRO A O 1
ATOM 2495 N N . TYR A 1 344 ? 21.003 20.607 -21.685 1.00 93.62 344 TYR A N 1
ATOM 2496 C CA . TYR A 1 344 ? 20.078 21.662 -22.082 1.00 93.62 344 TYR A CA 1
ATOM 2497 C C . TYR A 1 344 ? 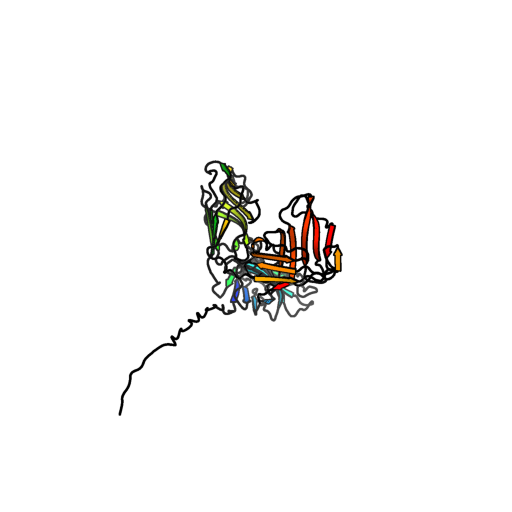20.237 22.003 -23.568 1.00 93.62 344 TYR A C 1
ATOM 2499 O O . TYR A 1 344 ? 21.308 22.424 -24.021 1.00 93.62 344 TYR A O 1
ATOM 2507 N N . SER A 1 345 ? 19.141 21.856 -24.315 1.00 93.31 345 SER A N 1
ATOM 2508 C CA . SER A 1 345 ? 19.020 22.229 -25.730 1.00 93.31 345 SER A CA 1
ATOM 2509 C C . SER A 1 345 ? 18.428 23.627 -25.926 1.00 93.31 345 SER A C 1
ATOM 2511 O O . SER A 1 345 ? 18.558 24.207 -27.002 1.00 93.31 345 SER A O 1
ATOM 2513 N N . SER A 1 346 ? 17.793 24.163 -24.882 1.00 93.12 346 SER A N 1
ATOM 2514 C CA . SER A 1 346 ? 17.317 25.540 -24.774 1.00 93.12 346 SER A CA 1
ATOM 2515 C C . SER A 1 346 ? 17.797 26.106 -23.443 1.00 93.12 346 SER A C 1
ATOM 2517 O O . SER A 1 346 ? 17.658 25.438 -22.419 1.00 93.12 346 SER A O 1
ATOM 2519 N N . ALA A 1 347 ? 18.386 27.300 -23.452 1.00 94.56 347 ALA A N 1
ATOM 2520 C CA . ALA A 1 347 ? 18.910 27.938 -22.250 1.00 94.56 347 ALA A CA 1
ATOM 2521 C C . ALA A 1 347 ? 18.978 29.463 -22.411 1.00 94.56 347 ALA A C 1
ATOM 2523 O O . ALA A 1 347 ? 19.669 29.968 -23.299 1.00 94.56 347 ALA A O 1
ATOM 2524 N N . ASP A 1 348 ? 18.307 30.185 -21.518 1.00 95.31 348 ASP A N 1
ATOM 2525 C CA . ASP A 1 348 ? 18.490 31.623 -21.326 1.00 95.31 348 ASP A CA 1
ATOM 2526 C C . ASP A 1 348 ? 19.574 31.876 -20.266 1.00 95.31 348 ASP A C 1
ATOM 2528 O O . ASP A 1 348 ? 19.641 31.138 -19.279 1.00 95.31 348 ASP A O 1
ATOM 2532 N N . PRO A 1 349 ? 20.395 32.938 -20.381 1.00 91.75 349 PRO A N 1
ATOM 2533 C CA . PRO A 1 349 ? 21.295 33.328 -19.300 1.00 91.75 349 PRO A CA 1
ATOM 2534 C C . PRO A 1 349 ? 20.542 33.455 -17.960 1.00 91.75 349 PRO A C 1
ATOM 2536 O O . PRO A 1 349 ? 19.453 34.033 -17.930 1.00 91.75 349 PRO A O 1
ATOM 2539 N N . PRO A 1 350 ? 21.102 32.963 -16.839 1.00 94.31 350 PRO A N 1
ATOM 2540 C CA . PRO A 1 350 ? 22.492 32.530 -16.651 1.00 94.31 350 PRO A CA 1
ATOM 2541 C C . PRO A 1 350 ? 22.800 31.068 -17.025 1.00 94.31 350 PRO A C 1
ATOM 2543 O O . PRO A 1 350 ? 23.941 30.643 -16.850 1.00 94.31 350 PRO A O 1
ATOM 2546 N N . TYR A 1 351 ? 21.836 30.304 -17.538 1.00 95.06 351 TYR A N 1
ATOM 2547 C CA . TYR A 1 351 ? 22.062 28.922 -17.956 1.00 95.06 351 TYR A CA 1
ATOM 2548 C C . TYR A 1 351 ? 22.882 28.855 -19.252 1.00 95.06 351 TYR A C 1
ATOM 2550 O O . TYR A 1 351 ? 22.889 29.786 -20.062 1.00 95.06 351 TYR A O 1
ATOM 2558 N N . ALA A 1 352 ? 23.573 27.735 -19.460 1.00 93.50 352 ALA A N 1
ATOM 2559 C CA . ALA A 1 352 ? 24.373 27.485 -20.654 1.00 93.50 352 ALA A CA 1
ATOM 2560 C C . ALA A 1 352 ? 23.872 26.247 -21.402 1.00 93.50 352 ALA A C 1
ATOM 2562 O O . ALA A 1 352 ? 23.567 25.223 -20.787 1.00 93.50 352 ALA A O 1
ATOM 2563 N N . LEU A 1 353 ? 23.847 26.321 -22.738 1.00 95.50 353 LEU A N 1
ATOM 2564 C CA . LEU A 1 353 ? 23.636 25.144 -23.583 1.00 95.50 353 LEU A CA 1
ATOM 2565 C C . LEU A 1 353 ? 24.689 24.081 -23.255 1.00 95.50 353 LEU A C 1
ATOM 2567 O O . LEU A 1 353 ? 25.878 24.392 -23.148 1.00 95.50 353 LEU A O 1
ATOM 2571 N N . GLY A 1 354 ? 24.252 22.834 -23.107 1.00 92.00 354 GLY A N 1
ATOM 2572 C CA . GLY A 1 354 ? 25.120 21.732 -22.695 1.00 92.00 354 GLY A CA 1
ATOM 2573 C C . GLY A 1 354 ? 25.300 21.562 -21.179 1.00 92.00 354 GLY A C 1
ATOM 2574 O O . GLY A 1 354 ? 25.874 20.555 -20.773 1.00 92.00 354 GLY A O 1
ATOM 2575 N N . GLY A 1 355 ? 24.815 22.496 -20.346 1.00 94.00 355 GLY A N 1
ATOM 2576 C CA . GLY A 1 355 ? 24.602 22.241 -18.911 1.00 94.00 355 GLY A CA 1
ATOM 2577 C C . GLY A 1 355 ? 23.502 21.197 -18.697 1.00 94.00 355 GLY A C 1
ATOM 2578 O O . GLY A 1 355 ? 22.817 20.851 -19.651 1.00 94.00 355 GLY A O 1
ATOM 2579 N N . ALA A 1 356 ? 23.320 20.681 -17.484 1.00 94.62 356 ALA A N 1
ATOM 2580 C CA . ALA A 1 356 ? 22.290 19.680 -17.200 1.00 94.62 356 ALA A CA 1
ATOM 2581 C C . ALA A 1 356 ? 21.800 19.791 -15.756 1.00 94.62 356 ALA A C 1
ATOM 2583 O O . ALA A 1 356 ? 22.543 20.244 -14.884 1.00 94.62 356 ALA A O 1
ATOM 2584 N N . LEU A 1 357 ? 20.573 19.329 -15.514 1.00 96.19 357 LEU A N 1
ATOM 2585 C CA . LEU A 1 357 ? 20.065 19.128 -14.164 1.00 96.19 357 LEU A CA 1
ATOM 2586 C C . LEU A 1 357 ? 20.682 17.850 -13.600 1.00 96.19 357 LEU A C 1
ATOM 2588 O O . LEU A 1 357 ? 20.549 16.776 -14.181 1.00 96.19 357 LEU A O 1
ATOM 2592 N N . THR A 1 358 ? 21.330 17.947 -12.450 1.00 96.88 358 THR A N 1
ATOM 2593 C CA . THR A 1 358 ? 21.823 16.784 -11.708 1.00 96.88 358 THR A CA 1
ATOM 2594 C C . THR A 1 358 ? 21.162 16.736 -10.345 1.00 96.88 358 THR A C 1
ATOM 2596 O O . THR A 1 358 ? 20.848 17.778 -9.767 1.00 96.88 358 THR A O 1
ATOM 2599 N N . ALA A 1 359 ? 20.919 15.536 -9.828 1.00 96.75 359 ALA A N 1
ATOM 2600 C CA . ALA A 1 359 ? 20.353 15.394 -8.498 1.00 96.75 359 ALA A CA 1
ATOM 2601 C C . ALA A 1 359 ? 20.944 14.227 -7.714 1.00 96.75 359 ALA A C 1
ATOM 2603 O O . ALA A 1 359 ? 21.391 13.228 -8.274 1.00 96.75 359 ALA A O 1
ATOM 2604 N N . SER A 1 360 ? 20.892 14.361 -6.396 1.00 97.06 360 SER A N 1
ATOM 2605 C CA . SER A 1 360 ? 21.045 13.281 -5.432 1.00 97.06 360 SER A CA 1
ATOM 2606 C C . SER A 1 360 ? 19.830 13.293 -4.512 1.00 97.06 360 SER A C 1
ATOM 2608 O O . SER A 1 360 ? 19.459 14.351 -4.001 1.00 97.06 360 SER A O 1
ATOM 2610 N N . LEU A 1 361 ? 19.211 12.136 -4.316 1.00 95.81 361 LEU A N 1
ATOM 2611 C CA . LEU A 1 361 ? 18.063 11.909 -3.448 1.00 95.81 361 LEU A CA 1
ATOM 2612 C C . LEU A 1 361 ? 18.401 10.767 -2.495 1.00 95.81 361 LEU A C 1
ATOM 2614 O O . LEU A 1 361 ? 18.565 9.635 -2.935 1.00 95.81 361 LEU A O 1
ATOM 2618 N N . THR A 1 362 ? 18.462 11.047 -1.198 1.00 94.31 362 THR A N 1
ATOM 2619 C CA . THR A 1 362 ? 18.639 10.026 -0.164 1.00 94.31 362 THR A CA 1
ATOM 2620 C C . THR A 1 362 ? 17.312 9.788 0.544 1.00 94.31 362 THR A C 1
ATOM 2622 O O . THR A 1 362 ? 16.739 10.711 1.133 1.00 94.31 362 THR A O 1
ATOM 2625 N N . LEU A 1 363 ? 16.843 8.545 0.511 1.00 91.12 363 LEU A N 1
ATOM 2626 C CA . LEU A 1 363 ? 15.649 8.087 1.219 1.00 91.12 363 LEU A CA 1
ATOM 2627 C C . LEU A 1 363 ? 16.040 7.250 2.440 1.00 91.12 363 LEU A C 1
ATOM 2629 O O . LEU A 1 363 ? 17.154 6.739 2.500 1.00 91.12 363 LEU A O 1
ATOM 2633 N N . ALA A 1 364 ? 15.135 7.104 3.411 1.00 84.31 364 ALA A N 1
ATOM 2634 C CA . ALA A 1 364 ? 15.383 6.325 4.634 1.00 84.31 364 ALA A CA 1
ATOM 2635 C C . ALA A 1 364 ? 15.547 4.806 4.396 1.00 84.31 364 ALA A C 1
ATOM 2637 O O . ALA A 1 364 ? 16.091 4.110 5.254 1.00 84.31 364 ALA A O 1
ATOM 2638 N N . GLY A 1 365 ? 15.096 4.326 3.235 1.00 85.75 365 GLY A N 1
ATOM 2639 C CA . GLY A 1 365 ? 15.165 2.943 2.768 1.00 85.75 365 GLY A CA 1
ATOM 2640 C C . GLY A 1 365 ? 15.181 2.887 1.232 1.00 85.75 365 GLY A C 1
ATOM 2641 O O . GLY A 1 365 ? 14.850 3.896 0.593 1.00 85.75 365 GLY A O 1
ATOM 2642 N N . PRO A 1 366 ? 15.527 1.742 0.619 1.00 89.12 366 PRO A N 1
ATOM 2643 C CA . PRO A 1 366 ? 15.390 1.548 -0.821 1.00 89.12 366 PRO A CA 1
ATOM 2644 C C . PRO A 1 366 ? 13.913 1.523 -1.236 1.00 89.12 366 PRO A C 1
ATOM 2646 O O . PRO A 1 366 ? 13.051 1.010 -0.517 1.00 89.12 366 PRO A O 1
ATOM 2649 N N . LEU A 1 367 ? 13.611 2.060 -2.417 1.00 89.75 367 LEU A N 1
ATOM 2650 C CA . LEU A 1 367 ? 12.273 2.010 -3.001 1.00 89.75 367 LEU A CA 1
ATOM 2651 C C . LEU A 1 367 ? 11.881 0.556 -3.328 1.00 89.75 367 LEU A C 1
ATOM 2653 O O . LEU A 1 367 ? 12.680 -0.169 -3.928 1.00 89.75 367 LEU A O 1
ATOM 2657 N N . PRO A 1 368 ? 10.649 0.122 -3.005 1.00 85.56 368 PRO A N 1
ATOM 2658 C CA . PRO A 1 368 ? 10.190 -1.228 -3.310 1.00 85.56 368 PRO A CA 1
ATOM 2659 C C . PRO A 1 368 ? 10.159 -1.516 -4.820 1.00 85.56 368 PRO A C 1
ATOM 2661 O O . PRO A 1 368 ? 9.943 -0.596 -5.612 1.00 85.56 368 PRO A O 1
ATOM 2664 N N . PRO A 1 369 ? 10.288 -2.787 -5.244 1.00 82.38 369 PRO A N 1
ATOM 2665 C CA . PRO A 1 369 ? 9.952 -3.217 -6.598 1.00 82.38 369 PRO A CA 1
ATOM 2666 C C . PRO A 1 369 ? 8.502 -2.903 -6.988 1.00 82.38 369 PRO A C 1
ATOM 2668 O O . PRO A 1 369 ? 7.590 -3.092 -6.184 1.00 82.38 369 PRO A O 1
ATOM 2671 N N . PHE A 1 370 ? 8.285 -2.523 -8.249 1.00 78.62 370 PHE A N 1
ATOM 2672 C CA . PHE A 1 370 ? 6.974 -2.236 -8.845 1.00 78.62 370 PHE A CA 1
ATOM 2673 C C . PHE A 1 370 ? 6.152 -1.189 -8.077 1.00 78.62 370 PHE A C 1
ATOM 2675 O O . PHE A 1 370 ? 4.921 -1.263 -8.042 1.00 78.62 370 PHE A O 1
ATOM 2682 N N . LEU A 1 371 ? 6.819 -0.216 -7.455 1.00 82.56 371 LEU A N 1
ATOM 2683 C CA . LEU A 1 371 ? 6.158 0.885 -6.771 1.00 82.56 371 LEU A CA 1
ATOM 2684 C C . LEU A 1 371 ? 5.357 1.690 -7.812 1.00 82.56 371 LEU A C 1
ATOM 2686 O O . LEU A 1 371 ? 5.955 2.184 -8.775 1.00 82.56 371 LEU A O 1
ATOM 2690 N N . PRO A 1 372 ? 4.025 1.837 -7.663 1.00 82.12 372 PRO A N 1
ATOM 2691 C CA . PRO A 1 372 ? 3.261 2.759 -8.500 1.00 82.12 372 PRO A CA 1
ATOM 2692 C C . PRO A 1 372 ? 3.725 4.198 -8.248 1.00 82.12 372 PRO A C 1
ATOM 2694 O O . PRO A 1 372 ? 4.417 4.457 -7.269 1.00 82.12 372 PRO A O 1
ATOM 2697 N N . LEU A 1 373 ? 3.332 5.152 -9.097 1.00 85.25 373 LEU A N 1
ATOM 2698 C CA . LEU A 1 373 ? 3.661 6.563 -8.870 1.00 85.25 373 LEU A CA 1
ATOM 2699 C C . LEU A 1 373 ? 3.146 7.000 -7.485 1.00 85.25 373 LEU A C 1
ATOM 2701 O O . LEU A 1 373 ? 1.936 7.052 -7.266 1.00 85.25 373 LEU A O 1
ATOM 2705 N N . THR A 1 374 ? 4.074 7.225 -6.554 1.00 85.00 374 THR A N 1
ATOM 2706 C CA . THR A 1 374 ? 3.810 7.381 -5.117 1.00 85.00 374 THR A CA 1
ATOM 2707 C C . THR A 1 374 ? 4.569 8.583 -4.581 1.00 85.00 374 THR A C 1
ATOM 2709 O O . THR A 1 374 ? 5.754 8.737 -4.875 1.00 85.00 374 THR A O 1
ATOM 2712 N N . ASP A 1 375 ? 3.903 9.407 -3.771 1.00 85.75 375 ASP A N 1
ATOM 2713 C CA . ASP A 1 375 ? 4.524 10.521 -3.051 1.00 85.75 375 ASP A CA 1
ATOM 2714 C C . ASP A 1 375 ? 5.471 9.986 -1.969 1.00 85.75 375 ASP A C 1
ATOM 2716 O O . ASP A 1 375 ? 5.046 9.320 -1.021 1.00 85.75 375 ASP A O 1
ATOM 2720 N N . VAL A 1 376 ? 6.761 10.289 -2.113 1.00 88.12 376 VAL A N 1
ATOM 2721 C CA . VAL A 1 376 ? 7.821 9.854 -1.192 1.00 88.12 376 VAL A CA 1
ATOM 2722 C C . VAL A 1 376 ? 8.323 10.979 -0.293 1.00 88.12 376 VAL A C 1
ATOM 2724 O O . VAL A 1 376 ? 9.289 10.777 0.441 1.00 88.12 376 VAL A O 1
ATOM 2727 N N . THR A 1 377 ? 7.670 12.148 -0.296 1.00 85.31 377 THR A N 1
ATOM 2728 C CA . THR A 1 377 ? 8.095 13.351 0.443 1.00 85.31 377 THR A CA 1
ATOM 2729 C C . THR A 1 377 ? 8.418 13.062 1.908 1.00 85.31 377 THR A C 1
ATOM 2731 O O . THR A 1 377 ? 9.426 13.535 2.431 1.00 85.31 377 THR A O 1
ATOM 2734 N N . SER A 1 378 ? 7.590 12.249 2.571 1.00 78.06 378 SER A N 1
ATOM 2735 C CA . SER A 1 378 ? 7.758 11.922 3.993 1.00 78.06 378 SER A CA 1
ATOM 2736 C C . SER A 1 378 ? 8.980 11.048 4.307 1.00 78.06 378 SER A C 1
ATOM 2738 O O . SER A 1 378 ? 9.427 11.017 5.449 1.00 78.06 378 SER A O 1
ATOM 2740 N N . ALA A 1 379 ? 9.551 10.384 3.301 1.00 82.06 379 ALA A N 1
ATOM 2741 C CA . ALA A 1 379 ? 10.683 9.474 3.441 1.00 82.06 379 ALA A CA 1
ATOM 2742 C C . ALA A 1 379 ? 12.028 10.090 3.018 1.00 82.06 379 ALA A C 1
ATOM 2744 O O . ALA A 1 379 ? 13.065 9.422 3.095 1.00 82.06 379 ALA A O 1
ATOM 2745 N N . ILE A 1 380 ? 12.024 11.342 2.547 1.00 88.19 380 ILE A N 1
ATOM 2746 C CA . ILE A 1 380 ? 13.234 12.022 2.090 1.00 88.19 380 ILE A CA 1
ATOM 2747 C C . ILE A 1 380 ? 14.097 12.409 3.290 1.00 88.19 380 ILE A C 1
ATOM 2749 O O . ILE A 1 380 ? 13.719 13.240 4.113 1.00 88.19 380 ILE A O 1
ATOM 2753 N N . VAL A 1 381 ? 15.302 11.845 3.347 1.00 88.69 381 VAL A N 1
ATOM 2754 C CA . VAL A 1 381 ? 16.314 12.171 4.361 1.00 88.69 381 VAL A CA 1
ATOM 2755 C C . VAL A 1 381 ? 17.129 13.383 3.925 1.00 88.69 381 VAL A C 1
ATOM 2757 O O . VAL A 1 381 ? 17.422 14.273 4.724 1.00 88.69 381 VAL A O 1
ATOM 2760 N N . ALA A 1 382 ? 17.503 13.424 2.648 1.00 93.19 382 ALA A N 1
ATOM 2761 C CA . ALA A 1 382 ? 18.243 14.525 2.052 1.00 93.19 382 ALA A CA 1
ATOM 2762 C C . ALA A 1 382 ? 18.024 14.565 0.540 1.00 93.19 382 ALA A C 1
ATOM 2764 O O . ALA A 1 382 ? 17.769 13.544 -0.092 1.00 93.19 382 ALA A O 1
ATOM 2765 N N . PHE A 1 383 ? 18.193 15.744 -0.053 1.00 96.38 383 PHE A N 1
ATOM 2766 C CA . PHE A 1 383 ? 18.403 15.859 -1.489 1.00 96.38 383 PHE A CA 1
ATOM 2767 C C . PHE A 1 383 ? 19.308 17.041 -1.824 1.00 96.38 383 PHE A C 1
ATOM 2769 O O . PHE A 1 383 ? 19.434 17.990 -1.040 1.00 96.38 383 PHE A O 1
ATOM 2776 N N . ALA A 1 384 ? 19.880 16.994 -3.022 1.00 97.56 384 ALA A N 1
ATOM 2777 C CA . ALA A 1 384 ? 20.536 18.109 -3.684 1.00 97.56 384 ALA A CA 1
ATOM 2778 C C . ALA A 1 384 ? 20.167 18.085 -5.173 1.00 97.56 384 ALA A C 1
ATOM 2780 O O . ALA A 1 384 ? 20.488 17.108 -5.836 1.00 97.56 384 ALA A O 1
ATOM 2781 N N . PHE A 1 385 ? 19.512 19.126 -5.691 1.00 97.44 385 PHE A N 1
ATOM 2782 C CA . PHE A 1 385 ? 19.287 19.319 -7.133 1.00 97.44 385 PHE A CA 1
ATOM 2783 C C . PHE A 1 385 ? 20.113 20.514 -7.598 1.00 97.44 385 PHE A C 1
ATOM 2785 O O . PHE A 1 385 ? 19.921 21.608 -7.074 1.00 97.44 385 PHE A O 1
ATOM 2792 N N . ASP A 1 386 ? 21.016 20.305 -8.547 1.00 97.19 386 ASP A N 1
ATOM 2793 C CA . ASP A 1 386 ? 21.902 21.319 -9.119 1.00 97.19 386 ASP A CA 1
ATOM 2794 C C . ASP A 1 386 ? 21.584 21.478 -10.604 1.00 97.19 386 ASP A C 1
ATOM 2796 O O . ASP A 1 386 ? 21.736 20.540 -11.389 1.00 97.19 386 ASP A O 1
ATOM 2800 N N . ASP A 1 387 ? 21.119 22.663 -10.980 1.00 95.00 387 ASP A N 1
ATOM 2801 C CA . ASP A 1 387 ? 20.774 23.005 -12.358 1.00 95.00 387 ASP A CA 1
ATOM 2802 C C . ASP A 1 387 ? 21.903 23.727 -13.119 1.00 95.00 387 ASP A C 1
ATOM 2804 O O . ASP A 1 387 ? 21.701 24.184 -14.250 1.00 95.00 387 ASP A O 1
ATOM 2808 N N . GLY A 1 388 ? 23.087 23.828 -12.507 1.00 93.50 388 GLY A N 1
ATOM 2809 C CA . GLY A 1 388 ? 24.260 24.547 -12.998 1.00 93.50 388 GLY A CA 1
ATOM 2810 C C . GLY A 1 388 ? 24.327 26.014 -12.563 1.00 93.50 388 GLY A C 1
ATOM 2811 O O . GLY A 1 388 ? 25.341 26.672 -12.811 1.00 93.50 388 GLY A O 1
ATOM 2812 N N . VAL A 1 389 ? 23.281 26.540 -11.921 1.00 94.12 389 VAL A N 1
ATOM 2813 C CA . VAL A 1 389 ? 23.206 27.921 -11.420 1.00 94.12 389 VAL A CA 1
ATOM 2814 C C . VAL A 1 389 ? 22.980 27.926 -9.911 1.00 94.12 389 VAL A C 1
ATOM 2816 O O . VAL A 1 389 ? 23.664 28.659 -9.192 1.00 94.12 389 VAL A O 1
ATOM 2819 N N . GLU A 1 390 ? 22.049 27.113 -9.415 1.00 93.56 390 GLU A N 1
ATOM 2820 C CA . GLU A 1 390 ? 21.733 26.997 -7.997 1.00 93.56 390 GLU A CA 1
ATOM 2821 C C . GLU A 1 390 ? 21.500 25.552 -7.553 1.00 93.56 390 GLU A C 1
ATOM 2823 O O . GLU A 1 390 ? 20.907 24.740 -8.257 1.00 93.56 390 GLU A O 1
ATOM 2828 N N . VAL A 1 391 ? 21.898 25.274 -6.307 1.00 95.88 391 VAL A N 1
ATOM 2829 C CA . VAL A 1 391 ? 21.652 23.990 -5.645 1.00 95.88 391 VAL A CA 1
ATOM 2830 C C . VAL A 1 391 ? 20.473 24.106 -4.682 1.00 95.88 391 VAL A C 1
ATOM 2832 O O . VAL A 1 391 ? 20.463 24.940 -3.768 1.00 95.88 391 VAL A O 1
ATOM 2835 N N . ARG A 1 392 ? 19.484 23.231 -4.852 1.00 94.62 392 ARG A N 1
ATOM 2836 C CA . ARG A 1 392 ? 18.305 23.095 -3.992 1.00 94.62 392 ARG A CA 1
ATOM 2837 C C . ARG A 1 392 ? 18.470 21.940 -3.024 1.00 94.62 392 ARG A C 1
ATOM 2839 O O . ARG A 1 392 ? 18.841 20.849 -3.432 1.00 94.62 392 ARG A O 1
ATOM 2846 N N . THR A 1 393 ? 18.143 22.175 -1.758 1.00 96.00 393 THR A N 1
ATOM 2847 C CA . THR A 1 393 ? 18.125 21.168 -0.687 1.00 96.00 393 THR A CA 1
ATOM 2848 C C . THR A 1 393 ? 16.802 21.236 0.074 1.00 96.00 393 THR A C 1
ATOM 2850 O O . THR A 1 393 ? 16.024 22.175 -0.128 1.00 96.00 393 THR A O 1
ATOM 2853 N N . LEU A 1 394 ? 16.555 20.286 0.986 1.00 91.19 394 LEU A N 1
ATOM 2854 C CA . LEU A 1 394 ? 15.381 20.307 1.877 1.00 91.19 394 LEU A CA 1
ATOM 2855 C C . LEU A 1 394 ? 15.230 21.647 2.617 1.00 91.19 394 LEU A C 1
ATOM 2857 O O . LEU A 1 394 ? 14.128 22.156 2.766 1.00 91.19 394 LEU A O 1
ATOM 2861 N N . ALA A 1 395 ? 16.341 22.248 3.052 1.00 90.62 395 ALA A N 1
ATOM 2862 C CA . ALA A 1 395 ? 16.324 23.506 3.798 1.00 90.62 395 ALA A CA 1
ATOM 2863 C C . ALA A 1 395 ? 16.054 24.741 2.921 1.00 90.62 395 ALA A C 1
ATOM 2865 O O . ALA A 1 395 ? 15.727 25.805 3.445 1.00 90.62 395 ALA A O 1
ATOM 2866 N N . THR A 1 396 ? 16.231 24.627 1.602 1.00 93.44 396 THR A N 1
ATOM 2867 C CA . THR A 1 396 ? 16.118 25.746 0.652 1.00 93.44 396 THR A CA 1
ATOM 2868 C C . THR A 1 396 ? 14.988 25.568 -0.354 1.00 93.44 396 THR A C 1
ATOM 2870 O O . THR A 1 396 ? 14.887 26.372 -1.289 1.00 93.44 396 THR A O 1
ATOM 2873 N N . SER A 1 397 ? 14.113 24.575 -0.138 1.00 92.81 397 SER A N 1
ATOM 2874 C CA . SER A 1 397 ? 12.986 24.297 -1.024 1.00 92.81 397 SER A CA 1
ATOM 2875 C C . SER A 1 397 ? 11.654 24.060 -0.301 1.00 92.81 397 SER A C 1
ATOM 2877 O O . SER A 1 397 ? 11.612 23.444 0.757 1.00 92.81 397 SER A O 1
ATOM 2879 N N . PHE A 1 398 ? 10.557 24.487 -0.923 1.00 89.38 398 PHE A N 1
ATOM 2880 C CA . PHE A 1 398 ? 9.235 23.885 -0.777 1.00 89.38 398 PHE A CA 1
ATOM 2881 C C . PHE A 1 398 ? 9.120 22.712 -1.754 1.00 89.38 398 PHE A C 1
ATOM 2883 O O . PHE A 1 398 ? 9.505 22.836 -2.922 1.00 89.38 398 PHE A O 1
ATOM 2890 N N . LEU A 1 399 ? 8.598 21.587 -1.269 1.00 90.56 399 LEU A N 1
ATOM 2891 C CA . LEU A 1 399 ? 8.347 20.387 -2.060 1.00 90.56 399 LEU A CA 1
ATOM 2892 C C . LEU A 1 399 ? 6.876 20.419 -2.462 1.00 90.56 399 LEU A C 1
ATOM 2894 O O . LEU A 1 399 ? 5.999 20.233 -1.623 1.00 90.56 399 LEU A O 1
ATOM 2898 N N . CYS A 1 400 ? 6.620 20.738 -3.725 1.00 88.31 400 CYS A N 1
ATOM 2899 C CA . CYS A 1 400 ? 5.265 20.878 -4.250 1.00 88.31 400 CYS A CA 1
ATOM 2900 C C . CYS A 1 400 ? 4.724 19.575 -4.817 1.00 88.31 400 CYS A C 1
ATOM 2902 O O . CYS A 1 400 ? 3.533 19.302 -4.704 1.00 88.31 400 CYS A O 1
ATOM 2904 N N . ASN A 1 401 ? 5.610 18.783 -5.413 1.00 88.75 401 ASN A N 1
ATOM 2905 C CA . ASN A 1 401 ? 5.357 17.395 -5.743 1.00 88.75 401 ASN A CA 1
ATOM 2906 C C . ASN A 1 401 ? 6.671 16.617 -5.624 1.00 88.75 401 ASN A C 1
ATOM 2908 O O . ASN A 1 401 ? 7.724 17.150 -5.991 1.00 88.75 401 ASN A O 1
ATOM 2912 N N . PHE A 1 402 ? 6.613 15.388 -5.117 1.00 91.38 402 PHE A N 1
ATOM 2913 C CA . PHE A 1 402 ? 7.760 14.487 -5.078 1.00 91.38 402 PHE A CA 1
ATOM 2914 C C . PHE A 1 402 ? 7.297 13.032 -5.186 1.00 91.38 402 PHE A C 1
ATOM 2916 O O . PHE A 1 402 ? 7.312 12.266 -4.223 1.00 91.38 402 PHE A O 1
ATOM 2923 N N . GLU A 1 403 ? 6.881 12.656 -6.390 1.00 91.75 403 GLU A N 1
ATOM 2924 C CA . GLU A 1 403 ? 6.382 11.319 -6.694 1.00 91.75 403 GLU A CA 1
ATOM 2925 C C . GLU A 1 403 ? 7.375 10.523 -7.538 1.00 91.75 403 GLU A C 1
ATOM 2927 O O . GLU A 1 403 ? 7.975 11.054 -8.478 1.00 91.75 403 GLU A O 1
ATOM 2932 N N . VAL A 1 404 ? 7.512 9.230 -7.242 1.00 92.88 404 VAL A N 1
ATOM 2933 C CA . VAL A 1 404 ? 8.345 8.286 -8.003 1.00 92.88 404 VAL A CA 1
ATOM 2934 C C . VAL A 1 404 ? 7.616 6.958 -8.213 1.00 92.88 404 VAL A C 1
ATOM 2936 O O . VAL A 1 404 ? 6.780 6.569 -7.402 1.00 92.88 404 VAL A O 1
ATOM 2939 N N . ALA A 1 405 ? 7.932 6.263 -9.303 1.00 88.94 405 ALA A N 1
ATOM 2940 C CA . ALA A 1 405 ? 7.512 4.891 -9.587 1.00 88.94 405 ALA A CA 1
ATOM 2941 C C . ALA A 1 405 ? 8.735 4.048 -9.960 1.00 88.94 405 ALA A C 1
ATOM 2943 O O . ALA A 1 405 ? 9.683 4.577 -10.555 1.00 88.94 405 ALA A O 1
ATOM 2944 N N . THR A 1 406 ? 8.709 2.747 -9.671 1.00 89.06 406 THR A N 1
ATOM 2945 C CA . THR A 1 406 ? 9.863 1.861 -9.880 1.00 89.06 406 THR A CA 1
ATOM 2946 C C . THR A 1 406 ? 9.585 0.654 -10.771 1.00 89.06 406 THR A C 1
ATOM 2948 O O . THR A 1 406 ? 8.447 0.226 -10.958 1.00 89.06 406 THR A O 1
ATOM 2951 N N . ASP A 1 407 ? 10.653 0.098 -11.346 1.00 81.25 407 ASP A N 1
ATOM 2952 C CA . ASP A 1 407 ? 10.620 -1.208 -12.010 1.00 81.25 407 ASP A CA 1
ATOM 2953 C C . ASP A 1 407 ? 10.601 -2.378 -11.010 1.00 81.25 407 ASP A C 1
ATOM 2955 O O . ASP A 1 407 ? 10.598 -2.198 -9.793 1.00 81.25 407 ASP A O 1
ATOM 2959 N N . GLY A 1 408 ? 10.639 -3.611 -11.523 1.00 75.38 408 GLY A N 1
ATOM 2960 C CA . GLY A 1 408 ? 10.666 -4.834 -10.714 1.00 75.38 408 GLY A CA 1
ATOM 2961 C C . GLY A 1 408 ? 11.916 -5.050 -9.859 1.00 75.38 408 GLY A C 1
ATOM 2962 O O . GLY A 1 408 ? 12.017 -6.083 -9.201 1.00 75.38 408 GLY A O 1
ATOM 2963 N N . THR A 1 409 ? 12.857 -4.109 -9.867 1.00 81.75 409 THR A N 1
ATOM 2964 C CA . THR A 1 409 ? 14.066 -4.112 -9.037 1.00 81.75 409 THR A CA 1
ATOM 2965 C C . THR A 1 409 ? 14.164 -2.898 -8.111 1.00 81.75 409 THR A C 1
ATOM 2967 O O . THR A 1 409 ? 15.086 -2.844 -7.311 1.00 81.75 409 THR A O 1
ATOM 2970 N N . GLY A 1 410 ? 13.217 -1.952 -8.164 1.00 85.31 410 GLY A N 1
ATOM 2971 C CA . GLY A 1 410 ? 13.240 -0.751 -7.319 1.00 85.31 410 GLY A CA 1
ATOM 2972 C C . GLY A 1 410 ? 13.967 0.451 -7.939 1.00 85.31 410 GLY A C 1
ATOM 2973 O O . GLY A 1 410 ? 14.150 1.467 -7.266 1.00 85.31 410 GLY A O 1
ATOM 2974 N N . ASN A 1 411 ? 14.350 0.393 -9.222 1.00 89.31 411 ASN A N 1
ATOM 2975 C CA . ASN A 1 411 ? 14.913 1.556 -9.918 1.00 89.31 411 ASN A CA 1
ATOM 2976 C C . ASN A 1 411 ? 13.806 2.522 -10.323 1.00 89.31 411 ASN A C 1
ATOM 2978 O O . ASN A 1 411 ? 12.781 2.090 -10.850 1.00 89.31 411 ASN A O 1
ATOM 2982 N N . ILE A 1 412 ? 14.031 3.827 -10.156 1.00 92.06 412 ILE A N 1
ATOM 2983 C CA . ILE A 1 412 ? 13.080 4.865 -10.572 1.00 92.06 412 ILE A CA 1
ATOM 2984 C C . ILE A 1 412 ? 12.929 4.844 -12.098 1.00 92.06 412 ILE A C 1
ATOM 2986 O O . ILE A 1 412 ? 13.895 5.036 -12.836 1.00 92.06 412 ILE A O 1
ATOM 2990 N N . THR A 1 413 ? 11.700 4.645 -12.570 1.00 88.56 413 THR A N 1
ATOM 2991 C CA . THR A 1 413 ? 11.352 4.632 -14.003 1.00 88.56 413 THR A CA 1
ATOM 2992 C C . THR A 1 413 ? 10.359 5.717 -14.396 1.00 88.56 413 THR A C 1
ATOM 2994 O O . THR A 1 413 ? 10.295 6.089 -15.569 1.00 88.56 413 THR A O 1
ATOM 2997 N N . ALA A 1 414 ? 9.615 6.251 -13.427 1.00 90.50 414 ALA A N 1
ATOM 2998 C CA . ALA A 1 414 ? 8.757 7.411 -13.605 1.00 90.50 414 ALA A CA 1
ATOM 2999 C C . ALA A 1 414 ? 8.877 8.344 -12.401 1.00 90.50 414 ALA A C 1
ATOM 3001 O O . ALA A 1 414 ? 9.103 7.881 -11.283 1.00 90.50 414 ALA A O 1
ATOM 3002 N N . TRP A 1 415 ? 8.724 9.646 -12.618 1.00 93.62 415 TRP A N 1
ATOM 3003 C CA . TRP A 1 415 ? 8.741 10.629 -11.538 1.00 93.62 415 TRP A CA 1
ATOM 3004 C C . TRP A 1 415 ? 8.008 11.910 -11.915 1.00 93.62 415 TRP A C 1
ATOM 3006 O O . TRP A 1 415 ? 7.871 12.248 -13.096 1.00 93.62 415 TRP A O 1
ATOM 3016 N N . GLN A 1 416 ? 7.564 12.629 -10.887 1.00 93.19 416 GLN A N 1
ATOM 3017 C CA . GLN A 1 416 ? 7.070 13.998 -10.967 1.00 93.19 416 GLN A CA 1
ATOM 3018 C C . GLN A 1 416 ? 7.595 14.775 -9.761 1.00 93.19 416 GLN A C 1
ATOM 3020 O O . GLN A 1 416 ? 7.236 14.505 -8.617 1.00 93.19 416 GLN A O 1
ATOM 3025 N N . ILE A 1 417 ? 8.486 15.728 -10.020 1.00 94.62 417 ILE A N 1
ATOM 3026 C CA . ILE A 1 417 ? 9.202 16.477 -8.990 1.00 94.62 417 ILE A CA 1
ATOM 3027 C C . ILE A 1 417 ? 9.043 17.963 -9.278 1.00 94.62 417 ILE A C 1
ATOM 3029 O O . ILE A 1 417 ? 9.394 18.439 -10.357 1.00 94.62 417 ILE A O 1
ATOM 3033 N N . ALA A 1 418 ? 8.533 18.702 -8.298 1.00 93.19 418 ALA A N 1
ATOM 3034 C CA . ALA A 1 418 ? 8.400 20.149 -8.360 1.00 93.19 418 ALA A CA 1
ATOM 3035 C C . ALA A 1 418 ? 8.962 20.771 -7.080 1.00 93.19 418 ALA A C 1
ATOM 3037 O O . ALA A 1 418 ? 8.415 20.592 -5.988 1.00 93.19 418 ALA A O 1
ATOM 3038 N N . LEU A 1 419 ? 10.050 21.523 -7.232 1.00 94.12 419 LEU A N 1
ATOM 3039 C CA . LEU A 1 419 ? 10.732 22.232 -6.156 1.00 94.12 419 LEU A CA 1
ATOM 3040 C C . LEU A 1 419 ? 10.628 23.739 -6.373 1.00 94.12 419 LEU A C 1
ATOM 3042 O O . LEU A 1 419 ? 10.793 24.250 -7.486 1.00 94.12 419 LEU A O 1
ATOM 3046 N N . ARG A 1 420 ? 10.390 24.461 -5.281 1.00 92.38 420 ARG A N 1
ATOM 3047 C CA . ARG A 1 420 ? 10.283 25.926 -5.261 1.00 92.38 420 ARG A CA 1
ATOM 3048 C C . ARG A 1 420 ? 11.192 26.479 -4.186 1.00 92.38 420 ARG A C 1
ATOM 3050 O O . ARG A 1 420 ? 11.335 25.860 -3.143 1.00 92.38 420 ARG A O 1
ATOM 3057 N N . ARG A 1 421 ? 11.834 27.620 -4.410 1.00 92.62 421 ARG A N 1
ATOM 3058 C CA . ARG A 1 421 ? 12.763 28.209 -3.431 1.00 92.62 421 ARG A CA 1
ATOM 3059 C C . ARG A 1 421 ? 12.059 28.542 -2.098 1.00 92.62 421 ARG A C 1
ATOM 3061 O O . ARG A 1 421 ? 10.928 29.002 -2.077 1.00 92.62 421 ARG A O 1
ATOM 3068 N N . THR A 1 422 ? 12.756 28.405 -0.969 1.00 88.50 422 THR A N 1
ATOM 3069 C CA . THR A 1 422 ? 12.379 29.067 0.299 1.00 88.50 422 THR A CA 1
ATOM 3070 C C . THR A 1 422 ? 13.460 30.071 0.732 1.00 88.50 422 THR A C 1
ATOM 3072 O O . THR A 1 422 ? 14.639 29.811 0.463 1.00 88.50 422 THR A O 1
ATOM 3075 N N . PRO A 1 423 ? 13.127 31.225 1.357 1.00 86.88 423 PRO A N 1
ATOM 3076 C CA . PRO A 1 423 ? 11.788 31.726 1.712 1.00 86.88 423 PRO A CA 1
ATOM 3077 C C . PRO A 1 423 ? 10.922 32.095 0.498 1.00 86.88 423 PRO A C 1
ATOM 3079 O O . PRO A 1 423 ? 11.436 32.458 -0.561 1.00 86.88 423 PRO A O 1
ATOM 3082 N N . TYR A 1 424 ? 9.601 31.988 0.665 1.00 85.31 424 TYR A N 1
ATOM 3083 C CA . TYR A 1 424 ? 8.610 32.286 -0.369 1.00 85.31 424 TYR A CA 1
ATOM 3084 C C . TYR A 1 424 ? 7.929 33.631 -0.132 1.00 85.31 424 TYR A C 1
ATOM 3086 O O . TYR A 1 424 ? 7.280 33.824 0.895 1.00 85.31 424 TYR A O 1
ATOM 3094 N N . ASN A 1 425 ? 8.031 34.519 -1.120 1.00 88.44 425 ASN A N 1
ATOM 3095 C CA . ASN A 1 425 ? 7.357 35.811 -1.145 1.00 88.44 425 ASN A CA 1
ATOM 3096 C C . ASN A 1 425 ? 6.653 35.979 -2.503 1.00 88.44 425 ASN A C 1
ATOM 3098 O O . ASN A 1 425 ? 7.343 36.067 -3.523 1.00 88.44 425 ASN A O 1
ATOM 3102 N N . PRO A 1 426 ? 5.309 36.036 -2.545 1.00 89.69 426 PRO A N 1
ATOM 3103 C CA . PRO A 1 426 ? 4.567 36.337 -3.767 1.00 89.69 426 PRO A CA 1
ATOM 3104 C C . PRO A 1 426 ? 5.080 37.603 -4.468 1.00 89.69 426 PRO A C 1
ATOM 3106 O O . PRO A 1 426 ? 5.249 38.639 -3.826 1.00 89.69 426 PRO A O 1
ATOM 3109 N N . GLY A 1 427 ? 5.291 37.537 -5.786 1.00 87.94 427 GLY A N 1
ATOM 3110 C CA . GLY A 1 427 ? 5.740 38.669 -6.607 1.00 87.94 427 GLY A CA 1
ATOM 3111 C C . GLY A 1 427 ? 7.259 38.857 -6.734 1.00 87.94 427 GLY A C 1
ATOM 3112 O O . GLY A 1 427 ? 7.691 39.565 -7.645 1.00 87.94 427 GLY A O 1
ATOM 3113 N N . ASP A 1 428 ? 8.070 38.203 -5.898 1.00 90.31 428 ASP A N 1
ATOM 3114 C CA . ASP A 1 428 ? 9.533 38.264 -6.002 1.00 90.31 428 ASP A CA 1
ATOM 3115 C C . ASP A 1 428 ? 10.068 37.318 -7.099 1.00 90.31 428 ASP A C 1
ATOM 3117 O O . ASP A 1 428 ? 9.404 36.336 -7.455 1.00 90.31 428 ASP A O 1
ATOM 3121 N N . PRO A 1 429 ? 11.284 37.557 -7.633 1.00 90.38 429 PRO A N 1
ATOM 3122 C CA . PRO A 1 429 ? 11.992 36.571 -8.440 1.00 90.38 429 PRO A CA 1
ATOM 3123 C C . PRO A 1 429 ? 12.186 35.264 -7.666 1.00 90.38 429 PRO A C 1
ATOM 3125 O O . PRO A 1 429 ? 12.777 35.236 -6.582 1.00 90.38 429 PRO A O 1
ATOM 3128 N N . HIS A 1 430 ? 11.704 34.171 -8.241 1.00 91.44 430 HIS A N 1
ATOM 3129 C CA . HIS A 1 430 ? 11.587 32.887 -7.581 1.00 91.44 430 HIS A CA 1
ATOM 3130 C C . HIS A 1 430 ? 12.081 31.765 -8.476 1.00 91.44 430 HIS A C 1
ATOM 3132 O O . HIS A 1 430 ? 11.767 31.712 -9.663 1.00 91.44 430 HIS A O 1
ATOM 3138 N N . HIS A 1 431 ? 12.884 30.877 -7.904 1.00 94.00 431 HIS A N 1
ATOM 3139 C CA . HIS A 1 431 ? 13.498 29.783 -8.641 1.00 94.00 431 HIS A CA 1
ATOM 3140 C C . HIS A 1 431 ? 12.663 28.511 -8.546 1.00 94.00 431 HIS A C 1
ATOM 3142 O O . HIS A 1 431 ? 12.041 28.244 -7.513 1.00 94.00 431 HIS A O 1
ATOM 3148 N N . SER A 1 432 ? 12.667 27.756 -9.637 1.00 93.81 432 SER A N 1
ATOM 3149 C CA . SER A 1 432 ? 11.894 26.539 -9.820 1.00 93.81 432 SER A CA 1
ATOM 3150 C C . SER A 1 432 ? 12.728 25.456 -10.477 1.00 93.81 432 SER A C 1
ATOM 3152 O O . SER A 1 432 ? 13.467 25.732 -11.422 1.00 93.81 432 SER A O 1
ATOM 3154 N N . ILE A 1 433 ? 12.498 24.227 -10.026 1.00 94.88 433 ILE A N 1
ATOM 3155 C CA . ILE A 1 433 ? 12.890 23.003 -10.718 1.00 94.88 433 ILE A CA 1
ATOM 3156 C C . ILE A 1 433 ? 11.626 22.163 -10.886 1.00 94.88 433 ILE A C 1
ATOM 3158 O O . ILE A 1 433 ? 10.996 21.794 -9.896 1.00 94.88 433 ILE A O 1
ATOM 3162 N N . GLU A 1 434 ? 11.263 21.870 -12.127 1.00 93.38 434 GLU A N 1
ATOM 3163 C CA . GLU A 1 434 ? 10.200 20.937 -12.492 1.00 93.38 434 GLU A CA 1
ATOM 3164 C C . GLU A 1 434 ? 10.827 19.821 -13.325 1.00 93.38 434 GLU A C 1
ATOM 3166 O O . GLU A 1 434 ? 11.333 20.070 -14.414 1.00 93.38 434 GLU A O 1
ATOM 3171 N N . SER A 1 435 ? 10.837 18.598 -12.805 1.00 92.94 435 SER A N 1
ATOM 3172 C CA . SER A 1 435 ? 11.376 17.431 -13.502 1.00 92.94 435 SER A CA 1
ATOM 3173 C C . SER A 1 435 ? 10.322 16.338 -13.555 1.00 92.94 435 SER A C 1
ATOM 3175 O O . SER A 1 435 ? 9.690 16.012 -12.549 1.00 92.94 435 SER A O 1
ATOM 3177 N N . SER A 1 436 ? 10.120 15.768 -14.737 1.00 91.19 436 SER A N 1
ATOM 3178 C CA . SER A 1 436 ? 9.227 14.629 -14.923 1.00 91.19 436 SER A CA 1
ATOM 3179 C C . SER A 1 436 ? 9.816 13.618 -15.893 1.00 91.19 436 SER A C 1
ATOM 3181 O O . SER A 1 436 ? 10.515 13.981 -16.840 1.00 91.19 436 SER A O 1
ATOM 3183 N N . GLY A 1 437 ? 9.501 12.347 -15.667 1.00 88.19 437 GLY A N 1
ATOM 3184 C CA . GLY A 1 437 ? 9.898 11.247 -16.535 1.00 88.19 437 GLY A CA 1
ATOM 3185 C C . GLY A 1 437 ? 8.865 10.130 -16.518 1.00 88.19 437 GLY A C 1
ATOM 3186 O O . GLY A 1 437 ? 8.191 9.911 -15.510 1.00 88.19 437 GLY A O 1
ATOM 3187 N N . GLN A 1 438 ? 8.727 9.437 -17.646 1.00 80.44 438 GLN A N 1
ATOM 3188 C CA . GLN A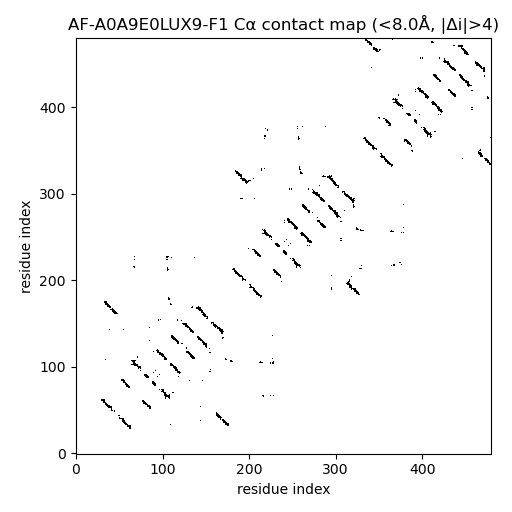 1 438 ? 7.871 8.261 -17.810 1.00 80.44 438 GLN A CA 1
ATOM 3189 C C . GLN A 1 438 ? 8.591 7.190 -18.649 1.00 80.44 438 GLN A C 1
ATOM 3191 O O . GLN A 1 438 ? 9.407 7.542 -19.512 1.00 80.44 438 GLN A O 1
ATOM 3196 N N . PRO A 1 439 ? 8.273 5.893 -18.468 1.00 66.50 439 PRO A N 1
ATOM 3197 C CA . PRO A 1 439 ? 8.808 4.827 -19.308 1.00 66.50 439 PRO A CA 1
ATOM 3198 C C . PRO A 1 439 ? 8.319 4.966 -20.760 1.00 66.50 439 PRO A C 1
ATOM 3200 O O . PRO A 1 439 ? 7.119 5.071 -21.006 1.00 66.50 439 PRO A O 1
ATOM 3203 N N . GLY A 1 440 ? 9.228 4.911 -21.741 1.00 63.53 440 GLY A N 1
ATOM 3204 C CA . GLY A 1 440 ? 8.888 4.924 -23.172 1.00 63.53 440 GLY A CA 1
ATOM 3205 C C . GLY A 1 440 ? 9.582 6.024 -23.984 1.00 63.53 440 GLY A C 1
ATOM 3206 O O . GLY A 1 440 ? 10.622 6.545 -23.591 1.00 63.53 440 GLY A O 1
ATOM 3207 N N . VAL A 1 441 ? 9.034 6.339 -25.166 1.00 45.47 441 VAL A N 1
ATOM 3208 C CA . VAL A 1 441 ? 9.591 7.341 -26.096 1.00 45.47 441 VAL A CA 1
ATOM 3209 C C . VAL A 1 441 ? 9.460 8.734 -25.476 1.00 45.47 441 VAL A C 1
ATOM 3211 O O . VAL A 1 441 ? 8.357 9.261 -25.465 1.00 45.47 441 VAL A O 1
ATOM 3214 N N . VAL A 1 442 ? 10.566 9.292 -24.966 1.00 52.47 442 VAL A N 1
ATOM 3215 C CA . VAL A 1 442 ? 10.783 10.703 -24.567 1.00 52.47 442 VAL A CA 1
ATOM 3216 C C . VAL A 1 442 ? 9.492 11.461 -24.203 1.00 52.47 442 VAL A C 1
ATOM 3218 O O . VAL A 1 442 ? 8.997 12.291 -24.964 1.00 52.47 442 VAL A O 1
ATOM 3221 N N . GLN A 1 443 ? 8.919 11.143 -23.042 1.00 58.62 443 GLN A N 1
ATOM 3222 C CA . GLN A 1 443 ? 7.834 11.906 -22.415 1.00 58.62 443 GLN A CA 1
ATOM 3223 C C . GLN A 1 443 ? 8.262 12.319 -21.007 1.00 58.62 443 GLN A C 1
ATOM 3225 O O . GLN A 1 443 ? 7.704 11.885 -20.003 1.00 58.62 443 GLN A O 1
ATOM 3230 N N . GLY A 1 444 ? 9.315 13.124 -20.952 1.00 67.31 444 GLY A N 1
ATOM 3231 C CA . GLY A 1 444 ? 9.811 13.749 -19.739 1.00 67.31 444 GLY A CA 1
ATOM 3232 C C . GLY A 1 444 ? 10.408 15.109 -20.064 1.00 67.31 444 GLY A C 1
ATOM 3233 O O . GLY A 1 444 ? 10.759 15.387 -21.213 1.00 67.31 444 GLY A O 1
ATOM 3234 N N . SER A 1 445 ? 10.488 15.972 -19.064 1.00 84.12 445 SER A N 1
ATOM 3235 C CA . SER A 1 445 ? 11.067 17.304 -19.205 1.00 84.12 445 SER A CA 1
ATOM 3236 C C . SER A 1 445 ? 11.763 17.693 -17.917 1.00 84.12 445 SER A C 1
ATOM 3238 O O . SER A 1 445 ? 11.150 17.601 -16.853 1.00 84.12 445 SER A O 1
ATOM 3240 N N . ASP A 1 446 ? 12.984 18.204 -18.036 1.00 90.00 446 ASP A N 1
ATOM 3241 C CA . ASP A 1 446 ? 13.590 19.023 -16.994 1.00 90.00 446 ASP A CA 1
ATOM 3242 C C . ASP A 1 446 ? 13.369 20.488 -17.358 1.00 90.00 446 ASP A C 1
ATOM 3244 O O . ASP A 1 446 ? 13.762 20.949 -18.429 1.00 90.00 446 ASP A O 1
ATOM 3248 N N . PHE A 1 447 ? 12.710 21.230 -16.485 1.00 92.19 447 PH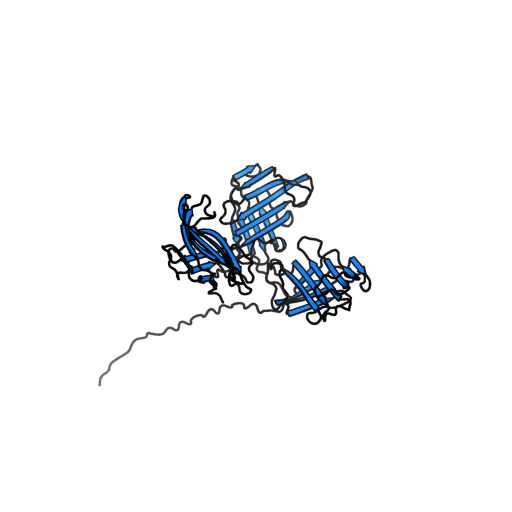E A N 1
ATOM 3249 C CA . PHE A 1 447 ? 12.447 22.642 -16.673 1.00 92.19 447 PHE A CA 1
ATOM 3250 C C . PHE A 1 447 ? 12.879 23.398 -15.427 1.00 92.19 447 PHE A C 1
ATOM 3252 O O . PHE A 1 447 ? 12.284 23.296 -14.354 1.00 92.19 447 PHE A O 1
ATOM 3259 N N . VAL A 1 448 ? 13.966 24.145 -15.574 1.00 94.81 448 VAL A N 1
ATOM 3260 C CA . VAL A 1 448 ? 14.594 24.908 -14.494 1.00 94.81 448 VAL A CA 1
ATOM 3261 C C . VAL A 1 448 ? 14.585 26.380 -14.852 1.00 94.81 448 VAL A C 1
ATOM 3263 O O . VAL A 1 448 ? 14.628 26.736 -16.032 1.00 94.81 448 VAL A O 1
ATOM 3266 N N . GLY A 1 449 ? 14.521 27.262 -13.860 1.00 95.25 449 GLY A N 1
ATOM 3267 C CA . GLY A 1 449 ? 14.535 28.688 -14.154 1.00 95.25 449 GLY A CA 1
ATOM 3268 C C . GLY A 1 449 ? 14.114 29.593 -13.017 1.00 95.25 449 GLY A C 1
ATOM 3269 O O . GLY A 1 449 ? 13.840 29.158 -11.898 1.00 95.25 449 GLY A O 1
ATOM 3270 N N . THR A 1 450 ? 14.055 30.886 -13.328 1.00 94.06 450 THR A N 1
ATOM 3271 C CA . THR A 1 450 ? 13.524 31.905 -12.420 1.00 94.06 450 THR A CA 1
ATOM 3272 C C . THR A 1 450 ? 12.341 32.629 -13.045 1.00 94.06 450 THR A C 1
ATOM 3274 O O . THR A 1 450 ? 12.375 33.007 -14.215 1.00 94.06 450 THR A O 1
ATOM 3277 N N . GLY A 1 451 ? 11.282 32.809 -12.264 1.00 92.31 451 GLY A N 1
ATOM 3278 C CA . GLY A 1 451 ? 10.051 33.489 -12.653 1.00 92.31 451 GLY A CA 1
ATOM 3279 C C . GLY A 1 451 ? 9.535 34.386 -11.536 1.00 92.31 451 GLY A C 1
ATOM 3280 O O . GLY A 1 451 ? 10.204 34.582 -10.525 1.00 92.31 451 GLY A O 1
ATOM 3281 N N . THR A 1 452 ? 8.346 34.951 -11.708 1.00 92.75 452 THR A N 1
ATOM 3282 C CA . THR A 1 452 ? 7.672 35.699 -10.637 1.00 92.75 452 THR A CA 1
ATOM 3283 C C . THR A 1 452 ? 6.903 34.729 -9.747 1.00 92.75 452 THR A C 1
ATOM 3285 O O . THR A 1 452 ? 6.070 33.979 -10.256 1.00 92.75 452 THR A O 1
ATOM 3288 N N . ALA A 1 453 ? 7.154 34.755 -8.434 1.00 89.81 453 ALA A N 1
ATOM 3289 C CA . ALA A 1 453 ? 6.481 33.864 -7.494 1.00 89.81 453 ALA A CA 1
ATOM 3290 C C . ALA A 1 453 ? 4.946 34.063 -7.550 1.00 89.81 453 ALA A C 1
ATOM 3292 O O . ALA A 1 453 ? 4.491 35.210 -7.432 1.00 89.81 453 ALA A O 1
ATOM 3293 N N . PRO A 1 454 ? 4.147 32.991 -7.722 1.00 88.62 454 PRO A N 1
ATOM 3294 C CA . PRO A 1 454 ? 2.684 33.076 -7.733 1.00 88.62 454 PRO A CA 1
ATOM 3295 C C . PRO A 1 454 ? 2.086 33.474 -6.362 1.00 88.62 454 PRO A C 1
ATOM 3297 O O . PRO A 1 454 ? 2.780 33.894 -5.439 1.00 88.62 454 PRO A O 1
ATOM 3300 N N . ALA A 1 455 ? 0.764 33.402 -6.191 1.00 88.62 455 ALA A N 1
ATOM 3301 C CA . ALA A 1 455 ? 0.155 33.599 -4.867 1.00 88.62 455 ALA A CA 1
ATOM 3302 C C . ALA A 1 455 ? 0.350 32.371 -3.954 1.00 88.62 455 ALA A C 1
ATOM 3304 O O . ALA A 1 455 ? 0.608 32.516 -2.763 1.00 88.62 455 ALA A O 1
ATOM 3305 N N . ASP A 1 456 ? 0.249 31.178 -4.536 1.00 87.38 456 ASP A N 1
ATOM 3306 C CA . ASP A 1 456 ? 0.448 29.880 -3.889 1.00 87.38 456 ASP A CA 1
ATOM 3307 C C . ASP A 1 456 ? 1.867 29.376 -4.193 1.00 87.38 456 ASP A C 1
ATOM 3309 O O . ASP A 1 456 ? 2.197 29.325 -5.380 1.00 87.38 456 ASP A O 1
ATOM 3313 N N . PRO A 1 457 ? 2.690 28.985 -3.196 1.00 85.12 457 PRO A N 1
ATOM 3314 C CA . PRO A 1 457 ? 4.034 28.455 -3.430 1.00 85.12 457 PRO A CA 1
ATOM 3315 C C . PRO A 1 457 ? 4.095 27.331 -4.456 1.00 85.12 457 PRO A C 1
ATOM 3317 O O . PRO A 1 457 ? 5.071 27.262 -5.197 1.00 85.12 457 PRO A O 1
ATOM 3320 N N . CYS A 1 458 ? 3.050 26.514 -4.564 1.00 88.38 458 CYS A N 1
ATOM 3321 C CA . CYS A 1 458 ? 2.988 25.397 -5.502 1.00 88.38 458 CYS A CA 1
ATOM 3322 C C . CYS A 1 458 ? 2.154 25.677 -6.755 1.00 88.38 458 CYS A C 1
ATOM 3324 O O . CYS A 1 458 ? 1.898 24.777 -7.552 1.00 88.38 458 CYS A O 1
ATOM 3326 N N . GLY A 1 459 ? 1.782 26.940 -6.975 1.00 85.44 459 GLY A N 1
ATOM 3327 C CA . GLY A 1 459 ? 1.152 27.384 -8.209 1.00 85.44 459 GLY A CA 1
ATOM 3328 C C . GLY A 1 459 ? 2.078 27.281 -9.428 1.00 85.44 459 GLY A C 1
ATOM 3329 O O . GLY A 1 459 ? 3.311 27.264 -9.329 1.00 85.44 459 GLY A O 1
ATOM 3330 N N . GLY A 1 460 ? 1.464 27.252 -10.613 1.00 86.31 460 GLY A N 1
ATOM 3331 C CA . GLY A 1 460 ? 2.188 27.355 -11.879 1.00 86.31 460 GLY A CA 1
ATOM 3332 C C . GLY A 1 460 ? 2.930 28.689 -11.983 1.00 86.31 460 GLY A C 1
ATOM 3333 O O . GLY A 1 460 ? 2.380 29.740 -11.645 1.00 86.31 460 GLY A O 1
ATOM 3334 N N . MET A 1 461 ? 4.176 28.648 -12.459 1.00 87.00 461 MET A N 1
ATOM 3335 C CA . MET A 1 461 ? 5.045 29.818 -12.566 1.00 87.00 461 MET A CA 1
ATOM 3336 C C . MET A 1 461 ? 5.566 29.972 -13.995 1.00 87.00 461 MET A C 1
ATOM 3338 O O . MET A 1 461 ? 6.146 29.050 -14.559 1.00 87.00 461 MET A O 1
ATOM 3342 N N . ALA A 1 462 ? 5.389 31.159 -14.577 1.00 86.44 462 ALA A N 1
ATOM 3343 C CA . ALA A 1 462 ? 6.018 31.497 -15.849 1.00 86.44 462 ALA A CA 1
ATOM 3344 C C . ALA A 1 462 ? 7.487 31.869 -15.607 1.00 86.44 462 ALA A C 1
ATOM 3346 O O . ALA A 1 462 ? 7.775 32.812 -14.863 1.00 86.44 462 ALA A O 1
ATOM 3347 N N . LEU A 1 463 ? 8.410 31.131 -16.225 1.00 89.44 463 LEU A N 1
ATOM 3348 C CA . LEU A 1 463 ? 9.845 31.375 -16.095 1.00 89.44 463 LEU A CA 1
ATOM 3349 C C . LEU A 1 463 ? 10.275 32.471 -17.077 1.00 89.44 463 LEU A C 1
ATOM 3351 O O . LEU A 1 463 ? 10.002 32.391 -18.272 1.00 89.44 463 LEU A O 1
ATOM 3355 N N . ALA A 1 464 ? 10.923 33.511 -16.554 1.00 86.94 464 ALA A N 1
ATOM 3356 C CA . ALA A 1 464 ? 11.483 34.611 -17.335 1.00 86.94 464 ALA A CA 1
ATOM 3357 C C . ALA A 1 464 ? 12.883 34.277 -17.872 1.00 86.94 464 ALA A C 1
ATOM 3359 O O . ALA A 1 464 ? 13.276 34.780 -18.920 1.00 86.94 464 ALA A O 1
ATOM 3360 N N . THR A 1 465 ? 13.622 33.433 -17.150 1.00 90.81 465 THR A N 1
ATOM 3361 C CA . THR A 1 465 ? 14.841 32.770 -17.623 1.00 90.81 465 THR A CA 1
ATOM 3362 C C . THR A 1 465 ? 14.695 31.284 -17.361 1.00 90.81 465 THR A C 1
ATOM 3364 O O . THR A 1 465 ? 14.268 30.897 -16.268 1.00 90.81 465 THR A O 1
ATOM 3367 N N . SER A 1 466 ? 15.017 30.452 -18.348 1.00 93.81 466 SER A N 1
ATOM 3368 C CA . SER A 1 466 ? 14.827 29.009 -18.219 1.00 93.81 466 SER A CA 1
ATOM 3369 C C . SER A 1 466 ? 15.872 28.194 -18.963 1.00 93.81 466 SER A C 1
ATOM 3371 O O . SER A 1 466 ? 16.511 28.681 -19.896 1.00 93.81 466 SER A O 1
ATOM 3373 N N . ALA A 1 467 ? 16.018 26.936 -18.563 1.00 93.19 467 ALA A N 1
ATOM 3374 C CA . ALA A 1 467 ? 16.694 25.928 -19.355 1.00 93.19 467 ALA A CA 1
ATOM 3375 C C . ALA A 1 467 ? 15.870 24.642 -19.415 1.00 93.19 467 ALA A C 1
ATOM 3377 O O . ALA A 1 467 ? 15.150 24.297 -18.475 1.00 93.19 467 ALA A O 1
ATOM 3378 N N . SER A 1 468 ? 15.960 23.962 -20.556 1.00 91.81 468 SER A N 1
ATOM 3379 C CA . SER A 1 468 ? 15.347 22.652 -20.778 1.00 91.81 468 SER A CA 1
ATOM 3380 C C . SER A 1 468 ? 16.151 21.798 -21.760 1.00 91.81 468 SER A C 1
ATOM 3382 O O . SER A 1 468 ? 16.678 22.311 -22.760 1.00 91.81 468 SER A O 1
ATOM 3384 N N . PRO A 1 469 ? 16.243 20.483 -21.516 1.00 87.25 469 PRO A N 1
ATOM 3385 C CA . PRO A 1 469 ? 16.645 19.513 -22.515 1.00 87.25 469 PRO A CA 1
ATOM 3386 C C . PRO A 1 469 ? 15.460 19.140 -23.422 1.00 87.25 469 PRO A C 1
ATOM 3388 O O . PRO A 1 469 ? 14.303 19.456 -23.142 1.00 87.25 469 PRO A O 1
ATOM 3391 N N . GLY A 1 470 ? 15.751 18.447 -24.523 1.00 76.00 470 GLY A N 1
ATOM 3392 C CA . GLY A 1 470 ? 14.729 17.843 -25.386 1.00 76.00 470 GLY A CA 1
ATOM 3393 C C . GLY A 1 470 ? 14.212 16.492 -24.874 1.00 76.00 470 GLY A C 1
ATOM 3394 O O . GLY A 1 470 ? 13.303 15.931 -25.483 1.00 76.00 470 GLY A O 1
ATOM 3395 N N . SER A 1 471 ? 14.812 15.967 -23.802 1.00 80.62 471 SER A N 1
ATOM 3396 C CA . SER A 1 471 ? 14.556 14.653 -23.208 1.00 80.62 471 SER A CA 1
ATOM 3397 C C . SER A 1 471 ? 15.030 14.604 -21.753 1.00 80.62 471 SER A C 1
ATOM 3399 O O . SER A 1 4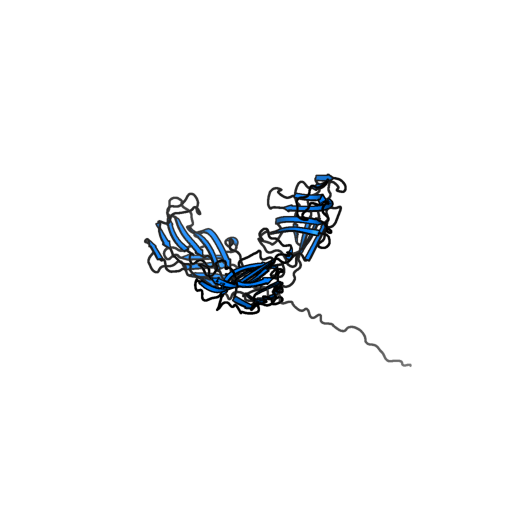71 ? 15.771 15.475 -21.311 1.00 80.62 471 SER A O 1
ATOM 3401 N N . GLN A 1 472 ? 14.586 13.602 -21.001 1.00 81.19 472 GLN A N 1
ATOM 3402 C CA . GLN A 1 472 ? 14.992 13.362 -19.618 1.00 81.19 472 GLN A CA 1
ATOM 3403 C C . GLN A 1 472 ? 16.197 12.417 -19.516 1.00 81.19 472 GLN A C 1
ATOM 3405 O O . GLN A 1 472 ? 16.356 11.517 -20.342 1.00 81.19 472 GLN A O 1
ATOM 3410 N N . GLY A 1 473 ? 16.988 12.565 -18.454 1.00 84.88 473 GLY A N 1
ATOM 3411 C CA . GLY A 1 473 ? 18.082 11.647 -18.138 1.00 84.88 473 GLY A CA 1
ATOM 3412 C C . GLY A 1 473 ? 17.649 10.420 -17.321 1.00 84.88 473 GLY A C 1
ATOM 3413 O O . GLY A 1 473 ? 16.482 10.303 -16.938 1.00 84.88 473 GLY A O 1
ATOM 3414 N N . PRO A 1 474 ? 18.560 9.468 -17.046 1.00 88.31 474 PRO A N 1
ATOM 3415 C CA . PRO A 1 474 ? 18.271 8.318 -16.194 1.00 88.31 474 PRO A CA 1
ATOM 3416 C C . PRO A 1 474 ? 18.500 8.608 -14.702 1.00 88.31 474 PRO A C 1
ATOM 3418 O O . PRO A 1 474 ? 19.385 9.380 -14.320 1.00 88.31 474 PRO A O 1
ATOM 3421 N N . TRP A 1 475 ? 17.757 7.891 -13.857 1.00 91.62 475 TRP A N 1
ATOM 3422 C CA . TRP A 1 475 ? 18.103 7.684 -12.451 1.00 91.62 475 TRP A CA 1
ATOM 3423 C C . TRP A 1 475 ? 18.982 6.440 -12.290 1.00 91.62 475 TRP A C 1
ATOM 3425 O O . TRP A 1 475 ? 18.833 5.458 -13.017 1.00 91.62 475 TRP A O 1
ATOM 3435 N N . GLN A 1 476 ? 19.886 6.473 -11.318 1.00 90.25 476 GLN A N 1
ATOM 3436 C CA . GLN A 1 476 ? 20.713 5.346 -10.890 1.00 90.25 476 GLN A CA 1
ATOM 3437 C C . GLN A 1 476 ? 20.664 5.245 -9.369 1.00 90.25 476 GLN A C 1
ATOM 3439 O O . GLN A 1 476 ? 20.556 6.263 -8.694 1.00 90.25 476 GLN A O 1
ATOM 3444 N N . THR A 1 477 ? 20.764 4.043 -8.818 1.00 87.38 477 THR A N 1
ATOM 3445 C CA . THR A 1 477 ? 20.837 3.821 -7.368 1.00 87.38 477 THR A CA 1
ATOM 3446 C C . THR A 1 477 ? 22.202 3.253 -6.990 1.00 87.38 477 THR A C 1
ATOM 3448 O O . THR A 1 477 ? 22.847 2.579 -7.797 1.00 87.38 477 THR A O 1
ATOM 3451 N N . ASP A 1 478 ? 22.669 3.569 -5.784 1.00 79.81 478 ASP A N 1
ATOM 3452 C CA . ASP A 1 478 ? 23.842 2.937 -5.175 1.00 79.81 478 ASP A CA 1
ATOM 3453 C C . ASP A 1 478 ? 23.538 1.558 -4.567 1.00 79.81 478 ASP A C 1
ATOM 3455 O O . ASP A 1 478 ? 24.468 0.823 -4.219 1.00 79.81 478 ASP A O 1
ATOM 3459 N N . HIS A 1 479 ? 22.257 1.191 -4.481 1.00 74.62 479 HIS A N 1
ATOM 3460 C CA . HIS A 1 479 ? 21.798 -0.086 -3.963 1.00 74.62 479 HIS A CA 1
ATOM 3461 C C . HIS A 1 479 ? 21.686 -1.134 -5.093 1.00 74.62 479 HIS A C 1
ATOM 3463 O O . HIS A 1 479 ? 21.078 -0.851 -6.125 1.00 74.62 479 HIS A O 1
ATOM 3469 N N . PRO A 1 480 ? 22.288 -2.330 -4.946 1.00 52.97 480 PRO A N 1
ATOM 3470 C CA . PRO A 1 480 ? 22.248 -3.389 -5.957 1.00 52.97 480 PRO A CA 1
ATOM 3471 C C . PRO A 1 480 ? 20.902 -4.111 -6.063 1.00 52.97 480 PRO A C 1
ATOM 3473 O O . PRO A 1 480 ? 20.139 -4.101 -5.065 1.00 52.97 480 PRO A O 1
#